Protein AF-0000000087151444 (afdb_homodimer)

Organism: NCBI:txid2511166

Structure (mmCIF, N/CA/C/O backbone):
data_AF-0000000087151444-model_v1
#
loop_
_entity.id
_entity.type
_entity.pdbx_description
1 polymer 'HTH arsR-type domain-containing protein'
#
loop_
_atom_site.group_PDB
_atom_site.id
_atom_site.type_symbol
_atom_site.label_atom_id
_atom_site.label_alt_id
_atom_site.label_comp_id
_atom_site.label_asym_id
_atom_site.label_entity_id
_atom_site.label_seq_id
_atom_site.pdbx_PDB_ins_code
_atom_site.Cartn_x
_atom_site.Cartn_y
_atom_site.Cartn_z
_atom_site.occupancy
_atom_site.B_iso_or_equiv
_atom_site.auth_seq_id
_atom_site.auth_comp_id
_atom_site.auth_asym_id
_atom_site.auth_atom_id
_atom_site.pdbx_PDB_model_num
ATOM 1 N N . MET A 1 1 ? -15.211 11.805 -9.344 1 41.03 1 MET A N 1
ATOM 2 C CA . MET A 1 1 ? -15.672 11.281 -8.062 1 41.03 1 MET A CA 1
ATOM 3 C C . MET A 1 1 ? -14.656 11.562 -6.965 1 41.03 1 MET A C 1
ATOM 5 O O . MET A 1 1 ? -13.453 11.555 -7.211 1 41.03 1 MET A O 1
ATOM 9 N N . SER A 1 2 ? -15.133 12.055 -5.84 1 59.19 2 SER A N 1
ATOM 10 C CA . SER A 1 2 ? -14.258 12.469 -4.75 1 59.19 2 SER A CA 1
ATOM 11 C C . SER A 1 2 ? -13.5 11.281 -4.168 1 59.19 2 SER A C 1
ATOM 13 O O . SER A 1 2 ? -13.914 10.133 -4.34 1 59.19 2 SER A O 1
ATOM 15 N N . SER A 1 3 ? -12.328 11.508 -3.623 1 72.75 3 SER A N 1
ATOM 16 C CA . SER A 1 3 ? -11.422 10.516 -3.057 1 72.75 3 SER A CA 1
ATOM 17 C C . SER A 1 3 ? -12.148 9.586 -2.09 1 72.75 3 SER A C 1
ATOM 19 O O . SER A 1 3 ? -12.047 8.359 -2.205 1 72.75 3 SER A O 1
ATOM 21 N N . PRO A 1 4 ? -13.227 10.125 -1.374 1 78.12 4 PRO A N 1
ATOM 22 C CA . PRO A 1 4 ? -13.891 9.211 -0.438 1 78.12 4 PRO A CA 1
ATOM 23 C C . PRO A 1 4 ? -14.867 8.266 -1.129 1 78.12 4 PRO A C 1
ATOM 25 O O . PRO A 1 4 ? -15.016 7.113 -0.711 1 78.12 4 PRO A O 1
ATOM 28 N N . ASN A 1 5 ? -15.531 8.766 -2.127 1 85.38 5 ASN A N 1
ATOM 29 C CA . ASN A 1 5 ? -16.469 7.914 -2.846 1 85.38 5 ASN A CA 1
ATOM 30 C C . ASN A 1 5 ? -15.766 6.73 -3.504 1 85.38 5 ASN A C 1
ATOM 32 O O . ASN A 1 5 ? -16.266 5.609 -3.469 1 85.38 5 ASN A O 1
ATOM 36 N N . LYS A 1 6 ? -14.742 7.02 -4.07 1 83.56 6 LYS A N 1
ATOM 37 C CA . LYS A 1 6 ? -13.992 5.953 -4.73 1 83.56 6 LYS A CA 1
ATOM 38 C C . LYS A 1 6 ? -13.43 4.965 -3.711 1 83.56 6 LYS A C 1
ATOM 40 O O . LYS A 1 6 ? -13.406 3.758 -3.957 1 83.56 6 LYS A O 1
ATOM 45 N N . LEU A 1 7 ? -12.961 5.504 -2.658 1 89.38 7 LEU A N 1
ATOM 46 C CA . LEU A 1 7 ? -12.5 4.641 -1.572 1 89.38 7 LEU A CA 1
ATOM 47 C C . LEU A 1 7 ? -13.617 3.715 -1.104 1 89.38 7 LEU A C 1
ATOM 49 O O . LEU A 1 7 ? -13.398 2.514 -0.931 1 89.38 7 LEU A O 1
ATOM 53 N N . ALA A 1 8 ? -14.836 4.305 -0.888 1 93.44 8 ALA A N 1
ATOM 54 C CA . ALA A 1 8 ? -15.984 3.525 -0.441 1 93.44 8 ALA A CA 1
ATOM 55 C C . ALA A 1 8 ? -16.359 2.461 -1.47 1 93.44 8 ALA A C 1
ATOM 57 O O . ALA A 1 8 ? -16.703 1.335 -1.108 1 93.44 8 ALA A O 1
ATOM 58 N N . GLU A 1 9 ? -16.312 2.84 -2.66 1 91.94 9 GLU A N 1
ATOM 59 C CA . GLU A 1 9 ? -16.656 1.916 -3.736 1 91.94 9 GLU A CA 1
ATOM 60 C C . GLU A 1 9 ? -15.719 0.714 -3.758 1 91.94 9 GLU A C 1
ATOM 62 O O . GLU A 1 9 ? -16.172 -0.432 -3.811 1 91.94 9 GLU A O 1
ATOM 67 N N . VAL A 1 10 ? -14.445 0.977 -3.748 1 92.06 10 VAL A N 1
ATOM 68 C CA . VAL A 1 10 ? -13.453 -0.096 -3.766 1 92.06 10 VAL A CA 1
ATOM 69 C C . VAL A 1 10 ? -13.586 -0.943 -2.502 1 92.06 10 VAL A C 1
ATOM 71 O O . VAL A 1 10 ? -13.523 -2.174 -2.562 1 92.06 10 VAL A O 1
ATOM 74 N N . GLY A 1 11 ? -13.75 -0.252 -1.361 1 94.19 11 GLY A N 1
ATOM 75 C CA . GLY A 1 11 ? -14 -0.971 -0.121 1 94.19 11 GLY A CA 1
ATOM 76 C C . GLY A 1 11 ? -15.195 -1.903 -0.198 1 94.19 11 GLY A C 1
ATOM 77 O O . GLY A 1 11 ? -15.125 -3.047 0.257 1 94.19 11 GLY A O 1
ATOM 78 N N . ASP A 1 12 ? -16.266 -1.418 -0.743 1 94.75 12 ASP A N 1
ATOM 79 C CA . ASP A 1 12 ? -17.484 -2.209 -0.891 1 94.75 12 ASP A CA 1
ATOM 80 C C . ASP A 1 12 ? -17.219 -3.451 -1.743 1 94.75 12 ASP A C 1
ATOM 82 O O . ASP A 1 12 ? -17.734 -4.531 -1.438 1 94.75 12 ASP A O 1
ATOM 86 N N . ILE A 1 13 ? -16.531 -3.293 -2.768 1 95.44 13 ILE A N 1
ATOM 87 C CA . ILE A 1 13 ? -16.219 -4.414 -3.646 1 95.44 13 ILE A CA 1
ATOM 88 C C . ILE A 1 13 ? -15.375 -5.441 -2.893 1 95.44 13 ILE A C 1
ATOM 90 O O . ILE A 1 13 ? -15.648 -6.645 -2.953 1 95.44 13 ILE A O 1
ATOM 94 N N . ILE A 1 14 ? -14.391 -4.98 -2.131 1 94.44 14 ILE A N 1
ATOM 95 C CA . ILE A 1 14 ? -13.461 -5.848 -1.414 1 94.44 14 ILE A CA 1
ATOM 96 C C . ILE A 1 14 ? -14.164 -6.496 -0.228 1 94.44 14 ILE A C 1
ATOM 98 O O . ILE A 1 14 ? -13.812 -7.602 0.187 1 94.44 14 ILE A O 1
ATOM 102 N N . GLY A 1 15 ? -15.266 -5.871 0.265 1 95.5 15 GLY A N 1
ATOM 103 C CA . GLY A 1 15 ? -15.898 -6.227 1.525 1 95.5 15 GLY A CA 1
ATOM 104 C C . GLY A 1 15 ? -16.75 -7.477 1.432 1 95.5 15 GLY A C 1
ATOM 105 O O . GLY A 1 15 ? -17.281 -7.945 2.439 1 95.5 15 GLY A O 1
ATOM 106 N N . ASP A 1 16 ? -16.891 -8.062 0.274 1 96.5 16 ASP A N 1
ATOM 107 C CA . ASP A 1 16 ? -17.625 -9.305 0.089 1 96.5 16 ASP A CA 1
ATOM 108 C C . ASP A 1 16 ? -16.703 -10.516 0.275 1 96.5 16 ASP A C 1
ATOM 110 O O . ASP A 1 16 ? -15.609 -10.562 -0.28 1 96.5 16 ASP A O 1
ATOM 114 N N . GLN A 1 17 ? -17.203 -11.516 1.04 1 95.88 17 GLN A N 1
ATOM 115 C CA . GLN A 1 17 ? -16.391 -12.672 1.398 1 95.88 17 GLN A CA 1
ATOM 116 C C . GLN A 1 17 ? -15.914 -13.422 0.154 1 95.88 17 GLN A C 1
ATOM 118 O O . GLN A 1 17 ? -14.742 -13.789 0.049 1 95.88 17 GLN A O 1
ATOM 123 N N . ALA A 1 18 ? -16.797 -13.68 -0.707 1 96.56 18 ALA A N 1
ATOM 124 C CA . ALA A 1 18 ? -16.438 -14.414 -1.917 1 96.56 18 ALA A CA 1
ATOM 125 C C . ALA A 1 18 ? -15.438 -13.633 -2.76 1 96.56 18 ALA A C 1
ATOM 127 O O . ALA A 1 18 ? -14.484 -14.203 -3.289 1 96.56 18 ALA A O 1
ATOM 128 N N . ARG A 1 19 ? -15.617 -12.32 -2.918 1 97.12 19 ARG A N 1
ATOM 129 C CA . ARG A 1 19 ? -14.703 -11.484 -3.689 1 97.12 19 ARG A CA 1
ATOM 130 C C . ARG A 1 19 ? -13.344 -11.391 -3.004 1 97.12 19 ARG A C 1
ATOM 132 O O . ARG A 1 19 ? -12.305 -11.352 -3.672 1 97.12 19 ARG A O 1
ATOM 139 N N . ALA A 1 20 ? -13.367 -11.352 -1.652 1 95.12 20 ALA A N 1
ATOM 140 C CA . ALA A 1 20 ? -12.109 -11.352 -0.915 1 95.12 20 ALA A CA 1
ATOM 141 C C . ALA A 1 20 ? -11.328 -12.641 -1.16 1 95.12 20 ALA A C 1
ATOM 143 O O . ALA A 1 20 ? -10.102 -12.609 -1.331 1 95.12 20 ALA A O 1
ATOM 144 N N . VAL A 1 21 ? -12.016 -13.758 -1.174 1 93.25 21 VAL A N 1
ATOM 145 C CA . VAL A 1 21 ? -11.375 -15.039 -1.439 1 93.25 21 VAL A CA 1
ATOM 146 C C . VAL A 1 21 ? -10.781 -15.039 -2.848 1 93.25 21 VAL A C 1
ATOM 148 O O . VAL A 1 21 ? -9.648 -15.477 -3.053 1 93.25 21 VAL A O 1
ATOM 151 N N . ILE A 1 22 ? -11.547 -14.539 -3.82 1 95.19 22 ILE A N 1
ATOM 152 C CA . ILE A 1 22 ? -11.094 -14.469 -5.207 1 95.19 22 ILE A CA 1
ATOM 153 C C . ILE A 1 22 ? -9.836 -13.609 -5.297 1 95.19 22 ILE A C 1
ATOM 155 O O . ILE A 1 22 ? -8.836 -14.016 -5.891 1 95.19 22 ILE A O 1
ATOM 159 N N . LEU A 1 23 ? -9.922 -12.422 -4.664 1 94.44 23 LEU A N 1
ATOM 160 C CA . LEU A 1 23 ? -8.805 -11.492 -4.707 1 94.44 23 LEU A CA 1
ATOM 161 C C . LEU A 1 23 ? -7.559 -12.102 -4.062 1 94.44 23 LEU A C 1
ATOM 163 O O . LEU A 1 23 ? -6.461 -12 -4.609 1 94.44 23 LEU A O 1
ATOM 167 N N . CYS A 1 24 ? -7.703 -12.75 -2.957 1 86.88 24 CYS A N 1
ATOM 168 C CA . CYS A 1 24 ? -6.578 -13.375 -2.271 1 86.88 24 CYS A CA 1
ATOM 169 C C . CYS A 1 24 ? -5.977 -14.492 -3.117 1 86.88 24 CYS A C 1
ATOM 171 O O . CYS A 1 24 ? -4.758 -14.688 -3.123 1 86.88 24 CYS A O 1
ATOM 173 N N . THR A 1 25 ? -6.863 -15.234 -3.795 1 85.5 25 THR A N 1
ATOM 174 C CA . THR A 1 25 ? -6.395 -16.297 -4.684 1 85.5 25 THR A CA 1
ATOM 175 C C . THR A 1 25 ? -5.527 -15.719 -5.801 1 85.5 25 THR A C 1
ATOM 177 O O . THR A 1 25 ? -4.484 -16.281 -6.141 1 85.5 25 THR A O 1
ATOM 180 N N . LEU A 1 26 ? -5.902 -14.602 -6.352 1 89.06 26 LEU A N 1
ATOM 181 C CA . LEU A 1 26 ? -5.242 -14 -7.504 1 89.06 26 LEU A CA 1
ATOM 182 C C . LEU A 1 26 ? -3.939 -13.32 -7.098 1 89.06 26 LEU A C 1
ATOM 184 O O . LEU A 1 26 ? -3.137 -12.945 -7.953 1 89.06 26 LEU A O 1
ATOM 188 N N . LEU A 1 27 ? -3.703 -13.188 -5.785 1 82.56 27 LEU A N 1
ATOM 189 C CA . LEU A 1 27 ? -2.459 -12.609 -5.293 1 82.56 27 LEU A CA 1
ATOM 190 C C . LEU A 1 27 ? -1.268 -13.484 -5.66 1 82.56 27 LEU A C 1
ATOM 192 O O . LEU A 1 27 ? -0.117 -13.055 -5.562 1 82.56 27 LEU A O 1
ATOM 196 N N . ASP A 1 28 ? -1.543 -14.688 -6.117 1 71.94 28 ASP A N 1
ATOM 197 C CA . ASP A 1 28 ? -0.455 -15.57 -6.535 1 71.94 28 ASP A CA 1
ATOM 198 C C . ASP A 1 28 ? 0.151 -15.094 -7.855 1 71.94 28 ASP A C 1
ATOM 200 O O . ASP A 1 28 ? 1.179 -15.617 -8.297 1 71.94 28 ASP A O 1
ATOM 204 N N . GLY A 1 29 ? -0.488 -14.07 -8.492 1 74 29 GLY A N 1
ATOM 205 C CA . GLY A 1 29 ? 0.055 -13.469 -9.703 1 74 29 GLY A CA 1
ATOM 206 C C . GLY A 1 29 ? -0.352 -14.203 -10.969 1 74 29 GLY A C 1
ATOM 207 O O . GLY A 1 29 ? -0.011 -13.781 -12.078 1 74 29 GLY A O 1
ATOM 208 N N . CYS A 1 30 ? -1.11 -15.266 -10.883 1 76.19 30 CYS A N 1
ATOM 209 C CA . CYS A 1 30 ? -1.506 -16.078 -12.023 1 76.19 30 CYS A CA 1
ATOM 210 C C . CYS A 1 30 ? -2.939 -15.781 -12.445 1 76.19 30 CYS A C 1
ATOM 212 O O . CYS A 1 30 ? -3.664 -15.086 -11.734 1 76.19 30 CYS A O 1
ATOM 214 N N . SER A 1 31 ? -3.26 -16.203 -13.625 1 86.75 31 SER A N 1
ATOM 215 C CA . SER A 1 31 ? -4.637 -16.141 -14.109 1 86.75 31 SER A CA 1
ATOM 216 C C . SER A 1 31 ? -5.406 -17.406 -13.758 1 86.75 31 SER A C 1
ATOM 218 O O . SER A 1 31 ? -4.863 -18.5 -13.828 1 86.75 31 SER A O 1
ATOM 220 N N . HIS A 1 32 ? -6.598 -17.266 -13.336 1 89.94 32 HIS A N 1
ATOM 221 C CA . HIS A 1 32 ? -7.473 -18.375 -13.008 1 89.94 32 HIS A CA 1
ATOM 222 C C . HIS A 1 32 ? -8.805 -18.266 -13.742 1 89.94 32 HIS A C 1
ATOM 224 O O . HIS A 1 32 ? -9.289 -17.172 -14 1 89.94 32 HIS A O 1
ATOM 230 N N . SER A 1 33 ? -9.32 -19.375 -14.07 1 92.94 33 SER A N 1
ATOM 231 C CA . SER A 1 33 ? -10.609 -19.391 -14.766 1 92.94 33 SER A CA 1
ATOM 232 C C . SER A 1 33 ? -11.75 -19.062 -13.812 1 92.94 33 SER A C 1
ATOM 234 O O . SER A 1 33 ? -11.609 -19.188 -12.594 1 92.94 33 SER A O 1
ATOM 236 N N . ALA A 1 34 ? -12.906 -18.656 -14.453 1 94.5 34 ALA A N 1
ATOM 237 C CA . ALA A 1 34 ? -14.102 -18.391 -13.664 1 94.5 34 ALA A CA 1
ATOM 238 C C . ALA A 1 34 ? -14.516 -19.625 -12.852 1 94.5 34 ALA A C 1
ATOM 240 O O . ALA A 1 34 ? -14.961 -19.5 -11.711 1 94.5 34 ALA A O 1
ATOM 241 N N . THR A 1 35 ? -14.344 -20.781 -13.461 1 93.56 35 THR A N 1
ATOM 242 C CA . THR A 1 35 ? -14.719 -22.031 -12.805 1 93.56 35 THR A CA 1
ATOM 243 C C . THR A 1 35 ? -13.844 -22.281 -11.586 1 93.56 35 THR A C 1
ATOM 245 O O . THR A 1 35 ? -14.344 -22.672 -10.523 1 93.56 35 THR A O 1
ATOM 248 N N . GLU A 1 36 ? -12.555 -22.156 -11.75 1 91.88 36 GLU A N 1
ATOM 249 C CA . GLU A 1 36 ? -11.617 -22.328 -10.641 1 91.88 36 GLU A CA 1
ATOM 250 C C . GLU A 1 36 ? -11.922 -21.344 -9.508 1 91.88 36 GLU A C 1
ATOM 252 O O . GLU A 1 36 ? -11.93 -21.734 -8.336 1 91.88 36 GLU A O 1
ATOM 257 N N . LEU A 1 37 ? -12.18 -20.078 -9.844 1 95.31 37 LEU A N 1
ATOM 258 C CA . LEU A 1 37 ? -12.422 -19.031 -8.859 1 95.31 37 LEU A CA 1
ATOM 259 C C . LEU A 1 37 ? -13.75 -19.266 -8.141 1 95.31 37 LEU A C 1
ATOM 261 O O . LEU A 1 37 ? -13.859 -19 -6.938 1 95.31 37 LEU A O 1
ATOM 265 N N . ALA A 1 38 ? -14.75 -19.75 -8.867 1 96.19 38 ALA A N 1
ATOM 266 C CA . ALA A 1 38 ? -16.016 -20.125 -8.234 1 96.19 38 ALA A CA 1
ATOM 267 C C . ALA A 1 38 ? -15.805 -21.219 -7.195 1 96.19 38 ALA A C 1
ATOM 269 O O . ALA A 1 38 ? -16.375 -21.172 -6.102 1 96.19 38 ALA A O 1
ATOM 270 N N . GLY A 1 39 ? -15.039 -22.234 -7.578 1 94.06 39 GLY A N 1
ATOM 271 C CA . GLY A 1 39 ? -14.742 -23.344 -6.684 1 94.06 39 GLY A CA 1
ATOM 272 C C . GLY A 1 39 ? -14.062 -22.906 -5.402 1 94.06 39 GLY A C 1
ATOM 273 O O . GLY A 1 39 ? -14.484 -23.281 -4.309 1 94.06 39 GLY A O 1
ATOM 274 N N . VAL A 1 40 ? -13.047 -22.047 -5.484 1 90.12 40 VAL A N 1
ATOM 275 C CA . VAL A 1 40 ? -12.281 -21.625 -4.32 1 90.12 40 VAL A CA 1
ATOM 276 C C . VAL A 1 40 ? -13.148 -20.719 -3.436 1 90.12 40 VAL A C 1
ATOM 278 O O . VAL A 1 40 ? -13.023 -20.75 -2.207 1 90.12 40 VAL A O 1
ATOM 281 N N . ALA A 1 41 ? -14 -19.906 -4.027 1 93.88 41 ALA A N 1
ATOM 282 C CA . ALA A 1 41 ? -14.852 -18.984 -3.287 1 93.88 41 ALA A CA 1
ATOM 283 C C . ALA A 1 41 ? -16.078 -19.703 -2.715 1 93.88 41 ALA A C 1
ATOM 285 O O . ALA A 1 41 ? -16.781 -19.141 -1.866 1 93.88 41 ALA A O 1
ATOM 286 N N . GLY A 1 42 ? -16.281 -20.906 -3.152 1 95.38 42 GLY A N 1
ATOM 287 C CA . GLY A 1 42 ? -17.391 -21.688 -2.656 1 95.38 42 GLY A CA 1
ATOM 288 C C . GLY A 1 42 ? -18.75 -21.156 -3.094 1 95.38 42 GLY A C 1
ATOM 289 O O . GLY A 1 42 ? -19.703 -21.125 -2.307 1 95.38 42 GLY A O 1
ATOM 290 N N . VAL A 1 43 ? -18.891 -20.656 -4.285 1 97.31 43 VAL A N 1
ATOM 291 C CA . VAL A 1 43 ? -20.141 -20.109 -4.805 1 97.31 43 VAL A CA 1
ATOM 292 C C . VAL A 1 43 ? -20.469 -20.75 -6.145 1 97.31 43 VAL A C 1
ATOM 294 O O . VAL A 1 43 ? -19.641 -21.453 -6.727 1 97.31 43 VAL A O 1
ATOM 297 N N . THR A 1 44 ? -21.641 -20.578 -6.645 1 97.12 44 THR A N 1
ATOM 298 C CA . THR A 1 44 ? -22.062 -21.094 -7.941 1 97.12 44 THR A CA 1
ATOM 299 C C . THR A 1 44 ? -21.391 -20.344 -9.078 1 97.12 44 THR A C 1
ATOM 301 O O . THR A 1 44 ? -20.953 -19.203 -8.898 1 97.12 44 THR A O 1
ATOM 304 N N . PRO A 1 45 ? -21.297 -20.938 -10.273 1 95.69 45 PRO A N 1
ATOM 305 C CA . PRO A 1 45 ? -20.734 -20.234 -11.43 1 95.69 45 PRO A CA 1
ATOM 306 C C . PRO A 1 45 ? -21.469 -18.922 -11.742 1 95.69 45 PRO A C 1
ATOM 308 O O . PRO A 1 45 ? -20.828 -17.953 -12.148 1 95.69 45 PRO A O 1
ATOM 311 N N . GLN A 1 46 ? -22.781 -18.922 -11.57 1 96.38 46 GLN A N 1
ATOM 312 C CA . GLN A 1 46 ? -23.547 -17.703 -11.828 1 96.38 46 GLN A CA 1
ATOM 313 C C . GLN A 1 46 ? -23.141 -16.578 -10.875 1 96.38 46 GLN A C 1
ATOM 315 O O . GLN A 1 46 ? -22.938 -15.438 -11.297 1 96.38 46 GLN A O 1
ATOM 320 N N . THR A 1 47 ? -23.062 -16.906 -9.555 1 96.81 47 THR A N 1
ATOM 321 C CA . THR A 1 47 ? -22.641 -15.945 -8.539 1 96.81 47 THR A CA 1
ATOM 322 C C . THR A 1 47 ? -21.219 -15.469 -8.797 1 96.81 47 THR A C 1
ATOM 324 O O . THR A 1 47 ? -20.906 -14.281 -8.648 1 96.81 47 THR A O 1
ATOM 327 N N . ALA A 1 48 ? -20.375 -16.406 -9.148 1 96.69 48 ALA A N 1
ATOM 328 C CA . ALA A 1 48 ? -19 -16.078 -9.461 1 96.69 48 ALA A CA 1
ATOM 329 C C . ALA A 1 48 ? -18.922 -15.078 -10.617 1 96.69 48 ALA A C 1
ATOM 331 O O . ALA A 1 48 ? -18.125 -14.141 -10.578 1 96.69 48 ALA A O 1
ATOM 332 N N . SER A 1 49 ? -19.719 -15.297 -11.664 1 96.31 49 SER A N 1
ATOM 333 C CA . SER A 1 49 ? -19.719 -14.398 -12.812 1 96.31 49 SER A CA 1
ATOM 334 C C . SER A 1 49 ? -20.109 -12.984 -12.406 1 96.31 49 SER A C 1
ATOM 336 O O . SER A 1 49 ? -19.531 -12.008 -12.906 1 96.31 49 SER A O 1
ATOM 338 N N . TRP A 1 50 ? -21.078 -12.914 -11.531 1 97.5 50 TRP A N 1
ATOM 339 C CA . TRP A 1 50 ? -21.5 -11.617 -11.016 1 97.5 50 TRP A CA 1
ATOM 340 C C . TRP A 1 50 ? -20.375 -10.953 -10.227 1 97.5 50 TRP A C 1
ATOM 342 O O . TRP A 1 50 ? -20.094 -9.766 -10.398 1 97.5 50 TRP A O 1
ATOM 352 N N . HIS A 1 51 ? -19.734 -11.68 -9.352 1 97.81 51 HIS A N 1
ATOM 353 C CA . HIS A 1 51 ? -18.625 -11.156 -8.57 1 97.81 51 HIS A CA 1
ATOM 354 C C . HIS A 1 51 ? -17.469 -10.734 -9.477 1 97.81 51 HIS A C 1
ATOM 356 O O . HIS A 1 51 ? -16.875 -9.68 -9.266 1 97.81 51 HIS A O 1
ATOM 362 N N . LEU A 1 52 ? -17.141 -11.555 -10.484 1 97.69 52 LEU A N 1
ATOM 363 C CA . LEU A 1 52 ? -16.047 -11.258 -11.398 1 97.69 52 LEU A CA 1
ATOM 364 C C . LEU A 1 52 ? -16.328 -9.992 -12.203 1 97.69 52 LEU A C 1
ATOM 366 O O . LEU A 1 52 ? -15.414 -9.219 -12.484 1 97.69 52 LEU A O 1
ATOM 370 N N . ALA A 1 53 ? -17.609 -9.781 -12.562 1 97.19 53 ALA A N 1
ATOM 371 C CA . ALA A 1 53 ? -18 -8.547 -13.25 1 97.19 53 ALA A CA 1
ATOM 372 C C . ALA A 1 53 ? -17.797 -7.332 -12.352 1 97.19 53 ALA A C 1
ATOM 374 O O . ALA A 1 53 ? -17.266 -6.305 -12.789 1 97.19 53 ALA A O 1
ATOM 375 N N . LYS A 1 54 ? -18.203 -7.414 -11.125 1 96.62 54 LYS A N 1
ATOM 376 C CA . LYS A 1 54 ? -18.062 -6.324 -10.164 1 96.62 54 LYS A CA 1
ATOM 377 C C . LYS A 1 54 ? -16.578 -6.004 -9.93 1 96.62 54 LYS A C 1
ATOM 379 O O . LYS A 1 54 ? -16.203 -4.832 -9.859 1 96.62 54 LYS A O 1
ATOM 384 N N . LEU A 1 55 ? -15.758 -7.059 -9.758 1 97.06 55 LEU A N 1
ATOM 385 C CA . LEU A 1 55 ? -14.32 -6.906 -9.547 1 97.06 55 LEU A CA 1
ATOM 386 C C . LEU A 1 55 ? -13.664 -6.246 -10.758 1 97.06 55 LEU A C 1
ATOM 388 O O . LEU A 1 55 ? -12.758 -5.426 -10.602 1 97.06 55 LEU A O 1
ATOM 392 N N . THR A 1 56 ? -14.141 -6.648 -11.945 1 95.19 56 THR A N 1
ATOM 393 C CA . THR A 1 56 ? -13.617 -6.078 -13.188 1 95.19 56 THR A CA 1
ATOM 394 C C . THR A 1 56 ? -14.023 -4.613 -13.32 1 95.19 56 THR A C 1
ATOM 396 O O . THR A 1 56 ? -13.188 -3.762 -13.641 1 95.19 56 THR A O 1
ATOM 399 N N . ASP A 1 57 ? -15.305 -4.309 -13.016 1 92.25 57 ASP A N 1
ATOM 400 C CA . ASP A 1 57 ? -15.805 -2.939 -13.078 1 92.25 57 ASP A CA 1
ATOM 401 C C . ASP A 1 57 ? -15.062 -2.033 -12.094 1 92.25 57 ASP A C 1
ATOM 403 O O . ASP A 1 57 ? -14.867 -0.848 -12.367 1 92.25 57 ASP A O 1
ATOM 407 N N . GLY A 1 58 ? -14.711 -2.645 -10.977 1 90.94 58 GLY A N 1
ATOM 408 C CA . GLY A 1 58 ? -13.969 -1.911 -9.961 1 90.94 58 GLY A CA 1
ATOM 409 C C . GLY A 1 58 ? -12.484 -1.819 -10.266 1 90.94 58 GLY A C 1
ATOM 410 O O . GLY A 1 58 ? -11.719 -1.246 -9.484 1 90.94 58 GLY A O 1
ATOM 411 N N . GLN A 1 59 ? -12.039 -2.48 -11.305 1 91.06 59 GLN A N 1
ATOM 412 C CA . GLN A 1 59 ? -10.664 -2.445 -11.797 1 91.06 59 GLN A CA 1
ATOM 413 C C . GLN A 1 59 ? -9.711 -3.141 -10.828 1 91.06 59 GLN A C 1
ATOM 415 O O . GLN A 1 59 ? -8.578 -2.697 -10.641 1 91.06 59 GLN A O 1
ATOM 420 N N . LEU A 1 60 ? -10.203 -4.078 -10.172 1 93.94 60 LEU A N 1
ATOM 421 C CA . LEU A 1 60 ? -9.383 -4.855 -9.25 1 93.94 60 LEU A CA 1
ATOM 422 C C . LEU A 1 60 ? -8.812 -6.086 -9.945 1 93.94 60 LEU A C 1
ATOM 424 O O . LEU A 1 60 ? -7.754 -6.594 -9.555 1 93.94 60 LEU A O 1
ATOM 428 N N . ILE A 1 61 ? -9.539 -6.566 -10.984 1 95.38 61 ILE A N 1
ATOM 429 C CA . ILE A 1 61 ? -9.062 -7.691 -11.781 1 95.38 61 ILE A CA 1
ATOM 430 C C . ILE A 1 61 ? -9.234 -7.383 -13.266 1 95.38 61 ILE A C 1
ATOM 432 O O . ILE A 1 61 ? -9.93 -6.438 -13.633 1 95.38 61 ILE A O 1
ATOM 436 N N . THR A 1 62 ? -8.57 -8.07 -14.07 1 93.88 62 THR A N 1
ATOM 437 C CA . THR A 1 62 ? -8.648 -7.922 -15.516 1 93.88 62 THR A CA 1
ATOM 438 C C . THR A 1 62 ? -8.883 -9.273 -16.188 1 93.88 62 THR A C 1
ATOM 440 O O . THR A 1 62 ? -8.172 -10.234 -15.914 1 93.88 62 THR A O 1
ATOM 443 N N . PRO A 1 63 ? -9.891 -9.344 -17.031 1 94.44 63 PRO A N 1
ATOM 444 C CA . PRO A 1 63 ? -10.109 -10.578 -17.797 1 94.44 63 PRO A CA 1
ATOM 445 C C . PRO A 1 63 ? -9.133 -10.742 -18.953 1 94.44 63 PRO A C 1
ATOM 447 O O . PRO A 1 63 ? -8.695 -9.75 -19.547 1 94.44 63 PRO A O 1
ATOM 450 N N . GLU A 1 64 ? -8.703 -11.914 -19.172 1 88.56 64 GLU A N 1
ATOM 451 C CA . GLU A 1 64 ? -7.898 -12.297 -20.328 1 88.56 64 GLU A CA 1
ATOM 452 C C . GLU A 1 64 ? -8.539 -13.469 -21.078 1 88.56 64 GLU A C 1
ATOM 454 O O . GLU A 1 64 ? -8.953 -14.453 -20.469 1 88.56 64 GLU A O 1
ATOM 459 N N . ARG A 1 65 ? -8.609 -13.312 -22.375 1 87.69 65 ARG A N 1
ATOM 460 C CA . ARG A 1 65 ? -9.18 -14.391 -23.172 1 87.69 65 ARG A CA 1
ATOM 461 C C . ARG A 1 65 ? -8.102 -15.367 -23.625 1 87.69 65 ARG A C 1
ATOM 463 O O . ARG A 1 65 ? -7.051 -14.953 -24.125 1 87.69 65 ARG A O 1
ATOM 470 N N . ARG A 1 66 ? -8.211 -16.547 -23.312 1 82.06 66 ARG A N 1
ATOM 471 C CA . ARG A 1 66 ? -7.395 -17.656 -23.812 1 82.06 66 ARG A CA 1
ATOM 472 C C . ARG A 1 66 ? -8.258 -18.703 -24.516 1 82.06 66 ARG A C 1
ATOM 474 O O . ARG A 1 66 ? -8.883 -19.531 -23.859 1 82.06 66 ARG A O 1
ATOM 481 N N . GLY A 1 67 ? -8.109 -18.766 -25.891 1 84.75 67 GLY A N 1
ATOM 482 C CA . GLY A 1 67 ? -9.031 -19.625 -26.609 1 84.75 67 GLY A CA 1
ATOM 483 C C . GLY A 1 67 ? -10.492 -19.266 -26.375 1 84.75 67 GLY A C 1
ATOM 484 O O . GLY A 1 67 ? -10.891 -18.109 -26.562 1 84.75 67 GLY A O 1
ATOM 485 N N . ARG A 1 68 ? -11.297 -20.266 -25.922 1 87.62 68 ARG A N 1
ATOM 486 C CA . ARG A 1 68 ? -12.734 -20.078 -25.719 1 87.62 68 ARG A CA 1
ATOM 487 C C . ARG A 1 68 ? -13.023 -19.734 -24.266 1 87.62 68 ARG A C 1
ATOM 489 O O . ARG A 1 68 ? -14.188 -19.531 -23.891 1 87.62 68 ARG A O 1
ATOM 496 N N . ASN A 1 69 ? -11.977 -19.719 -23.406 1 89.12 69 ASN A N 1
ATOM 497 C CA . ASN A 1 69 ? -12.18 -19.516 -21.984 1 89.12 69 ASN A CA 1
ATOM 498 C C . ASN A 1 69 ? -11.664 -18.141 -21.531 1 89.12 69 ASN A C 1
ATOM 500 O O . ASN A 1 69 ? -10.789 -17.562 -22.188 1 89.12 69 ASN A O 1
ATOM 504 N N . ARG A 1 70 ? -12.344 -17.641 -20.531 1 92.25 70 ARG A N 1
ATOM 505 C CA . ARG A 1 70 ? -11.922 -16.391 -19.906 1 92.25 70 ARG A CA 1
ATOM 506 C C . ARG A 1 70 ? -11.188 -16.656 -18.594 1 92.25 70 ARG A C 1
ATOM 508 O O . ARG A 1 70 ? -11.617 -17.469 -17.781 1 92.25 70 ARG A O 1
ATOM 515 N N . TYR A 1 71 ? -10.039 -16.062 -18.516 1 94.38 71 TYR A N 1
ATOM 516 C CA . TYR A 1 71 ? -9.242 -16.125 -17.297 1 94.38 71 TYR A CA 1
ATOM 517 C C . TYR A 1 71 ? -9.109 -14.75 -16.672 1 94.38 71 TYR A C 1
ATOM 519 O O . TYR A 1 71 ? -9.32 -13.734 -17.328 1 94.38 71 TYR A O 1
ATOM 527 N N . PHE A 1 72 ? -8.859 -14.734 -15.367 1 95.38 72 PHE A N 1
ATOM 528 C CA . PHE A 1 72 ? -8.789 -13.477 -14.633 1 95.38 72 PHE A CA 1
ATOM 529 C C . PHE A 1 72 ? -7.496 -13.383 -13.836 1 95.38 72 PHE A C 1
ATOM 531 O O . PHE A 1 72 ? -7.031 -14.375 -13.273 1 95.38 72 PHE A O 1
ATOM 538 N N . ARG A 1 73 ? -6.973 -12.273 -13.797 1 91.69 73 ARG A N 1
ATOM 539 C CA . ARG A 1 73 ? -5.824 -11.945 -12.961 1 91.69 73 ARG A CA 1
ATOM 540 C C . ARG A 1 73 ? -6.016 -10.602 -12.273 1 91.69 73 ARG A C 1
ATOM 542 O O . ARG A 1 73 ? -6.918 -9.836 -12.625 1 91.69 73 ARG A O 1
ATOM 549 N N . LEU A 1 74 ? -5.207 -10.336 -11.188 1 90 74 LEU A N 1
ATOM 550 C CA . LEU A 1 74 ? -5.266 -9 -10.609 1 90 74 LEU A CA 1
ATOM 551 C C . LEU A 1 74 ? -4.992 -7.938 -11.672 1 90 74 LEU A C 1
ATOM 553 O O . LEU A 1 74 ? -4.258 -8.188 -12.633 1 90 74 LEU A O 1
ATOM 557 N N . ALA A 1 75 ? -5.574 -6.758 -11.555 1 88.06 75 ALA A N 1
ATOM 558 C CA . ALA A 1 75 ? -5.488 -5.695 -12.555 1 88.06 75 ALA A CA 1
ATOM 559 C C . ALA A 1 75 ? -4.059 -5.168 -12.672 1 88.06 75 ALA A C 1
ATOM 561 O O . ALA A 1 75 ? -3.676 -4.625 -13.703 1 88.06 75 ALA A O 1
ATOM 562 N N . GLY A 1 76 ? -3.229 -5.332 -11.578 1 75.88 76 GLY A N 1
ATOM 563 C CA . GLY A 1 76 ? -1.849 -4.879 -11.625 1 75.88 76 GLY A CA 1
ATOM 564 C C . GLY A 1 76 ? -1.174 -4.879 -10.266 1 75.88 76 GLY A C 1
ATOM 565 O O . GLY A 1 76 ? -1.789 -5.246 -9.266 1 75.88 76 GLY A O 1
ATOM 566 N N . PRO A 1 77 ? 0.1 -4.543 -10.281 1 68.56 77 PRO A N 1
ATOM 567 C CA . PRO A 1 77 ? 0.868 -4.594 -9.039 1 68.56 77 PRO A CA 1
ATOM 568 C C . PRO A 1 77 ? 0.322 -3.646 -7.969 1 68.56 77 PRO A C 1
ATOM 570 O O . PRO A 1 77 ? 0.414 -3.939 -6.773 1 68.56 77 PRO A O 1
ATOM 573 N N . LEU A 1 78 ? -0.284 -2.514 -8.398 1 72.56 78 LEU A N 1
ATOM 574 C CA . LEU A 1 78 ? -0.841 -1.558 -7.445 1 72.56 78 LEU A CA 1
ATOM 575 C C . LEU A 1 78 ? -1.984 -2.182 -6.656 1 72.56 78 LEU A C 1
ATOM 577 O O . LEU A 1 78 ? -2.121 -1.938 -5.453 1 72.56 78 LEU A O 1
ATOM 581 N N . VAL A 1 79 ? -2.779 -2.998 -7.344 1 83.75 79 VAL A N 1
ATOM 582 C CA . VAL A 1 79 ? -3.871 -3.686 -6.664 1 83.75 79 VAL A CA 1
ATOM 583 C C . VAL A 1 79 ? -3.307 -4.688 -5.66 1 83.75 79 VAL A C 1
ATOM 585 O O . VAL A 1 79 ? -3.787 -4.777 -4.527 1 83.75 79 VAL A O 1
ATOM 588 N N . GLY A 1 80 ? -2.307 -5.457 -6.125 1 81.31 80 GLY A N 1
ATOM 589 C CA . GLY A 1 80 ? -1.656 -6.379 -5.207 1 81.31 80 GLY A CA 1
ATOM 590 C C . GLY A 1 80 ? -1.13 -5.699 -3.955 1 81.31 80 GLY A C 1
ATOM 591 O O . GLY A 1 80 ? -1.349 -6.184 -2.842 1 81.31 80 GLY A O 1
ATOM 592 N N . GLN A 1 81 ? -0.513 -4.57 -4.125 1 74.56 81 GLN A N 1
ATOM 593 C CA . GLN A 1 81 ? 0.04 -3.801 -3.014 1 74.56 81 GLN A CA 1
ATOM 594 C C . GLN A 1 81 ? -1.063 -3.318 -2.076 1 74.56 81 GLN A C 1
ATOM 596 O O . GLN A 1 81 ? -0.905 -3.35 -0.854 1 74.56 81 GLN A O 1
ATOM 601 N N . ALA A 1 82 ? -2.092 -2.793 -2.662 1 82.5 82 ALA A N 1
ATOM 602 C CA . ALA A 1 82 ? -3.215 -2.309 -1.864 1 82.5 82 ALA A CA 1
ATOM 603 C C . ALA A 1 82 ? -3.809 -3.43 -1.018 1 82.5 82 ALA A C 1
ATOM 605 O O . ALA A 1 82 ? -4.094 -3.238 0.168 1 82.5 82 ALA A O 1
ATOM 606 N N . LEU A 1 83 ? -4.008 -4.578 -1.635 1 86.12 83 LEU A N 1
ATOM 607 C CA . LEU A 1 83 ? -4.566 -5.719 -0.92 1 86.12 83 LEU A CA 1
ATOM 608 C C . LEU A 1 83 ? -3.645 -6.156 0.213 1 86.12 83 LEU A C 1
ATOM 610 O O . LEU A 1 83 ? -4.109 -6.461 1.314 1 86.12 83 LEU A O 1
ATOM 614 N N . GLU A 1 84 ? -2.375 -6.195 -0.07 1 76.69 84 GLU A N 1
ATOM 615 C CA . GLU A 1 84 ? -1.404 -6.566 0.956 1 76.69 84 GLU A CA 1
ATOM 616 C C . GLU A 1 84 ? -1.426 -5.578 2.119 1 76.69 84 GLU A C 1
ATOM 618 O O . GLU A 1 84 ? -1.307 -5.973 3.279 1 76.69 84 GLU A O 1
ATOM 623 N N . ALA A 1 85 ? -1.477 -4.301 1.762 1 76.62 85 ALA A N 1
ATOM 624 C CA . ALA A 1 85 ? -1.522 -3.271 2.797 1 76.62 85 ALA A CA 1
ATOM 625 C C . ALA A 1 85 ? -2.773 -3.418 3.658 1 76.62 85 ALA A C 1
ATOM 627 O O . ALA A 1 85 ? -2.715 -3.264 4.883 1 76.62 85 ALA A O 1
ATOM 628 N N . VAL A 1 86 ? -3.855 -3.689 3.055 1 83.06 86 VAL A N 1
ATOM 629 C CA . VAL A 1 86 ? -5.109 -3.867 3.779 1 83.06 86 VAL A CA 1
ATOM 630 C C . VAL A 1 86 ? -5.012 -5.098 4.684 1 83.06 86 VAL A C 1
ATOM 632 O O . VAL A 1 86 ? -5.473 -5.07 5.824 1 83.06 86 VAL A O 1
ATOM 635 N N . MET A 1 87 ? -4.434 -6.129 4.148 1 76.38 87 MET A N 1
ATOM 636 C CA . MET A 1 87 ? -4.285 -7.359 4.918 1 76.38 87 MET A CA 1
ATOM 637 C C . MET A 1 87 ? -3.338 -7.152 6.094 1 76.38 87 MET A C 1
ATOM 639 O O . MET A 1 87 ? -3.51 -7.766 7.148 1 76.38 87 MET A O 1
A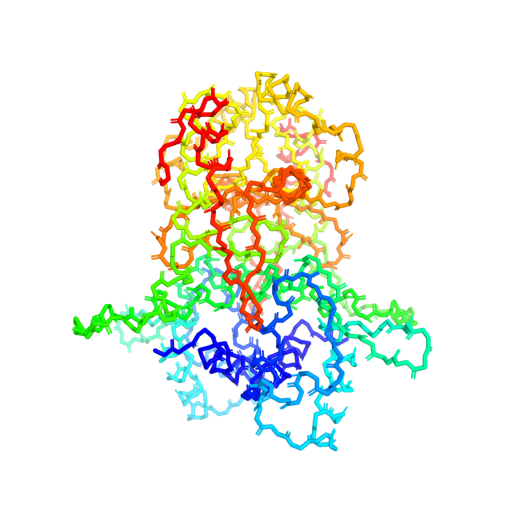TOM 643 N N . ALA A 1 88 ? -2.344 -6.309 5.871 1 71.31 88 ALA A N 1
ATOM 644 C CA . ALA A 1 88 ? -1.389 -6.023 6.938 1 71.31 88 ALA A CA 1
ATOM 645 C C . ALA A 1 88 ? -2.07 -5.332 8.117 1 71.31 88 ALA A C 1
ATOM 647 O O . ALA A 1 88 ? -1.68 -5.523 9.266 1 71.31 88 ALA A O 1
ATOM 648 N N . ILE A 1 89 ? -3.068 -4.449 7.828 1 72.25 89 ILE A N 1
ATOM 649 C CA . ILE A 1 89 ? -3.844 -3.793 8.875 1 72.25 89 ILE A CA 1
ATOM 650 C C . ILE A 1 89 ? -4.547 -4.844 9.727 1 72.25 89 ILE A C 1
ATOM 652 O O . ILE A 1 89 ? -4.598 -4.727 10.953 1 72.25 89 ILE A O 1
ATOM 656 N N . ALA A 1 90 ? -5.031 -5.836 9.117 1 62.75 90 ALA A N 1
ATOM 657 C CA . ALA A 1 90 ? -5.816 -6.887 9.758 1 62.75 90 ALA A CA 1
ATOM 658 C C . ALA A 1 90 ? -4.957 -7.699 10.727 1 62.75 90 ALA A C 1
ATOM 660 O O . ALA A 1 90 ? -5.441 -8.156 11.766 1 62.75 90 ALA A O 1
ATOM 661 N N . ILE A 1 91 ? -3.801 -7.91 10.391 1 55.28 91 ILE A N 1
ATOM 662 C CA . ILE A 1 91 ? -2.918 -8.766 11.18 1 55.28 91 ILE A CA 1
ATOM 663 C C . ILE A 1 91 ? -2.463 -8.031 12.438 1 55.28 91 ILE A C 1
ATOM 665 O O . ILE A 1 91 ? -2.318 -8.633 13.5 1 55.28 91 ILE A O 1
ATOM 669 N N . THR A 1 92 ? -2.053 -6.801 12.242 1 51.16 92 THR A N 1
ATOM 670 C CA . THR A 1 92 ? -1.595 -6.07 13.414 1 51.16 92 THR A CA 1
ATOM 671 C C . THR A 1 92 ? -2.686 -6.027 14.484 1 51.16 92 THR A C 1
ATOM 673 O O . THR A 1 92 ? -2.393 -5.863 15.672 1 51.16 92 THR A O 1
ATOM 676 N N . ALA A 1 93 ? -3.914 -6.074 14.039 1 49.88 93 ALA A N 1
ATOM 677 C CA . ALA A 1 93 ? -5.031 -6.074 14.977 1 49.88 93 ALA A CA 1
ATOM 678 C C . ALA A 1 93 ? -5.117 -7.398 15.734 1 49.88 93 ALA A C 1
ATOM 680 O O . ALA A 1 93 ? -5.781 -7.488 16.766 1 49.88 93 ALA A O 1
ATOM 681 N N . VAL A 1 94 ? -4.805 -8.461 15.023 1 41.47 94 VAL A N 1
ATOM 682 C CA . VAL A 1 94 ? -5.047 -9.75 15.656 1 41.47 94 VAL A CA 1
ATOM 683 C C . VAL A 1 94 ? -4.023 -9.984 16.766 1 41.47 94 VAL A C 1
ATOM 685 O O . VAL A 1 94 ? -2.816 -9.953 16.516 1 41.47 94 VAL A O 1
ATOM 688 N N . ARG A 1 95 ? -4.395 -9.539 18.016 1 41.84 95 ARG A N 1
ATOM 689 C CA . ARG A 1 95 ? -3.703 -10.094 19.172 1 41.84 95 ARG A CA 1
ATOM 690 C C . ARG A 1 95 ? -3.354 -11.562 18.938 1 41.84 95 ARG A C 1
ATOM 692 O O . ARG A 1 95 ? -4.125 -12.305 18.328 1 41.84 95 ARG A O 1
ATOM 699 N N . PRO A 1 96 ? -1.955 -11.805 19.047 1 35.47 96 PRO A N 1
ATOM 700 C CA . PRO A 1 96 ? -1.68 -13.242 19.031 1 35.47 96 PRO A CA 1
ATOM 701 C C . PRO A 1 96 ? -2.76 -14.07 19.719 1 35.47 96 PRO A C 1
ATOM 703 O O . PRO A 1 96 ? -3.072 -13.82 20.891 1 35.47 96 PRO A O 1
ATOM 706 N N . SER A 1 97 ? -3.904 -14.109 19.297 1 36.56 97 SER A N 1
ATOM 707 C CA . SER A 1 97 ? -4.715 -15.07 20.047 1 36.56 97 SER A CA 1
ATOM 708 C C . SER A 1 97 ? -3.871 -16.25 20.531 1 36.56 97 SER A C 1
ATOM 710 O O . SER A 1 97 ? -2.799 -16.516 19.984 1 36.56 97 SER A O 1
ATOM 712 N N . ARG A 1 98 ? -4.5 -17.078 21.578 1 33.88 98 ARG A N 1
ATOM 713 C CA . ARG A 1 98 ? -3.986 -18.344 22.125 1 33.88 98 ARG A CA 1
ATOM 714 C C . ARG A 1 98 ? -3.449 -19.234 21 1 33.88 98 ARG A C 1
ATOM 716 O O . ARG A 1 98 ? -3.881 -19.125 19.859 1 33.88 98 ARG A O 1
ATOM 723 N N . SER A 1 99 ? -2.311 -19.984 21.203 1 43.19 99 SER A N 1
ATOM 724 C CA . SER A 1 99 ? -1.486 -21.047 20.656 1 43.19 99 SER A CA 1
ATOM 725 C C . SER A 1 99 ? -2.318 -22 19.812 1 43.19 99 SER A C 1
ATOM 727 O O . SER A 1 99 ? -2.553 -23.156 20.203 1 43.19 99 SER A O 1
ATOM 729 N N . HIS A 1 100 ? -3.434 -21.734 19.406 1 46.78 100 HIS A N 1
ATOM 730 C CA . HIS A 1 100 ? -3.842 -22.922 18.641 1 46.78 100 HIS A CA 1
ATOM 731 C C . HIS A 1 100 ? -2.834 -23.25 17.547 1 46.78 100 HIS A C 1
ATOM 733 O O . HIS A 1 100 ? -2.164 -22.359 17.031 1 46.78 100 HIS A O 1
ATOM 739 N N . ALA A 1 101 ? -2.535 -24.469 17.484 1 52.44 101 ALA A N 1
ATOM 740 C CA . ALA A 1 101 ? -1.694 -25.078 16.453 1 52.44 101 ALA A CA 1
ATOM 741 C C . ALA A 1 101 ? -2.092 -24.594 15.062 1 52.44 101 ALA A C 1
ATOM 743 O O . ALA A 1 101 ? -3.252 -24.719 14.664 1 52.44 101 ALA A O 1
ATOM 744 N N . LEU A 1 102 ? -1.41 -23.609 14.523 1 63.81 102 LEU A N 1
ATOM 745 C CA . LEU A 1 102 ? -1.619 -23.219 13.133 1 63.81 102 LEU A CA 1
ATOM 746 C C . LEU A 1 102 ? -1.936 -24.438 12.273 1 63.81 102 LEU A C 1
ATOM 748 O O . LEU A 1 102 ? -1.368 -25.516 12.477 1 63.81 102 LEU A O 1
ATOM 752 N N . SER A 1 103 ? -2.949 -24.438 11.453 1 70.75 103 SER A N 1
ATOM 753 C CA . SER A 1 103 ? -3.197 -25.5 10.484 1 70.75 103 SER A CA 1
ATOM 754 C C . SER A 1 103 ? -1.991 -25.719 9.578 1 70.75 103 SER A C 1
ATOM 756 O O . SER A 1 103 ? -1.105 -24.875 9.5 1 70.75 103 SER A O 1
ATOM 758 N N . GLU A 1 104 ? -1.921 -26.906 9.008 1 75.44 104 GLU A N 1
ATOM 759 C CA . GLU A 1 104 ? -0.851 -27.219 8.062 1 75.44 104 GLU A CA 1
ATOM 760 C C . GLU A 1 104 ? -0.825 -26.219 6.91 1 75.44 104 GLU A C 1
ATOM 762 O O . GLU A 1 104 ? 0.247 -25.812 6.449 1 75.44 104 GLU A O 1
ATOM 767 N N . ARG A 1 105 ? -2.002 -25.938 6.488 1 69.44 105 ARG A N 1
ATOM 768 C CA . ARG A 1 105 ? -2.127 -24.984 5.383 1 69.44 105 ARG A CA 1
ATOM 769 C C . ARG A 1 105 ? -1.558 -23.625 5.762 1 69.44 105 ARG A C 1
ATOM 771 O O . ARG A 1 105 ? -0.824 -23.016 4.984 1 69.44 105 ARG A O 1
ATOM 778 N N . GLU A 1 106 ? -1.861 -23.172 6.906 1 72.94 106 GLU A N 1
ATOM 779 C CA . GLU A 1 106 ? -1.369 -21.891 7.395 1 72.94 106 GLU A CA 1
ATOM 780 C C . GLU A 1 106 ? 0.146 -21.906 7.57 1 72.94 106 GLU A C 1
ATOM 782 O O . GLU A 1 106 ? 0.824 -20.938 7.262 1 72.94 106 GLU A O 1
ATOM 787 N N . GLN A 1 107 ? 0.608 -22.984 8.062 1 82.19 107 GLN A N 1
ATOM 788 C CA . GLN A 1 107 ? 2.047 -23.109 8.266 1 82.19 107 GLN A CA 1
ATOM 789 C C . GLN A 1 107 ? 2.799 -23.062 6.941 1 82.19 107 GLN A C 1
ATOM 791 O O . GLN A 1 107 ? 3.848 -22.422 6.84 1 82.19 107 GLN A O 1
ATOM 796 N N . THR A 1 108 ? 2.221 -23.734 5.953 1 84.44 108 THR A N 1
ATOM 797 C CA . THR A 1 108 ? 2.84 -23.766 4.633 1 84.44 108 THR A CA 1
ATOM 798 C C . THR A 1 108 ? 2.912 -22.359 4.035 1 84.44 108 THR A C 1
ATOM 800 O O . THR A 1 108 ? 3.926 -21.984 3.447 1 84.44 108 THR A O 1
ATOM 803 N N . LEU A 1 109 ? 1.915 -21.594 4.242 1 81.06 109 LEU A N 1
ATOM 804 C CA . LEU A 1 109 ? 1.858 -20.219 3.744 1 81.06 109 LEU A CA 1
ATOM 805 C C . LEU A 1 109 ? 2.854 -19.328 4.484 1 81.06 109 LEU A C 1
ATOM 807 O O . LEU A 1 109 ? 3.426 -18.406 3.896 1 81.06 109 LEU A O 1
ATOM 811 N N . ARG A 1 110 ? 3.033 -19.625 5.734 1 83.19 110 ARG A N 1
ATOM 812 C CA . ARG A 1 110 ? 3.965 -18.844 6.535 1 83.19 110 ARG A CA 1
ATOM 813 C C . ARG A 1 110 ? 5.41 -19.156 6.16 1 83.19 110 ARG A C 1
ATOM 815 O O . ARG A 1 110 ? 6.277 -18.281 6.223 1 83.19 110 ARG A O 1
ATOM 822 N N . ASP A 1 111 ? 5.633 -20.391 5.734 1 90.38 111 ASP A N 1
ATOM 823 C CA . ASP A 1 111 ? 6.984 -20.812 5.391 1 90.38 111 ASP A CA 1
ATOM 824 C C . ASP A 1 111 ? 7.438 -20.188 4.074 1 90.38 111 ASP A C 1
ATOM 826 O O . ASP A 1 111 ? 8.508 -19.562 4.004 1 90.38 111 ASP A O 1
ATOM 830 N N . ALA A 1 112 ? 6.648 -20.422 3.066 1 93.19 112 ALA A N 1
ATOM 831 C CA . ALA A 1 112 ? 7.012 -19.906 1.75 1 93.19 112 ALA A CA 1
ATOM 832 C C . ALA A 1 112 ? 5.773 -19.672 0.889 1 93.19 112 ALA A C 1
ATOM 834 O O . ALA A 1 112 ? 4.973 -20.594 0.688 1 93.19 112 ALA A O 1
ATOM 835 N N . ARG A 1 113 ? 5.648 -18.469 0.333 1 87.38 113 ARG A N 1
ATOM 836 C CA . ARG A 1 113 ? 4.535 -18.109 -0.542 1 87.38 113 ARG A CA 1
ATOM 837 C C . ARG A 1 113 ? 4.914 -16.969 -1.479 1 87.38 113 ARG A C 1
ATOM 839 O O . ARG A 1 113 ? 5.953 -16.328 -1.299 1 87.38 113 ARG A O 1
ATOM 846 N N . THR A 1 114 ? 4.078 -16.797 -2.477 1 85.94 114 THR A N 1
ATOM 847 C CA . THR A 1 114 ? 4.227 -15.602 -3.289 1 85.94 114 THR A CA 1
ATOM 848 C C . THR A 1 114 ? 3.412 -14.445 -2.707 1 85.94 114 THR A C 1
ATOM 850 O O . THR A 1 114 ? 2.314 -14.656 -2.189 1 85.94 114 THR A O 1
ATOM 853 N N . CYS A 1 115 ? 3.938 -13.367 -2.6 1 81 115 CYS A N 1
ATOM 854 C CA . CYS A 1 115 ? 3.25 -12.094 -2.422 1 81 115 CYS A CA 1
ATOM 855 C C . CYS A 1 115 ? 3.092 -11.367 -3.754 1 81 115 CYS A C 1
ATOM 857 O O . CYS A 1 115 ? 3.893 -10.492 -4.09 1 81 115 CYS A O 1
ATOM 859 N N . TYR A 1 116 ? 2.092 -11.727 -4.418 1 78.75 116 TYR A N 1
ATOM 860 C CA . TYR A 1 116 ? 1.809 -11.344 -5.801 1 78.75 116 TYR A CA 1
ATOM 861 C C . TYR A 1 116 ? 2.84 -11.938 -6.75 1 78.75 116 TYR A C 1
ATOM 863 O O . TYR A 1 116 ? 2.713 -13.086 -7.18 1 78.75 116 TYR A O 1
ATOM 871 N N . ASP A 1 117 ? 3.996 -11.25 -7.004 1 80.75 117 ASP A N 1
ATOM 872 C CA . ASP A 1 117 ? 4.938 -11.781 -7.984 1 80.75 117 ASP A CA 1
ATOM 873 C C . ASP A 1 117 ? 6.34 -11.906 -7.383 1 80.75 117 ASP A C 1
ATOM 875 O O . ASP A 1 117 ? 7.332 -11.953 -8.117 1 80.75 117 ASP A O 1
ATOM 879 N N . HIS A 1 118 ? 6.387 -11.898 -6.043 1 89.12 118 HIS A N 1
ATOM 880 C CA . HIS A 1 118 ? 7.656 -12.078 -5.348 1 89.12 118 HIS A CA 1
ATOM 881 C C . HIS A 1 118 ? 7.488 -12.938 -4.102 1 89.12 118 HIS A C 1
ATOM 883 O O . HIS A 1 118 ? 6.367 -13.336 -3.76 1 89.12 118 HIS A O 1
ATOM 889 N N . PHE A 1 119 ? 8.617 -13.312 -3.486 1 92.12 119 PHE A N 1
ATOM 890 C CA . PHE A 1 119 ? 8.562 -14.289 -2.402 1 92.12 119 PHE A CA 1
ATOM 891 C C . PHE A 1 119 ? 8.234 -13.609 -1.079 1 92.12 119 PHE A C 1
ATOM 893 O O . PHE A 1 119 ? 8.695 -12.5 -0.812 1 92.12 119 PHE A O 1
ATOM 900 N N . ALA A 1 120 ? 7.516 -14.227 -0.27 1 88.31 120 ALA A N 1
ATOM 901 C CA . ALA A 1 120 ? 7.164 -13.812 1.086 1 88.31 120 ALA A CA 1
ATOM 902 C C . ALA A 1 120 ? 7.266 -14.984 2.061 1 88.31 120 ALA A C 1
ATOM 904 O O . ALA A 1 120 ? 7.777 -16.047 1.711 1 88.31 120 ALA A O 1
ATOM 905 N N . GLY A 1 121 ? 6.824 -14.781 3.299 1 86.62 121 GLY A N 1
ATOM 906 C CA . GLY A 1 121 ? 7.012 -15.797 4.32 1 86.62 121 GLY A CA 1
ATOM 907 C C . GLY A 1 121 ? 8.445 -15.883 4.824 1 86.62 121 GLY A C 1
ATOM 908 O O . GLY A 1 121 ? 9.234 -14.969 4.613 1 86.62 121 GLY A O 1
ATOM 909 N N . LYS A 1 122 ? 8.711 -16.969 5.473 1 91.88 122 LYS A N 1
ATOM 910 C CA . LYS A 1 122 ? 10.07 -17.203 5.957 1 91.88 122 LYS A CA 1
ATOM 911 C C . LYS A 1 122 ? 11.078 -17.172 4.809 1 91.88 122 LYS A C 1
ATOM 913 O O . LYS A 1 122 ? 12.211 -16.719 4.98 1 91.88 122 LYS A O 1
ATOM 918 N N . LEU A 1 123 ? 10.656 -17.688 3.686 1 93.69 123 LEU A N 1
ATOM 919 C CA . LEU A 1 123 ? 11.531 -17.688 2.52 1 93.69 123 LEU A CA 1
ATOM 920 C C . LEU A 1 123 ? 11.852 -16.266 2.084 1 93.69 123 LEU A C 1
ATOM 922 O O . LEU A 1 123 ? 13.023 -15.906 1.912 1 93.69 123 LEU A O 1
ATOM 926 N N . GLY A 1 124 ? 10.805 -15.461 1.85 1 93.88 124 GLY A N 1
ATOM 927 C CA . GLY A 1 124 ? 11 -14.094 1.403 1 93.88 124 GLY A CA 1
ATOM 928 C C . GLY A 1 124 ? 11.812 -13.258 2.373 1 93.88 124 GLY A C 1
ATOM 929 O O . GLY A 1 124 ? 12.742 -12.555 1.965 1 93.88 124 GLY A O 1
ATOM 930 N N . VAL A 1 125 ? 11.492 -13.383 3.656 1 91.81 125 VAL A N 1
ATOM 931 C CA . VAL A 1 125 ? 12.188 -12.633 4.691 1 91.81 125 VAL A CA 1
ATOM 932 C C . VAL A 1 125 ? 13.625 -13.133 4.816 1 91.81 125 VAL A C 1
ATOM 934 O 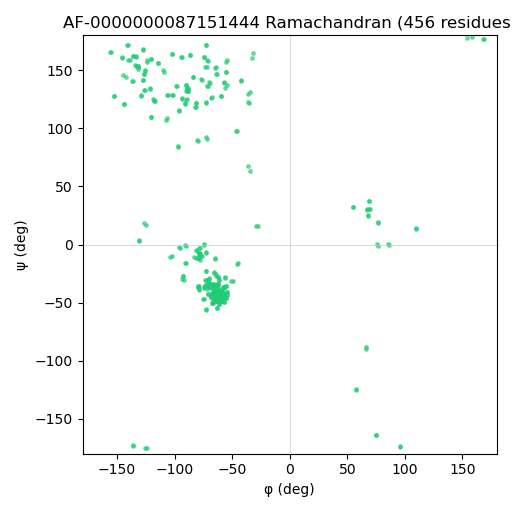O . VAL A 1 125 ? 14.562 -12.336 4.941 1 91.81 125 VAL A O 1
ATOM 937 N N . GLY A 1 126 ? 13.773 -14.391 4.824 1 94.19 126 GLY A N 1
ATOM 938 C CA . GLY A 1 126 ? 15.102 -14.969 4.895 1 94.19 126 GLY A CA 1
ATOM 939 C C . GLY A 1 126 ? 16 -14.547 3.748 1 94.19 126 GLY A C 1
ATOM 940 O O . GLY A 1 126 ? 17.172 -14.219 3.959 1 94.19 126 GLY A O 1
ATOM 941 N N . LEU A 1 127 ? 15.461 -14.602 2.539 1 94.5 127 LEU A N 1
ATOM 942 C CA . LEU A 1 127 ? 16.203 -14.164 1.365 1 94.5 127 LEU A CA 1
ATOM 943 C C . LEU A 1 127 ? 16.609 -12.703 1.494 1 94.5 127 LEU A C 1
ATOM 945 O O . LEU A 1 127 ? 17.734 -12.328 1.133 1 94.5 127 LEU A O 1
ATOM 949 N N . THR A 1 128 ? 15.68 -11.953 1.929 1 93.69 128 THR A N 1
ATOM 950 C CA . THR A 1 128 ? 15.945 -10.531 2.123 1 93.69 128 THR A CA 1
ATOM 951 C C . THR A 1 128 ? 17.109 -10.328 3.096 1 93.69 128 THR A C 1
ATOM 953 O O . THR A 1 128 ? 18.016 -9.539 2.83 1 93.69 128 THR A O 1
ATOM 956 N N . GLN A 1 129 ? 17.094 -11.055 4.18 1 93.38 129 GLN A N 1
ATOM 957 C CA . GLN A 1 129 ? 18.156 -10.953 5.172 1 93.38 129 GLN A CA 1
ATOM 958 C C . GLN A 1 129 ? 19.484 -11.398 4.59 1 93.38 129 GLN A C 1
ATOM 960 O O . GLN A 1 129 ? 20.531 -10.805 4.875 1 93.38 129 GLN A O 1
ATOM 965 N N . ALA A 1 130 ? 19.453 -12.438 3.832 1 94.88 130 ALA A N 1
ATOM 966 C CA . ALA A 1 130 ? 20.672 -12.906 3.184 1 94.88 130 ALA A CA 1
ATOM 967 C C . ALA A 1 130 ? 21.234 -11.859 2.229 1 94.88 130 ALA A C 1
ATOM 969 O O . ALA A 1 130 ? 22.453 -11.641 2.168 1 94.88 130 ALA A O 1
ATOM 970 N N . PHE A 1 131 ? 20.328 -11.234 1.415 1 95.12 131 PHE A N 1
ATOM 971 C CA . PHE A 1 131 ? 20.734 -10.195 0.473 1 95.12 131 PHE A CA 1
ATOM 972 C C . PHE A 1 131 ? 21.344 -9.016 1.204 1 95.12 131 PHE A C 1
ATOM 974 O O . PHE A 1 131 ? 22.344 -8.445 0.746 1 95.12 131 PHE A O 1
ATOM 981 N N . ILE A 1 132 ? 20.781 -8.672 2.303 1 92.88 132 ILE A N 1
ATOM 982 C CA . ILE A 1 132 ? 21.281 -7.562 3.102 1 92.88 132 ILE A CA 1
ATOM 983 C C . ILE A 1 132 ? 22.656 -7.922 3.678 1 92.88 132 ILE A C 1
ATOM 985 O O . ILE A 1 132 ? 23.594 -7.133 3.598 1 92.88 132 ILE A O 1
ATOM 989 N N . LYS A 1 133 ? 22.734 -9.039 4.27 1 93.31 133 LYS A N 1
ATOM 990 C CA . LYS A 1 133 ? 23.969 -9.516 4.875 1 93.31 133 LYS A CA 1
ATOM 991 C C . LYS A 1 133 ? 25.109 -9.523 3.855 1 93.31 133 LYS A C 1
ATOM 993 O O . LYS A 1 133 ? 26.25 -9.219 4.191 1 93.31 133 LYS A O 1
ATOM 998 N N . GLN A 1 134 ? 24.828 -9.82 2.684 1 94 134 GLN A N 1
ATOM 999 C CA . GLN A 1 134 ? 25.828 -9.906 1.621 1 94 134 GLN A CA 1
ATOM 1000 C C . GLN A 1 134 ? 25.984 -8.57 0.907 1 94 134 GLN A C 1
ATOM 1002 O O . GLN A 1 134 ? 26.703 -8.477 -0.091 1 94 134 GLN A O 1
ATOM 1007 N N . LYS A 1 135 ? 25.219 -7.57 1.327 1 93.19 135 LYS A N 1
ATOM 1008 C CA . LYS A 1 135 ? 25.297 -6.203 0.828 1 93.19 135 LYS A CA 1
ATOM 1009 C C . LYS A 1 135 ? 24.844 -6.121 -0.626 1 93.19 135 LYS A C 1
ATOM 1011 O O . LYS A 1 135 ? 25.406 -5.355 -1.414 1 93.19 135 LYS A O 1
ATOM 1016 N N . LEU A 1 136 ? 23.953 -7.012 -0.979 1 92.81 136 LEU A N 1
ATOM 1017 C CA . LEU A 1 136 ? 23.391 -6.98 -2.328 1 92.81 136 LEU A CA 1
ATOM 1018 C C . LEU A 1 136 ? 22.312 -5.902 -2.447 1 92.81 136 LEU A C 1
ATOM 1020 O O . LEU A 1 136 ? 22.109 -5.34 -3.525 1 92.81 136 LEU A O 1
ATOM 1024 N N . ILE A 1 137 ? 21.594 -5.773 -1.343 1 89.38 137 ILE A N 1
ATOM 1025 C CA . ILE A 1 137 ? 20.562 -4.75 -1.298 1 89.38 137 ILE A CA 1
ATOM 1026 C C . ILE A 1 137 ? 20.688 -3.947 -0.004 1 89.38 137 ILE A C 1
ATOM 1028 O O . ILE A 1 137 ? 21.328 -4.387 0.947 1 89.38 137 ILE A O 1
ATOM 1032 N N . VAL A 1 138 ? 20.266 -2.809 -0.109 1 82.69 138 VAL A N 1
ATOM 1033 C CA . VAL A 1 138 ? 19.938 -2.029 1.077 1 82.69 138 VAL A CA 1
ATOM 1034 C C . VAL A 1 138 ? 18.406 -1.898 1.192 1 82.69 138 VAL A C 1
ATOM 1036 O O . VAL A 1 138 ? 17.75 -1.458 0.251 1 82.69 138 VAL A O 1
ATOM 1039 N N . LEU A 1 139 ? 17.938 -2.666 2.195 1 78.44 139 LEU A N 1
ATOM 1040 C CA . LEU A 1 139 ? 16.484 -2.668 2.334 1 78.44 139 LEU A CA 1
ATOM 1041 C C . LEU A 1 139 ? 16.062 -2.096 3.684 1 78.44 139 LEU A C 1
ATOM 1043 O O . LEU A 1 139 ? 16.609 -2.471 4.719 1 78.44 139 LEU A O 1
ATOM 1047 N N . SER A 1 140 ? 15.367 -1.232 3.559 1 64 140 SER A N 1
ATOM 1048 C CA . SER A 1 140 ? 14.734 -0.674 4.746 1 64 140 SER A CA 1
ATOM 1049 C C . SER A 1 140 ? 13.211 -0.678 4.613 1 64 140 SER A C 1
ATOM 1051 O O . SER A 1 140 ? 12.672 -1.043 3.566 1 64 140 SER A O 1
ATOM 1053 N N . ARG A 1 141 ? 12.469 -0.646 5.66 1 55.31 141 ARG A N 1
ATOM 1054 C CA . ARG A 1 141 ? 11.016 -0.575 5.633 1 55.31 141 ARG A CA 1
ATOM 1055 C C . ARG A 1 141 ? 10.539 0.457 4.617 1 55.31 141 ARG A C 1
ATOM 1057 O O . ARG A 1 141 ? 9.43 0.343 4.082 1 55.31 141 ARG A O 1
ATOM 1064 N N . ASP A 1 142 ? 11.57 1.337 4.207 1 46.38 142 ASP A N 1
ATOM 1065 C CA . ASP A 1 142 ? 11.227 2.502 3.396 1 46.38 142 ASP A CA 1
ATOM 1066 C C . ASP A 1 142 ? 11.57 2.273 1.928 1 46.38 142 ASP A C 1
ATOM 1068 O O . ASP A 1 142 ? 11.305 3.129 1.081 1 46.38 142 ASP A O 1
ATOM 1072 N N . GLY A 1 143 ? 12.156 1.39 1.659 1 61.22 143 GLY A N 1
ATOM 1073 C CA . GLY A 1 143 ? 12.602 1.11 0.302 1 61.22 143 GLY A CA 1
ATOM 1074 C C . GLY A 1 143 ? 13.852 0.262 0.248 1 61.22 143 GLY A C 1
ATOM 1075 O O . GLY A 1 143 ? 14.266 -0.314 1.257 1 61.22 143 GLY A O 1
ATOM 1076 N N . GLY A 1 144 ? 14.102 0.051 -1.023 1 73.94 144 GLY A N 1
ATOM 1077 C CA . GLY A 1 144 ? 15.289 -0.768 -1.229 1 73.94 144 GLY A CA 1
ATOM 1078 C C . GLY A 1 144 ? 16.109 -0.341 -2.432 1 73.94 144 GLY A C 1
ATOM 1079 O O . GLY A 1 144 ? 15.625 0.403 -3.287 1 73.94 144 GLY A O 1
ATOM 1080 N N . LEU A 1 145 ? 17.297 -0.465 -2.279 1 77.69 145 LEU A N 1
ATOM 1081 C CA . LEU A 1 145 ? 18.234 -0.223 -3.367 1 77.69 145 LEU A CA 1
ATOM 1082 C C . LEU A 1 145 ? 19.078 -1.469 -3.654 1 77.69 145 LEU A C 1
ATOM 1084 O O . LEU A 1 145 ? 19.469 -2.178 -2.73 1 77.69 145 LEU A O 1
ATOM 1088 N N . LEU A 1 146 ? 19.125 -1.696 -4.938 1 85.25 146 LEU A N 1
ATOM 1089 C CA . LEU A 1 146 ? 20.078 -2.715 -5.363 1 85.25 146 LEU A CA 1
ATOM 1090 C C . LEU A 1 146 ? 21.484 -2.135 -5.465 1 85.25 146 LEU A C 1
ATOM 1092 O O . LEU A 1 146 ? 21.703 -1.162 -6.188 1 85.25 146 LEU A O 1
ATOM 1096 N N . THR A 1 147 ? 22.422 -2.623 -4.707 1 86.12 147 THR A N 1
ATOM 1097 C CA . THR A 1 147 ? 23.797 -2.131 -4.699 1 86.12 147 THR A CA 1
ATOM 1098 C C . THR A 1 147 ? 24.531 -2.557 -5.965 1 86.12 147 THR A C 1
ATOM 1100 O O . THR A 1 147 ? 24 -3.322 -6.773 1 86.12 147 THR A O 1
ATOM 1103 N N . ALA A 1 148 ? 25.766 -1.974 -6.113 1 86.94 148 ALA A N 1
ATOM 1104 C CA . ALA A 1 148 ? 26.609 -2.414 -7.219 1 86.94 148 ALA A CA 1
ATOM 1105 C C . ALA A 1 148 ? 26.906 -3.908 -7.125 1 86.94 148 ALA A C 1
ATOM 1107 O O . ALA A 1 148 ? 26.906 -4.613 -8.141 1 86.94 148 ALA A O 1
ATOM 1108 N N . ARG A 1 149 ? 27.156 -4.316 -5.949 1 91.12 149 ARG A N 1
ATOM 1109 C CA . ARG A 1 149 ? 27.391 -5.738 -5.723 1 91.12 149 ARG A CA 1
ATOM 1110 C C . ARG A 1 149 ? 26.141 -6.559 -6.035 1 91.12 149 ARG A C 1
ATOM 1112 O O . ARG A 1 149 ? 26.234 -7.645 -6.617 1 91.12 149 ARG A O 1
ATOM 1119 N N . GLY A 1 150 ? 25.016 -6.039 -5.598 1 92.81 150 GLY A N 1
ATOM 1120 C CA . GLY A 1 150 ? 23.75 -6.699 -5.902 1 92.81 150 GLY A CA 1
ATOM 1121 C C . GLY A 1 150 ? 23.469 -6.785 -7.391 1 92.81 150 GLY A C 1
ATOM 1122 O O . GLY A 1 150 ? 22.984 -7.809 -7.879 1 92.81 150 GLY A O 1
ATOM 1123 N N . THR A 1 151 ? 23.797 -5.703 -8.023 1 90.38 151 THR A N 1
ATOM 1124 C CA . THR A 1 151 ? 23.609 -5.66 -9.477 1 90.38 151 THR A CA 1
ATOM 1125 C C . THR A 1 151 ? 24.453 -6.738 -10.156 1 90.38 151 THR A C 1
ATOM 1127 O O . THR A 1 151 ? 23.953 -7.469 -11.016 1 90.38 151 THR A O 1
ATOM 1130 N N . LYS A 1 152 ? 25.625 -6.805 -9.789 1 91.94 152 LYS A N 1
ATOM 1131 C CA . LYS A 1 152 ? 26.516 -7.812 -10.359 1 91.94 152 LYS A CA 1
ATOM 1132 C C . LYS A 1 152 ? 26.047 -9.219 -10.016 1 91.94 152 LYS A C 1
ATOM 1134 O O . LYS A 1 152 ? 25.984 -10.086 -10.891 1 91.94 152 LYS A O 1
ATOM 1139 N N . SER A 1 153 ? 25.734 -9.445 -8.773 1 94.06 153 SER A N 1
ATOM 1140 C CA . SER A 1 153 ? 25.344 -10.766 -8.297 1 94.06 153 SER A CA 1
ATOM 1141 C C . SER A 1 153 ? 24.078 -11.258 -9 1 94.06 153 SER A C 1
ATOM 1143 O O . SER A 1 153 ? 24.016 -12.406 -9.438 1 94.06 153 SER A O 1
ATOM 1145 N N . LEU A 1 154 ? 23.109 -10.43 -9.125 1 93.94 154 LEU A N 1
ATOM 1146 C CA . LEU A 1 154 ? 21.828 -10.828 -9.719 1 93.94 154 LEU A CA 1
ATOM 1147 C C . LEU A 1 154 ? 21.969 -10.984 -11.234 1 93.94 154 LEU A C 1
ATOM 1149 O O . LEU A 1 154 ? 21.312 -11.844 -11.828 1 93.94 154 LEU A O 1
ATOM 1153 N N . SER A 1 155 ? 22.812 -10.117 -11.797 1 92.38 155 SER A N 1
ATOM 1154 C CA . SER A 1 155 ? 23.109 -10.312 -13.211 1 92.38 155 SER A CA 1
ATOM 1155 C C . SER A 1 155 ? 23.781 -11.656 -13.461 1 92.38 155 SER A C 1
ATOM 1157 O O . SER A 1 155 ? 23.422 -12.375 -14.398 1 92.38 155 SER A O 1
ATOM 1159 N N . ASP A 1 156 ? 24.719 -11.961 -12.633 1 93.56 156 ASP A N 1
ATOM 1160 C CA . ASP A 1 156 ? 25.422 -13.234 -12.742 1 93.56 156 ASP A CA 1
ATOM 1161 C C . ASP A 1 156 ? 24.453 -14.406 -12.531 1 93.56 156 ASP A C 1
ATOM 1163 O O . ASP A 1 156 ? 24.672 -15.5 -13.062 1 93.56 156 ASP A O 1
ATOM 1167 N N . PHE A 1 157 ? 23.406 -14.164 -11.773 1 94 157 PHE A N 1
ATOM 1168 C CA . PHE A 1 157 ? 22.406 -15.188 -11.469 1 94 157 PHE A CA 1
ATOM 1169 C C . PHE A 1 157 ? 21.469 -15.383 -12.648 1 94 157 PHE A C 1
ATOM 1171 O O . PHE A 1 157 ? 20.703 -16.344 -12.688 1 94 157 PHE A O 1
ATOM 1178 N N . GLY A 1 158 ? 21.562 -14.383 -13.609 1 92.31 158 GLY A N 1
ATOM 1179 C CA . GLY A 1 158 ? 20.797 -14.562 -14.828 1 92.31 158 GLY A CA 1
ATOM 1180 C C . GLY A 1 158 ? 19.625 -13.602 -14.945 1 92.31 158 GLY A C 1
ATOM 1181 O O . GLY A 1 158 ? 18.719 -13.82 -15.75 1 92.31 158 GLY A O 1
ATOM 1182 N N . ILE A 1 159 ? 19.609 -12.602 -14.148 1 91.94 159 ILE A N 1
ATOM 1183 C CA . ILE A 1 159 ? 18.531 -11.617 -14.211 1 91.94 159 ILE A CA 1
ATOM 1184 C C . ILE A 1 159 ? 18.953 -10.453 -15.109 1 91.94 159 ILE A C 1
ATOM 1186 O O . ILE A 1 159 ? 20.016 -9.867 -14.922 1 91.94 159 ILE A O 1
ATOM 1190 N N . ASP A 1 160 ? 18.125 -10.172 -16.078 1 88.25 160 ASP A N 1
ATOM 1191 C CA . ASP A 1 160 ? 18.359 -9.031 -16.953 1 88.25 160 ASP A CA 1
ATOM 1192 C C . ASP A 1 160 ? 17.906 -7.73 -16.297 1 88.25 160 ASP A C 1
ATOM 1194 O O . ASP A 1 160 ? 16.781 -7.266 -16.531 1 88.25 160 ASP A O 1
ATOM 1198 N N . LEU A 1 161 ? 18.781 -7.098 -15.578 1 85.75 161 LEU A N 1
ATOM 1199 C CA . LEU A 1 161 ? 18.422 -5.934 -14.766 1 85.75 161 LEU A CA 1
ATOM 1200 C C . LEU A 1 161 ? 18.094 -4.738 -15.641 1 85.75 161 LEU A C 1
ATOM 1202 O O . LEU A 1 161 ? 17.328 -3.857 -15.234 1 85.75 161 LEU A O 1
ATOM 1206 N N . ALA A 1 162 ? 18.703 -4.66 -16.812 1 77.12 162 ALA A N 1
ATOM 1207 C CA . ALA A 1 162 ? 18.359 -3.588 -17.75 1 77.12 162 ALA A CA 1
ATOM 1208 C C . ALA A 1 162 ? 16.875 -3.643 -18.109 1 77.12 162 ALA A C 1
ATOM 1210 O O . ALA A 1 162 ? 16.203 -2.609 -18.156 1 77.12 162 ALA A O 1
ATOM 1211 N N . ALA A 1 163 ? 16.359 -4.832 -18.359 1 75.25 163 ALA A N 1
ATOM 1212 C CA . ALA A 1 163 ? 14.953 -5.031 -18.672 1 75.25 163 ALA A CA 1
ATOM 1213 C C . ALA A 1 163 ? 14.07 -4.727 -17.469 1 75.25 163 ALA A C 1
ATOM 1215 O O . ALA A 1 163 ? 12.969 -4.188 -17.609 1 75.25 163 ALA A O 1
ATOM 1216 N N . VAL A 1 164 ? 14.586 -5.023 -16.297 1 78.81 164 VAL A N 1
ATOM 1217 C CA . VAL A 1 164 ? 13.852 -4.848 -15.055 1 78.81 164 VAL A CA 1
ATOM 1218 C C . VAL A 1 164 ? 13.711 -3.361 -14.742 1 78.81 164 VAL A C 1
ATOM 1220 O O . VAL A 1 164 ? 12.656 -2.916 -14.281 1 78.81 164 VAL A O 1
ATOM 1223 N N . GLN A 1 165 ? 14.766 -2.664 -14.938 1 70.38 165 GLN A N 1
ATOM 1224 C CA . GLN A 1 165 ? 14.781 -1.234 -14.641 1 70.38 165 GLN A CA 1
ATOM 1225 C C . GLN A 1 165 ? 13.797 -0.478 -15.531 1 70.38 165 GLN A C 1
ATOM 1227 O O . GLN A 1 165 ? 13.273 0.567 -15.141 1 70.38 165 GLN A O 1
ATOM 1232 N N . GLY A 1 166 ? 13.555 -1.005 -16.656 1 57.34 166 GLY A N 1
ATOM 1233 C CA . GLY A 1 166 ? 12.656 -0.364 -17.594 1 57.34 166 GLY A CA 1
ATOM 1234 C C . GLY A 1 166 ? 11.188 -0.556 -17.25 1 57.34 166 GLY A C 1
ATOM 1235 O O . GLY A 1 166 ? 10.312 0.082 -17.844 1 57.34 166 GLY A O 1
ATOM 1236 N N . SER A 1 167 ? 10.953 -1.311 -16.359 1 57.56 167 SER A N 1
ATOM 1237 C CA . SER A 1 167 ? 9.562 -1.585 -16 1 57.56 167 SER A CA 1
ATOM 1238 C C . SER A 1 167 ? 8.93 -0.392 -15.305 1 57.56 167 SER A C 1
ATOM 1240 O O . SER A 1 167 ? 9.633 0.478 -14.789 1 57.56 167 SER A O 1
ATOM 1242 N N . LYS A 1 168 ? 7.699 -0.279 -15.422 1 53.75 168 LYS A N 1
ATOM 1243 C CA . LYS A 1 168 ? 6.941 0.813 -14.82 1 53.75 168 LYS A CA 1
ATOM 1244 C C . LYS A 1 168 ? 6.793 0.612 -13.312 1 53.75 168 LYS A C 1
ATOM 1246 O O . LYS A 1 168 ? 6.262 1.477 -12.617 1 53.75 168 LYS A O 1
ATOM 1251 N N . ARG A 1 169 ? 7.434 -0.542 -13.008 1 60.66 169 ARG A N 1
ATOM 1252 C CA . ARG A 1 169 ? 7.289 -0.878 -11.594 1 60.66 169 ARG A CA 1
ATOM 1253 C C . ARG A 1 169 ? 8.477 -0.366 -10.781 1 60.66 169 ARG A C 1
ATOM 1255 O O . ARG A 1 169 ? 9.547 -0.105 -11.336 1 60.66 169 ARG A O 1
ATOM 1262 N N . GLN A 1 170 ? 8.172 -0.302 -9.414 1 65 170 GLN A N 1
ATOM 1263 C CA . GLN A 1 170 ? 9.289 -0.002 -8.523 1 65 170 GLN A CA 1
ATOM 1264 C C . GLN A 1 170 ? 10.391 -1.054 -8.648 1 65 170 GLN A C 1
ATOM 1266 O O . GLN A 1 170 ? 10.109 -2.254 -8.648 1 65 170 GLN A O 1
ATOM 1271 N N . PHE A 1 171 ? 11.586 -0.542 -8.875 1 67.38 171 PHE A N 1
ATOM 1272 C CA . PHE A 1 171 ? 12.711 -1.437 -9.133 1 67.38 171 PHE A CA 1
ATOM 1273 C C . PHE A 1 171 ? 13 -2.309 -7.922 1 67.38 171 PHE A C 1
ATOM 1275 O O . PHE A 1 171 ? 13.117 -3.529 -8.039 1 67.38 171 PHE A O 1
ATOM 1282 N N . CYS A 1 172 ? 13.094 -1.682 -6.664 1 76.81 172 CYS A N 1
ATOM 1283 C CA . CYS A 1 172 ? 13.414 -2.346 -5.406 1 76.81 172 CYS A CA 1
ATOM 1284 C C . CYS A 1 172 ? 12.641 -1.73 -4.25 1 76.81 172 CYS A C 1
ATOM 1286 O O . CYS A 1 172 ? 12.766 -0.535 -3.977 1 76.81 172 CYS A O 1
ATOM 1288 N N . ARG A 1 173 ? 11.844 -2.541 -3.58 1 75.56 173 ARG A N 1
ATOM 1289 C CA . ARG A 1 173 ? 11.023 -1.989 -2.508 1 75.56 173 ARG A CA 1
ATOM 1290 C C . ARG A 1 173 ? 10.852 -2.996 -1.376 1 75.56 173 ARG A C 1
ATOM 1292 O O . ARG A 1 173 ? 11.156 -4.18 -1.54 1 75.56 173 ARG A O 1
ATOM 1299 N N . SER A 1 174 ? 10.461 -2.387 -0.248 1 79.19 174 SER A N 1
ATOM 1300 C CA . SER A 1 174 ? 10.141 -3.225 0.903 1 79.19 174 SER A CA 1
ATOM 1301 C C . SER A 1 174 ? 8.664 -3.621 0.905 1 79.19 174 SER A C 1
ATOM 1303 O O . SER A 1 174 ? 7.797 -2.809 0.581 1 79.19 174 SER A O 1
ATOM 1305 N N . CYS A 1 175 ? 8.383 -4.758 1.091 1 77.31 175 CYS A N 1
ATOM 1306 C CA . CYS A 1 175 ? 7.035 -5.281 1.284 1 77.31 175 CYS A CA 1
ATOM 1307 C C . CYS A 1 175 ? 6.887 -5.914 2.662 1 77.31 175 CYS A C 1
ATOM 1309 O O . CYS A 1 175 ? 7.711 -6.742 3.061 1 77.31 175 CYS A O 1
ATOM 1311 N N . LEU A 1 176 ? 5.961 -5.484 3.412 1 71 176 LEU A N 1
ATOM 1312 C CA . LEU A 1 176 ? 5.781 -6.031 4.754 1 71 176 LEU A CA 1
ATOM 1313 C C . LEU A 1 176 ? 5.188 -7.438 4.691 1 71 176 LEU A C 1
ATOM 1315 O O . LEU A 1 176 ? 4.129 -7.641 4.098 1 71 176 LEU A O 1
ATOM 1319 N N . ASP A 1 177 ? 5.926 -8.336 5.266 1 78.12 177 ASP A N 1
ATOM 1320 C CA . ASP A 1 177 ? 5.398 -9.695 5.375 1 78.12 177 ASP A CA 1
ATOM 1321 C C . ASP A 1 177 ? 4.449 -9.82 6.562 1 78.12 177 ASP A C 1
ATOM 1323 O O . ASP A 1 177 ? 4.848 -9.609 7.711 1 78.12 177 ASP A O 1
ATOM 1327 N N . TRP A 1 178 ? 3.27 -10.195 6.395 1 65.06 178 TRP A N 1
ATOM 1328 C CA . TRP A 1 178 ? 2.266 -10.188 7.453 1 65.06 178 TRP A CA 1
ATOM 1329 C C . TRP A 1 178 ? 2.547 -11.281 8.477 1 65.06 178 TRP A C 1
ATOM 1331 O O . TRP A 1 178 ? 2.227 -11.133 9.656 1 65.06 178 TRP A O 1
ATOM 1341 N N . SER A 1 179 ? 3.086 -12.438 8.039 1 72.06 179 SER A N 1
ATOM 1342 C CA . SER A 1 179 ? 3.293 -13.547 8.961 1 72.06 179 SER A CA 1
ATOM 1343 C C . SER A 1 179 ? 4.547 -13.336 9.805 1 72.06 179 SER A C 1
ATOM 1345 O O . SER A 1 179 ? 4.566 -13.672 10.992 1 72.06 179 SER A O 1
ATOM 1347 N N . GLU A 1 180 ? 5.547 -12.805 9.172 1 77.5 180 GLU A N 1
ATOM 1348 C CA . GLU A 1 180 ? 6.828 -12.594 9.844 1 77.5 180 GLU A CA 1
ATOM 1349 C C . GLU A 1 180 ? 6.891 -11.219 10.492 1 77.5 180 GLU A C 1
ATOM 1351 O O . GLU A 1 180 ? 7.75 -10.969 11.344 1 77.5 180 GLU A O 1
ATOM 1356 N N . GLN A 1 181 ? 6.004 -10.391 10.086 1 72.06 181 GLN A N 1
ATOM 1357 C CA . GLN A 1 181 ? 5.949 -9.016 10.57 1 72.06 181 GLN A CA 1
ATOM 1358 C C . GLN A 1 181 ? 7.281 -8.305 10.359 1 72.06 181 GLN A C 1
ATOM 1360 O O . GLN A 1 181 ? 7.727 -7.543 11.219 1 72.06 181 GLN A O 1
ATOM 1365 N N . ARG A 1 182 ? 7.953 -8.68 9.305 1 77.81 182 ARG A N 1
ATOM 1366 C CA . ARG A 1 182 ? 9.211 -8.086 8.867 1 77.81 182 ARG A CA 1
ATOM 1367 C C . ARG A 1 182 ? 9.18 -7.77 7.379 1 77.81 182 ARG A C 1
ATOM 1369 O O . ARG A 1 182 ? 8.484 -8.438 6.613 1 77.81 182 ARG A O 1
ATOM 1376 N N . PRO A 1 183 ? 9.961 -6.801 6.934 1 81.69 183 PRO A N 1
ATOM 1377 C CA . PRO A 1 183 ? 9.984 -6.492 5.504 1 81.69 183 PRO A CA 1
ATOM 1378 C C . PRO A 1 183 ? 10.656 -7.586 4.676 1 81.69 183 PRO A C 1
ATOM 1380 O O . PRO 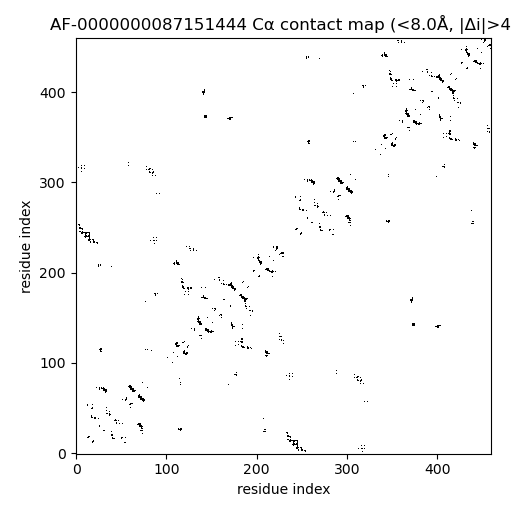A 1 183 ? 11.617 -8.211 5.137 1 81.69 183 PRO A O 1
ATOM 1383 N N . HIS A 1 184 ? 10.086 -7.871 3.529 1 87.25 184 HIS A N 1
ATOM 1384 C CA . HIS A 1 184 ? 10.75 -8.68 2.516 1 87.25 184 HIS A CA 1
ATOM 1385 C C . HIS A 1 184 ? 10.906 -7.918 1.207 1 87.25 184 HIS A C 1
ATOM 1387 O O . HIS A 1 184 ? 10.258 -6.887 1.008 1 87.25 184 HIS A O 1
ATOM 1393 N N . LEU A 1 185 ? 11.812 -8.391 0.451 1 87.19 185 LEU A N 1
ATOM 1394 C CA . LEU A 1 185 ? 12.156 -7.695 -0.784 1 87.19 185 LEU A CA 1
ATOM 1395 C C . LEU A 1 185 ? 11 -7.766 -1.781 1 87.19 185 LEU A C 1
ATOM 1397 O O . LEU A 1 185 ? 10.469 -8.844 -2.043 1 87.19 185 LEU A O 1
ATOM 1401 N N . GLY A 1 186 ? 10.594 -6.621 -2.266 1 84.38 186 GLY A N 1
ATOM 1402 C CA . GLY A 1 186 ? 9.602 -6.484 -3.322 1 84.38 186 GLY A CA 1
ATOM 1403 C C . GLY A 1 186 ? 10.094 -5.656 -4.496 1 84.38 186 GLY A C 1
ATOM 1404 O O . GLY A 1 186 ? 11.289 -5.379 -4.605 1 84.38 186 GLY A O 1
ATOM 1405 N N . GLY A 1 187 ? 9.156 -5.414 -5.469 1 80.06 187 GLY A N 1
ATOM 1406 C CA . GLY A 1 187 ? 9.531 -4.633 -6.633 1 80.06 187 GLY A CA 1
ATOM 1407 C C . GLY A 1 187 ? 9.938 -5.484 -7.82 1 80.06 187 GLY A C 1
ATOM 1408 O O . GLY A 1 187 ? 9.844 -6.715 -7.77 1 80.06 187 GLY A O 1
ATOM 1409 N N . ALA A 1 188 ? 10.406 -4.727 -8.852 1 81 188 ALA A N 1
ATOM 1410 C CA . ALA A 1 188 ? 10.734 -5.391 -10.109 1 81 188 ALA A CA 1
ATOM 1411 C C . ALA A 1 188 ? 11.898 -6.371 -9.93 1 81 188 ALA A C 1
ATOM 1413 O O . ALA A 1 188 ? 11.922 -7.426 -10.562 1 81 188 ALA A O 1
ATOM 1414 N N . VAL A 1 189 ? 12.82 -6.012 -9.062 1 88.12 189 VAL A N 1
ATOM 1415 C CA . VAL A 1 189 ? 13.984 -6.871 -8.844 1 88.12 189 VAL A CA 1
ATOM 1416 C C . VAL A 1 189 ? 13.547 -8.164 -8.164 1 88.12 189 VAL A C 1
ATOM 1418 O O . VAL A 1 189 ? 13.984 -9.25 -8.539 1 88.12 189 VAL A O 1
ATOM 1421 N N . ALA A 1 190 ? 12.672 -8.031 -7.199 1 90 190 ALA A N 1
ATOM 1422 C CA . ALA A 1 190 ? 12.172 -9.203 -6.484 1 90 190 ALA A CA 1
ATOM 1423 C C . ALA A 1 190 ? 11.352 -10.102 -7.406 1 90 190 ALA A C 1
ATOM 1425 O O . ALA A 1 190 ? 11.445 -11.336 -7.324 1 90 190 ALA A O 1
ATOM 1426 N N . ALA A 1 191 ? 10.562 -9.422 -8.227 1 87.06 191 ALA A N 1
ATOM 1427 C CA . ALA A 1 191 ? 9.758 -10.164 -9.195 1 87.06 191 ALA A CA 1
ATOM 1428 C C . ALA A 1 191 ? 10.648 -10.93 -10.172 1 87.06 191 ALA A C 1
ATOM 1430 O O . ALA A 1 191 ? 10.383 -12.094 -10.484 1 87.06 191 ALA A O 1
ATOM 1431 N N . ALA A 1 192 ? 11.641 -10.273 -10.695 1 90.69 192 ALA A N 1
ATOM 1432 C CA . ALA A 1 192 ? 12.578 -10.906 -11.625 1 90.69 192 ALA A CA 1
ATOM 1433 C C . ALA A 1 192 ? 13.32 -12.062 -10.953 1 90.69 192 ALA A C 1
ATOM 1435 O O . ALA A 1 192 ? 13.539 -13.102 -11.57 1 90.69 192 ALA A O 1
ATOM 1436 N N . PHE A 1 193 ? 13.719 -11.859 -9.719 1 94.69 193 PHE A N 1
ATOM 1437 C CA . PHE A 1 193 ? 14.398 -12.898 -8.953 1 94.69 193 PHE A CA 1
ATOM 1438 C C . PHE A 1 193 ? 13.5 -14.117 -8.797 1 94.69 193 PHE A C 1
ATOM 1440 O O . PHE A 1 193 ? 13.938 -15.25 -9.008 1 94.69 193 PHE A O 1
ATOM 1447 N N . ALA A 1 194 ? 12.227 -13.875 -8.367 1 93.44 194 ALA A N 1
ATOM 1448 C CA . ALA A 1 194 ? 11.266 -14.961 -8.188 1 93.44 194 ALA A CA 1
ATOM 1449 C C . ALA A 1 194 ? 11.055 -15.727 -9.492 1 93.44 194 ALA A C 1
ATOM 1451 O O . ALA A 1 194 ? 11.047 -16.953 -9.508 1 93.44 194 ALA A O 1
ATOM 1452 N N . THR A 1 195 ? 10.906 -14.977 -10.586 1 91.31 195 THR A N 1
ATOM 1453 C CA . THR A 1 195 ? 10.727 -15.594 -11.898 1 91.31 195 THR A CA 1
ATOM 1454 C C . THR A 1 195 ? 11.914 -16.484 -12.234 1 91.31 195 THR A C 1
ATOM 1456 O O . THR A 1 195 ? 11.734 -17.609 -12.727 1 91.31 195 THR A O 1
ATOM 1459 N N . ARG A 1 196 ? 13.086 -16.016 -11.953 1 94.88 196 ARG A N 1
ATOM 1460 C CA . ARG A 1 196 ? 14.297 -16.781 -12.219 1 94.88 196 ARG A CA 1
ATOM 1461 C C . ARG A 1 196 ? 14.32 -18.078 -11.398 1 94.88 196 ARG A C 1
ATOM 1463 O O . ARG A 1 196 ? 14.695 -19.125 -11.906 1 94.88 196 ARG A O 1
ATOM 1470 N N . CYS A 1 197 ? 13.945 -18 -10.164 1 96.06 197 CYS A N 1
ATOM 1471 C CA . CYS A 1 197 ? 13.922 -19.172 -9.297 1 96.06 197 CYS A CA 1
ATOM 1472 C C . CYS A 1 197 ? 12.914 -20.188 -9.789 1 96.06 197 CYS A C 1
ATOM 1474 O O . CYS A 1 197 ? 13.164 -21.391 -9.742 1 96.06 197 CYS A O 1
ATOM 1476 N N . PHE A 1 198 ? 11.727 -19.719 -10.188 1 92.75 198 PHE A N 1
ATOM 1477 C CA . PHE A 1 198 ? 10.742 -20.609 -10.773 1 92.75 198 PHE A CA 1
ATOM 1478 C C . PHE A 1 198 ? 11.289 -21.281 -12.031 1 92.75 198 PHE A C 1
ATOM 1480 O O . PHE A 1 198 ? 11.133 -22.484 -12.219 1 92.75 198 PHE A O 1
ATOM 1487 N N . ASP A 1 199 ? 11.984 -20.516 -12.922 1 92.94 199 ASP A N 1
ATOM 1488 C CA . ASP A 1 199 ? 12.539 -21 -14.18 1 92.94 199 ASP A CA 1
ATOM 1489 C C . ASP A 1 199 ? 13.602 -22.078 -13.93 1 92.94 199 ASP A C 1
ATOM 1491 O O . ASP A 1 199 ? 13.727 -23.031 -14.703 1 92.94 199 ASP A O 1
ATOM 1495 N N . LEU A 1 200 ? 14.336 -21.938 -12.875 1 95.38 200 LEU A N 1
ATOM 1496 C CA . LEU A 1 200 ? 15.414 -22.859 -12.531 1 95.38 200 LEU A CA 1
ATOM 1497 C C . LEU A 1 200 ? 14.859 -24.109 -11.836 1 95.38 200 LEU A C 1
ATOM 1499 O O . LEU A 1 200 ? 15.594 -25.078 -11.625 1 95.38 200 LEU A O 1
ATOM 1503 N N . GLY A 1 201 ? 13.602 -23.984 -11.484 1 95.94 201 GLY A N 1
ATOM 1504 C CA . GLY A 1 201 ? 13 -25.078 -10.75 1 95.94 201 GLY A CA 1
ATOM 1505 C C . GLY A 1 201 ? 13.406 -25.125 -9.289 1 95.94 201 GLY A C 1
ATOM 1506 O O . GLY A 1 201 ? 13.367 -26.172 -8.656 1 95.94 201 GLY A O 1
ATOM 1507 N N . TRP A 1 202 ? 13.898 -24.031 -8.742 1 96.62 202 TRP A N 1
ATOM 1508 C CA . TRP A 1 202 ? 14.281 -23.953 -7.336 1 96.62 202 TRP A CA 1
ATOM 1509 C C . TRP A 1 202 ? 13.047 -23.953 -6.438 1 96.62 202 TRP A C 1
ATOM 1511 O O . TRP A 1 202 ? 13.125 -24.328 -5.266 1 96.62 202 TRP A O 1
ATOM 1521 N N . VAL A 1 203 ? 11.883 -23.375 -6.984 1 95.81 203 VAL A N 1
ATOM 1522 C CA . VAL A 1 203 ? 10.602 -23.344 -6.289 1 95.81 203 VAL A CA 1
ATOM 1523 C C . VAL A 1 203 ? 9.484 -23.766 -7.242 1 95.81 203 VAL A C 1
ATOM 1525 O O . VAL A 1 203 ? 9.633 -23.672 -8.461 1 95.81 203 VAL A O 1
ATOM 1528 N N . ARG A 1 204 ? 8.484 -24.266 -6.672 1 93.56 204 ARG A N 1
ATOM 1529 C CA . ARG A 1 204 ? 7.312 -24.656 -7.441 1 93.56 204 ARG A CA 1
ATOM 1530 C C . ARG A 1 204 ? 6.027 -24.219 -6.75 1 93.56 204 ARG A C 1
ATOM 1532 O O . ARG A 1 204 ? 5.926 -24.266 -5.523 1 93.56 204 ARG A O 1
ATOM 1539 N N . ARG A 1 205 ? 5.09 -23.766 -7.574 1 86.81 205 ARG A N 1
ATOM 1540 C CA . ARG A 1 205 ? 3.797 -23.391 -7.02 1 86.81 205 ARG A CA 1
ATOM 1541 C C . ARG A 1 205 ? 3.006 -24.609 -6.574 1 86.81 205 ARG A C 1
ATOM 1543 O O . ARG A 1 205 ? 3.033 -25.656 -7.234 1 86.81 205 ARG A O 1
ATOM 1550 N N . LEU A 1 206 ? 2.408 -24.516 -5.422 1 82.38 206 LEU A N 1
ATOM 1551 C CA . LEU A 1 206 ? 1.457 -25.531 -4.977 1 82.38 206 LEU A CA 1
ATOM 1552 C C . LEU A 1 206 ? 0.049 -25.203 -5.465 1 82.38 206 LEU A C 1
ATOM 1554 O O . LEU A 1 206 ? -0.351 -24.031 -5.488 1 82.38 206 LEU A O 1
ATOM 1558 N N . PRO A 1 207 ? -0.551 -26.219 -5.996 1 73.12 207 PRO A N 1
ATOM 1559 C CA . PRO A 1 207 ? -1.864 -25.984 -6.602 1 73.12 207 PRO A CA 1
ATOM 1560 C C . PRO A 1 207 ? -2.863 -25.375 -5.621 1 73.12 207 PRO A C 1
ATOM 1562 O O . PRO A 1 207 ? -2.91 -25.766 -4.453 1 73.12 207 PRO A O 1
ATOM 1565 N N . GLY A 1 208 ? -3.682 -24.391 -6.059 1 62.53 208 GLY A N 1
ATOM 1566 C CA . GLY A 1 208 ? -4.809 -23.859 -5.312 1 62.53 208 GLY A CA 1
ATOM 1567 C C . GLY A 1 208 ? -4.395 -22.906 -4.199 1 62.53 208 GLY A C 1
ATOM 1568 O O . GLY A 1 208 ? -5.207 -22.562 -3.34 1 62.53 208 GLY A O 1
ATOM 1569 N N . THR A 1 209 ? -3.111 -22.688 -4.016 1 71.31 209 THR A N 1
ATOM 1570 C CA . THR A 1 209 ? -2.615 -21.844 -2.93 1 71.31 209 THR A CA 1
ATOM 1571 C C . THR A 1 209 ? -1.47 -20.953 -3.414 1 71.31 209 THR A C 1
ATOM 1573 O O . THR A 1 209 ? -0.87 -21.219 -4.457 1 71.31 209 THR A O 1
ATOM 1576 N N . ARG A 1 210 ? -1.278 -19.938 -2.707 1 79.12 210 ARG A N 1
ATOM 1577 C CA . ARG A 1 210 ? -0.133 -19.078 -2.992 1 79.12 210 ARG A CA 1
ATOM 1578 C C . ARG A 1 210 ? 1.153 -19.688 -2.438 1 79.12 210 ARG A C 1
ATOM 1580 O O . ARG A 1 210 ? 2.246 -19.188 -2.709 1 79.12 210 ARG A O 1
ATOM 1587 N N . ALA A 1 211 ? 1.013 -20.719 -1.696 1 83.19 211 ALA A N 1
ATOM 1588 C CA . ALA A 1 211 ? 2.186 -21.375 -1.123 1 83.19 211 ALA A CA 1
ATOM 1589 C C . ALA A 1 211 ? 3.088 -21.938 -2.217 1 83.19 211 ALA A C 1
ATOM 1591 O O . ALA A 1 211 ? 2.617 -22.281 -3.303 1 83.19 211 ALA A O 1
ATOM 1592 N N . ILE A 1 212 ? 4.332 -21.922 -1.962 1 91.44 212 ILE A N 1
ATOM 1593 C CA . ILE A 1 212 ? 5.285 -22.531 -2.893 1 91.44 212 ILE A CA 1
ATOM 1594 C C . ILE A 1 212 ? 6.156 -23.547 -2.16 1 91.44 212 ILE A C 1
ATOM 1596 O O . ILE A 1 212 ? 6.336 -23.453 -0.943 1 91.44 212 ILE A O 1
ATOM 1600 N N . ALA A 1 213 ? 6.598 -24.547 -2.816 1 94.19 213 ALA A N 1
ATOM 1601 C CA . ALA A 1 213 ? 7.535 -25.547 -2.311 1 94.19 213 ALA A CA 1
ATOM 1602 C C . ALA A 1 213 ? 8.961 -25.25 -2.779 1 94.19 213 ALA A C 1
ATOM 1604 O O . ALA A 1 213 ? 9.172 -24.875 -3.932 1 94.19 213 ALA A O 1
ATOM 1605 N N . ILE A 1 214 ? 9.875 -25.375 -1.861 1 95.62 214 ILE A N 1
ATOM 1606 C CA . ILE A 1 214 ? 11.289 -25.266 -2.217 1 95.62 214 ILE A CA 1
ATOM 1607 C C . ILE A 1 214 ? 11.828 -26.641 -2.592 1 95.62 214 ILE A C 1
ATOM 1609 O O . ILE A 1 214 ? 11.727 -27.594 -1.809 1 95.62 214 ILE A O 1
ATOM 1613 N N . THR A 1 215 ? 12.406 -26.766 -3.773 1 96.38 215 THR A N 1
ATOM 1614 C CA . THR A 1 215 ? 12.898 -28.047 -4.281 1 96.38 215 THR A CA 1
ATOM 1615 C C . THR A 1 215 ? 14.328 -28.297 -3.805 1 96.38 215 THR A C 1
ATOM 1617 O O . THR A 1 215 ? 15 -27.391 -3.33 1 96.38 215 THR A O 1
ATOM 1620 N N . PRO A 1 216 ? 14.75 -29.594 -3.9 1 95.38 216 PRO A N 1
ATOM 1621 C CA . PRO A 1 216 ? 16.125 -29.906 -3.518 1 95.38 216 PRO A CA 1
ATOM 1622 C C . PRO A 1 216 ? 17.156 -29.047 -4.262 1 95.38 216 PRO A C 1
ATOM 1624 O O . PRO A 1 216 ? 18.062 -28.484 -3.645 1 95.38 216 PRO A O 1
ATOM 1627 N N . PRO A 1 217 ? 16.984 -28.797 -5.559 1 95.38 217 PRO A N 1
ATOM 1628 C CA . PRO A 1 217 ? 17.906 -27.859 -6.227 1 95.38 217 PRO A CA 1
ATOM 1629 C C . PRO A 1 217 ? 17.844 -26.453 -5.645 1 95.38 217 PRO A C 1
ATOM 1631 O O . PRO A 1 217 ? 18.859 -25.766 -5.586 1 95.38 217 PRO A O 1
ATOM 1634 N N . GLY A 1 218 ? 16.641 -26.047 -5.285 1 96.31 218 GLY A N 1
ATOM 1635 C CA . GLY A 1 218 ? 16.484 -24.734 -4.668 1 96.31 218 GLY A CA 1
ATOM 1636 C C . GLY A 1 218 ? 17.219 -24.609 -3.348 1 96.31 218 GLY A C 1
ATOM 1637 O O . GLY A 1 218 ? 17.875 -23.594 -3.09 1 96.31 218 GLY A O 1
ATOM 1638 N N . ILE A 1 219 ? 17.062 -25.656 -2.551 1 95.31 219 ILE A N 1
ATOM 1639 C CA . ILE A 1 219 ? 17.75 -25.672 -1.265 1 95.31 219 ILE A CA 1
ATOM 1640 C C . ILE A 1 219 ? 19.266 -25.516 -1.48 1 95.31 219 ILE A C 1
ATOM 1642 O O . ILE A 1 219 ? 19.906 -24.688 -0.825 1 95.31 219 ILE A O 1
ATOM 1646 N N . LYS A 1 220 ? 19.781 -26.281 -2.338 1 95.81 220 LYS A N 1
ATOM 1647 C CA . LYS A 1 220 ? 21.203 -26.219 -2.666 1 95.81 220 LYS A CA 1
ATOM 1648 C C . LYS A 1 220 ? 21.562 -24.859 -3.264 1 95.81 220 LYS A C 1
ATOM 1650 O O . LYS A 1 220 ? 22.578 -24.266 -2.887 1 95.81 220 LYS A O 1
ATOM 1655 N N . GLY A 1 221 ? 20.766 -24.375 -4.184 1 95.38 221 GLY A N 1
ATOM 1656 C CA . GLY A 1 221 ? 21.031 -23.125 -4.871 1 95.38 221 GLY A CA 1
ATOM 1657 C C . GLY A 1 221 ? 21.031 -21.922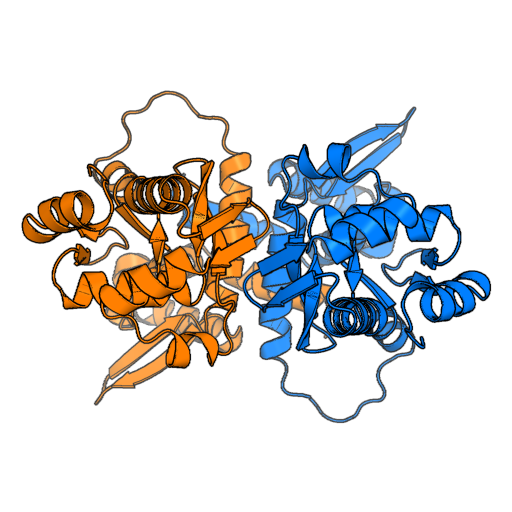 -3.947 1 95.38 221 GLY A C 1
ATOM 1658 O O . GLY A 1 221 ? 21.938 -21.078 -4.004 1 95.38 221 GLY A O 1
ATOM 1659 N N . PHE A 1 222 ? 20 -21.797 -3.098 1 95.88 222 PHE A N 1
ATOM 1660 C CA . PHE A 1 222 ? 19.906 -20.688 -2.164 1 95.88 222 PHE A CA 1
ATOM 1661 C C . PHE A 1 222 ? 21.109 -20.672 -1.224 1 95.88 222 PHE A C 1
ATOM 1663 O O . PHE A 1 222 ? 21.641 -19.609 -0.892 1 95.88 222 PHE A O 1
ATOM 1670 N N . ARG A 1 223 ? 21.516 -21.859 -0.801 1 94.5 223 ARG A N 1
ATOM 1671 C CA . ARG A 1 223 ? 22.672 -21.969 0.085 1 94.5 223 ARG A CA 1
ATOM 1672 C C . ARG A 1 223 ? 23.953 -21.578 -0.637 1 94.5 223 ARG A C 1
ATOM 1674 O O . ARG A 1 223 ? 24.719 -20.75 -0.143 1 94.5 223 ARG A O 1
ATOM 1681 N N . GLU A 1 224 ? 24.219 -22.094 -1.771 1 94.75 224 GLU A N 1
ATOM 1682 C CA . GLU A 1 224 ? 25.484 -21.922 -2.48 1 94.75 224 GLU A CA 1
ATOM 1683 C C . GLU A 1 224 ? 25.594 -20.531 -3.082 1 94.75 224 GLU A C 1
ATOM 1685 O O . GLU A 1 224 ? 26.672 -19.938 -3.086 1 94.75 224 GLU A O 1
ATOM 1690 N N . ARG A 1 225 ? 24.5 -19.984 -3.566 1 92.81 225 ARG A N 1
ATOM 1691 C CA . ARG A 1 225 ? 24.562 -18.734 -4.312 1 92.81 225 ARG A CA 1
ATOM 1692 C C . ARG A 1 225 ? 24.328 -17.531 -3.391 1 92.81 225 ARG A C 1
ATOM 1694 O O . ARG A 1 225 ? 24.891 -16.469 -3.605 1 92.81 225 ARG A O 1
ATOM 1701 N N . PHE A 1 226 ? 23.531 -17.797 -2.332 1 92.75 226 PHE A N 1
ATOM 1702 C CA . PHE A 1 226 ? 23.141 -16.625 -1.561 1 92.75 226 PHE A CA 1
ATOM 1703 C C . PHE A 1 226 ? 23.375 -16.844 -0.072 1 92.75 226 PHE A C 1
ATOM 1705 O O . PHE A 1 226 ? 23 -16.016 0.756 1 92.75 226 PHE A O 1
ATOM 1712 N N . GLY A 1 227 ? 23.922 -17.969 0.264 1 90.44 227 GLY A N 1
ATOM 1713 C CA . GLY A 1 227 ? 24.266 -18.234 1.65 1 90.44 227 GLY A CA 1
ATOM 1714 C C . GLY A 1 227 ? 23.047 -18.391 2.547 1 90.44 227 GLY A C 1
ATOM 1715 O O . GLY A 1 227 ? 23.109 -18.109 3.744 1 90.44 227 GLY A O 1
ATOM 1716 N N . MET A 1 228 ? 21.953 -18.75 1.996 1 90.69 228 MET A N 1
ATOM 1717 C CA . MET A 1 228 ? 20.719 -18.875 2.768 1 90.69 228 MET A CA 1
ATOM 1718 C C . MET A 1 228 ? 20.359 -20.328 3.008 1 90.69 228 MET A C 1
ATOM 1720 O O . MET A 1 228 ? 20.344 -21.141 2.072 1 90.69 228 MET A O 1
ATOM 1724 N N . THR A 1 229 ? 20.125 -20.609 4.266 1 88.31 229 THR A N 1
ATOM 1725 C CA . THR A 1 229 ? 19.641 -21.953 4.605 1 88.31 229 THR A CA 1
ATOM 1726 C C . THR A 1 229 ? 18.109 -21.953 4.73 1 88.31 229 THR A C 1
ATOM 1728 O O . THR A 1 229 ? 17.547 -21.188 5.516 1 88.31 229 THR A O 1
ATOM 1731 N N . VAL A 1 230 ? 17.469 -22.641 3.885 1 85.88 230 VAL A N 1
ATOM 1732 C CA . VAL A 1 230 ? 16.016 -22.703 3.902 1 85.88 230 VAL A CA 1
ATOM 1733 C C . VAL A 1 230 ? 15.547 -24.062 4.426 1 85.88 230 VAL A C 1
ATOM 1735 O O . VAL A 1 230 ? 16.25 -25.062 4.27 1 85.88 230 VAL A O 1
ATOM 1738 N N . MET B 1 1 ? -8.109 -15.859 11.953 1 42.22 1 MET B N 1
ATOM 1739 C CA . MET B 1 1 ? -8.953 -15.57 10.805 1 42.22 1 MET B CA 1
ATOM 1740 C C . MET B 1 1 ? -8.141 -15.562 9.516 1 42.22 1 MET B C 1
ATOM 1742 O O . MET B 1 1 ? -6.988 -15.117 9.5 1 42.22 1 MET B O 1
ATOM 1746 N N . SER B 1 2 ? -8.617 -16.25 8.484 1 59.69 2 SER B N 1
ATOM 1747 C CA . SER B 1 2 ? -7.898 -16.391 7.223 1 59.69 2 SER B CA 1
ATOM 1748 C C . SER B 1 2 ? -7.727 -15.055 6.523 1 59.69 2 SER B C 1
ATOM 1750 O O . SER B 1 2 ? -8.461 -14.102 6.797 1 59.69 2 SER B O 1
ATOM 1752 N N . SER B 1 3 ? -6.707 -14.906 5.727 1 73.94 3 SER B N 1
ATOM 1753 C CA . SER B 1 3 ? -6.316 -13.695 5.023 1 73.94 3 SER B CA 1
ATOM 1754 C C . SER B 1 3 ? -7.492 -13.102 4.254 1 73.94 3 SER B C 1
ATOM 1756 O O . SER B 1 3 ? -7.781 -11.906 4.379 1 73.94 3 SER B O 1
ATOM 1758 N N . PRO B 1 4 ? -8.453 -14.008 3.748 1 79.31 4 PRO B N 1
ATOM 1759 C CA . PRO B 1 4 ? -9.562 -13.406 3 1 79.31 4 PRO B CA 1
ATOM 1760 C C . PRO B 1 4 ? -10.641 -12.82 3.908 1 79.31 4 PRO B C 1
ATOM 1762 O O . PRO B 1 4 ? -11.25 -11.805 3.572 1 79.31 4 PRO B O 1
ATOM 1765 N N . ASN B 1 5 ? -10.867 -13.492 4.996 1 85.69 5 ASN B N 1
ATOM 1766 C CA . ASN B 1 5 ? -11.867 -12.984 5.93 1 85.69 5 ASN B CA 1
ATOM 1767 C C . ASN B 1 5 ? -11.484 -11.609 6.465 1 85.69 5 ASN B C 1
ATOM 1769 O O . ASN B 1 5 ? -12.336 -10.719 6.574 1 85.69 5 ASN B O 1
ATOM 1773 N N . LYS B 1 6 ? -10.328 -11.5 6.805 1 83.69 6 LYS B N 1
ATOM 1774 C CA . LYS B 1 6 ? -9.859 -10.227 7.332 1 83.69 6 LYS B CA 1
ATOM 1775 C C . LYS B 1 6 ? -9.883 -9.141 6.258 1 83.69 6 LYS B C 1
ATOM 1777 O O . LYS B 1 6 ? -10.219 -7.988 6.535 1 83.69 6 LYS B O 1
ATOM 1782 N N . LEU B 1 7 ? -9.492 -9.539 5.098 1 89.44 7 LEU B N 1
ATOM 1783 C CA . LEU B 1 7 ? -9.586 -8.617 3.971 1 89.44 7 LEU B CA 1
ATOM 1784 C C . LEU B 1 7 ? -11.016 -8.133 3.775 1 89.44 7 LEU B C 1
ATOM 1786 O O . LEU B 1 7 ? -11.258 -6.938 3.604 1 89.44 7 LEU B O 1
ATOM 1790 N N . ALA B 1 8 ? -11.984 -9.094 3.799 1 93.56 8 ALA B N 1
ATOM 1791 C CA . ALA B 1 8 ? -13.398 -8.758 3.629 1 93.56 8 ALA B CA 1
ATOM 1792 C C . ALA B 1 8 ? -13.883 -7.844 4.75 1 93.56 8 ALA B C 1
ATOM 1794 O O . ALA B 1 8 ? -14.656 -6.914 4.508 1 93.56 8 ALA B O 1
ATOM 1795 N N . GLU B 1 9 ? -13.477 -8.148 5.887 1 92 9 GLU B N 1
ATOM 1796 C CA . GLU B 1 9 ? -13.883 -7.355 7.043 1 92 9 GLU B CA 1
ATOM 1797 C C . GLU B 1 9 ? -13.414 -5.91 6.91 1 92 9 GLU B C 1
ATOM 1799 O O . GLU B 1 9 ? -14.203 -4.98 7.098 1 92 9 GLU B O 1
ATOM 1804 N N . VAL B 1 10 ? -12.141 -5.727 6.629 1 92.12 10 VAL B N 1
ATOM 1805 C CA . VAL B 1 10 ? -11.594 -4.383 6.477 1 92.12 10 VAL B CA 1
ATOM 1806 C C . VAL B 1 10 ? -12.258 -3.678 5.301 1 92.12 10 VAL B C 1
ATOM 1808 O O . VAL B 1 10 ? -12.602 -2.496 5.387 1 92.12 10 VAL B O 1
ATOM 1811 N N . GLY B 1 11 ? -12.422 -4.43 4.199 1 94.25 11 GLY B N 1
ATOM 1812 C CA . GLY B 1 11 ? -13.148 -3.881 3.064 1 94.25 11 GLY B CA 1
ATOM 1813 C C . GLY B 1 11 ? -14.539 -3.4 3.42 1 94.25 11 GLY B C 1
ATOM 1814 O O . GLY B 1 11 ? -14.961 -2.318 3 1 94.25 11 GLY B O 1
ATOM 1815 N N . ASP B 1 12 ? -15.258 -4.191 4.148 1 94.69 12 ASP B N 1
ATOM 1816 C CA . ASP B 1 12 ? -16.609 -3.848 4.574 1 94.69 12 ASP B CA 1
ATOM 1817 C C . ASP B 1 12 ? -16.609 -2.562 5.402 1 94.69 12 ASP B C 1
ATOM 1819 O O . ASP B 1 12 ? -17.5 -1.722 5.246 1 94.69 12 ASP B O 1
ATOM 1823 N N . ILE B 1 13 ? -15.703 -2.438 6.246 1 95.44 13 ILE B N 1
ATOM 1824 C CA . ILE B 1 13 ? -15.617 -1.245 7.082 1 95.44 13 ILE B CA 1
ATOM 1825 C C . ILE B 1 13 ? -15.336 -0.023 6.207 1 95.44 13 ILE B C 1
ATOM 1827 O O . ILE B 1 13 ? -15.984 1.017 6.363 1 95.44 13 ILE B O 1
ATOM 1831 N N . ILE B 1 14 ? -14.43 -0.164 5.254 1 94.38 14 ILE B N 1
ATOM 1832 C CA . ILE B 1 14 ? -14.008 0.937 4.391 1 94.38 14 ILE B CA 1
ATOM 1833 C C . ILE B 1 14 ? -15.125 1.267 3.398 1 94.38 14 ILE B C 1
ATOM 1835 O O . ILE B 1 14 ? -15.25 2.41 2.955 1 94.38 14 ILE B O 1
ATOM 1839 N N . GLY B 1 15 ? -16.031 0.297 3.135 1 95.44 15 GLY B N 1
ATOM 1840 C CA . GLY B 1 15 ? -16.984 0.381 2.047 1 95.44 15 GLY B CA 1
ATOM 1841 C C . GLY B 1 15 ? -18.172 1.272 2.363 1 95.44 15 GLY B C 1
ATOM 1842 O O . GLY B 1 15 ? -19.016 1.513 1.504 1 95.44 15 GLY B O 1
ATOM 1843 N N . ASP B 1 16 ? -18.25 1.807 3.541 1 96.5 16 ASP B N 1
ATOM 1844 C CA . ASP B 1 16 ? -19.312 2.738 3.922 1 96.5 16 ASP B CA 1
ATOM 1845 C C . ASP B 1 16 ? -18.922 4.18 3.594 1 96.5 16 ASP B C 1
ATOM 1847 O O . ASP B 1 16 ? -17.812 4.613 3.912 1 96.5 16 ASP B O 1
ATOM 1851 N N . GLN B 1 17 ? -19.875 4.922 2.994 1 95.81 17 GLN B N 1
ATOM 1852 C CA . GLN B 1 17 ? -19.578 6.27 2.514 1 95.81 17 GLN B CA 1
ATOM 1853 C C . GLN B 1 17 ? -19.141 7.176 3.658 1 95.81 17 GLN B C 1
ATOM 1855 O O . GLN B 1 17 ? -18.172 7.922 3.529 1 95.81 17 GLN B O 1
ATOM 1860 N N . ALA B 1 18 ? -19.859 7.168 4.688 1 96.5 18 ALA B N 1
ATOM 1861 C CA . ALA B 1 18 ? -19.531 8.031 5.824 1 96.5 18 ALA B CA 1
ATOM 1862 C C . ALA B 1 18 ? -18.172 7.66 6.41 1 96.5 18 ALA B C 1
ATOM 1864 O O . ALA B 1 18 ? -17.375 8.539 6.75 1 96.5 18 ALA B O 1
ATOM 1865 N N . ARG B 1 19 ? -17.859 6.363 6.551 1 97.12 19 ARG B N 1
ATOM 1866 C CA . ARG B 1 19 ? -16.578 5.914 7.082 1 97.12 19 ARG B CA 1
ATOM 1867 C C . ARG B 1 19 ? -15.445 6.254 6.129 1 97.12 19 ARG B C 1
ATOM 1869 O O . ARG B 1 19 ? -14.344 6.59 6.562 1 97.12 19 ARG B O 1
ATOM 1876 N N . ALA B 1 20 ? -15.734 6.16 4.812 1 95.06 20 ALA B N 1
ATOM 1877 C CA . ALA B 1 20 ? -14.727 6.555 3.83 1 95.06 20 ALA B CA 1
ATOM 1878 C C . ALA B 1 20 ? -14.391 8.039 3.955 1 95.06 20 ALA B C 1
ATOM 1880 O O . ALA B 1 20 ? -13.219 8.422 3.869 1 95.06 20 ALA B O 1
ATOM 1881 N N . VAL B 1 21 ? -15.398 8.859 4.156 1 93.12 21 VAL B N 1
ATOM 1882 C CA . VAL B 1 21 ? -15.18 10.289 4.328 1 93.12 21 VAL B CA 1
ATOM 1883 C C . VAL B 1 21 ? -14.344 10.539 5.582 1 93.12 21 VAL B C 1
ATOM 1885 O O . VAL B 1 21 ? -13.406 11.344 5.562 1 93.12 21 VAL B O 1
ATOM 1888 N N . ILE B 1 22 ? -14.672 9.859 6.676 1 95.12 22 ILE B N 1
ATOM 1889 C CA . ILE B 1 22 ? -13.945 9.992 7.934 1 95.12 22 ILE B CA 1
ATOM 1890 C C . ILE B 1 22 ? -12.484 9.602 7.73 1 95.12 22 ILE B C 1
ATOM 1892 O O . ILE B 1 22 ? -11.57 10.344 8.117 1 95.12 22 ILE B O 1
ATOM 1896 N N . LEU B 1 23 ? -12.297 8.438 7.082 1 94.38 23 LEU B N 1
ATOM 1897 C CA . LEU B 1 23 ? -10.945 7.934 6.859 1 94.38 23 LEU B CA 1
ATOM 1898 C C . LEU B 1 23 ? -10.141 8.898 5.992 1 94.38 23 LEU B C 1
ATOM 1900 O O . LEU B 1 23 ? -8.984 9.195 6.297 1 94.38 23 LEU B O 1
ATOM 1904 N N . CYS B 1 24 ? -10.727 9.422 4.961 1 86.62 24 CYS B N 1
ATOM 1905 C CA . CYS B 1 24 ? -10.047 10.359 4.082 1 86.62 24 CYS B CA 1
ATOM 1906 C C . CYS B 1 24 ? -9.695 11.648 4.824 1 86.62 24 CYS B C 1
ATOM 1908 O O . CYS B 1 24 ? -8.641 12.234 4.582 1 86.62 24 CYS B O 1
ATOM 1910 N N . THR B 1 25 ? -10.602 12.078 5.699 1 85.31 25 THR B N 1
ATOM 1911 C CA . THR B 1 25 ? -10.344 13.266 6.512 1 85.31 25 THR B CA 1
ATOM 1912 C C . THR B 1 25 ? -9.125 13.047 7.402 1 85.31 25 THR B C 1
ATOM 1914 O O . THR B 1 25 ? -8.289 13.945 7.539 1 85.31 25 THR B O 1
ATOM 1917 N N . LEU B 1 26 ? -8.984 11.891 7.98 1 89 26 LEU B N 1
ATOM 1918 C CA . LEU B 1 26 ? -7.938 11.586 8.953 1 89 26 LEU B CA 1
ATOM 1919 C C . LEU B 1 26 ? -6.598 11.375 8.258 1 89 26 LEU B C 1
ATOM 1921 O O . LEU B 1 26 ? -5.555 11.312 8.914 1 89 26 LEU B O 1
ATOM 1925 N N . LEU B 1 27 ? -6.609 11.289 6.918 1 82.25 27 LEU B N 1
ATOM 1926 C CA . LEU B 1 27 ? -5.375 11.141 6.16 1 82.25 27 LEU B CA 1
ATOM 1927 C C . LEU B 1 27 ? -4.492 12.375 6.305 1 82.25 27 LEU B C 1
ATOM 1929 O O . LEU B 1 27 ? -3.311 12.344 5.961 1 82.25 27 LEU B O 1
ATOM 1933 N N . ASP B 1 28 ? -5.051 13.438 6.848 1 71.94 28 ASP B N 1
ATOM 1934 C CA . ASP B 1 28 ? -4.25 14.633 7.066 1 71.94 28 ASP B CA 1
ATOM 1935 C C . ASP B 1 28 ? -3.264 14.438 8.219 1 71.94 28 ASP B C 1
ATOM 1937 O O . ASP B 1 28 ? -2.4 15.289 8.453 1 71.94 28 ASP B O 1
ATOM 1941 N N . GLY B 1 29 ? -3.367 13.266 8.938 1 74.12 29 GLY B N 1
ATOM 1942 C CA . GLY B 1 29 ? -2.418 12.922 9.984 1 74.12 29 GLY B CA 1
ATOM 1943 C C . GLY B 1 29 ? -2.77 13.531 11.336 1 74.12 29 GLY B C 1
ATOM 1944 O O . GLY B 1 29 ? -2.086 13.281 12.328 1 74.12 29 GLY B O 1
ATOM 1945 N N . CYS B 1 30 ? -3.848 14.273 11.453 1 76.31 30 CYS B N 1
ATOM 1946 C CA . CYS B 1 30 ? -4.246 14.953 12.68 1 76.31 30 CYS B CA 1
ATOM 1947 C C . CYS B 1 30 ? -5.375 14.195 13.383 1 76.31 30 CYS B C 1
ATOM 1949 O O . CYS B 1 30 ? -5.953 13.273 12.812 1 76.31 30 CYS B O 1
ATOM 1951 N N . SER B 1 31 ? -5.562 14.539 14.617 1 86.88 31 SER B N 1
ATOM 1952 C CA . SER B 1 31 ? -6.703 14.031 15.375 1 86.88 31 SER B CA 1
ATOM 1953 C C . SER B 1 31 ? -7.91 14.953 15.242 1 86.88 31 SER B C 1
ATOM 1955 O O . SER B 1 31 ? -7.766 16.172 15.234 1 86.88 31 SER B O 1
ATOM 1957 N N . HIS B 1 32 ? -9.047 14.391 15.062 1 89.94 32 HIS B N 1
ATOM 1958 C CA . HIS B 1 32 ? -10.289 15.141 14.969 1 89.94 32 HIS B CA 1
ATOM 1959 C C . HIS B 1 32 ? -11.328 14.617 15.961 1 89.94 32 HIS B C 1
ATOM 1961 O O . HIS B 1 32 ? -11.344 13.422 16.266 1 89.94 32 HIS B O 1
ATOM 1967 N N . SER B 1 33 ? -12.109 15.5 16.438 1 93.06 33 SER B N 1
ATOM 1968 C CA . SER B 1 33 ? -13.148 15.102 17.375 1 93.06 33 SER B CA 1
ATOM 1969 C C . SER B 1 33 ? -14.289 14.383 16.672 1 93.06 33 SER B C 1
ATOM 1971 O O . SER B 1 33 ? -14.453 14.508 15.453 1 93.06 33 SER B O 1
ATOM 1973 N N . ALA B 1 34 ? -15.078 13.641 17.516 1 94.56 34 ALA B N 1
ATOM 1974 C CA . ALA B 1 34 ? -16.266 12.961 16.984 1 94.56 34 ALA B CA 1
ATOM 1975 C C . ALA B 1 34 ? -17.219 13.961 16.328 1 94.56 34 ALA B C 1
ATOM 1977 O O . ALA B 1 34 ? -17.828 13.656 15.297 1 94.56 34 ALA B O 1
ATOM 1978 N N . THR B 1 35 ? -17.312 15.125 16.906 1 93.56 35 THR B N 1
ATOM 1979 C CA . THR B 1 35 ? -18.203 16.156 16.406 1 93.56 35 THR B CA 1
ATOM 1980 C C . THR B 1 35 ? -17.75 16.656 15.039 1 93.56 35 THR B C 1
ATOM 1982 O O . THR B 1 35 ? -18.547 16.812 14.117 1 93.56 35 THR B O 1
ATOM 1985 N N . GLU B 1 36 ? -16.484 16.953 14.922 1 92 36 GLU B N 1
ATOM 1986 C CA . GLU B 1 36 ? -15.914 17.391 13.656 1 92 36 GLU B CA 1
ATOM 1987 C C . GLU B 1 36 ? -16.109 16.328 12.57 1 92 36 GLU B C 1
ATOM 1989 O O . GLU B 1 36 ? -16.484 16.656 11.445 1 92 36 GLU B O 1
ATOM 1994 N N . LEU B 1 37 ? -15.859 15.07 12.914 1 95.31 37 LEU B N 1
ATOM 1995 C CA . LEU B 1 37 ? -15.938 13.969 11.953 1 95.31 37 LEU B CA 1
ATOM 1996 C C . LEU B 1 37 ? -17.375 13.711 11.539 1 95.31 37 LEU B C 1
ATOM 1998 O O . LEU B 1 37 ? -17.656 13.391 10.375 1 95.31 37 LEU B O 1
ATOM 2002 N N . ALA B 1 38 ? -18.312 13.875 12.477 1 96.19 38 ALA B N 1
ATOM 2003 C CA . ALA B 1 38 ? -19.734 13.781 12.141 1 96.19 38 ALA B CA 1
ATOM 2004 C C . ALA B 1 38 ? -20.125 14.844 11.117 1 96.19 38 ALA B C 1
ATOM 2006 O O . ALA B 1 38 ? -20.859 14.562 10.172 1 96.19 38 ALA B O 1
ATOM 2007 N N . GLY B 1 39 ? -19.672 16.062 11.359 1 94 39 GLY B N 1
ATOM 2008 C CA . GLY B 1 39 ? -19.953 17.172 10.469 1 94 39 GLY B CA 1
ATOM 2009 C C . GLY B 1 39 ? -19.438 16.938 9.055 1 94 39 GLY B C 1
ATOM 2010 O O . GLY B 1 39 ? -20.188 17.125 8.086 1 94 39 GLY B O 1
ATOM 2011 N N . VAL B 1 40 ? -18.219 16.484 8.898 1 90 40 VAL B N 1
ATOM 2012 C CA . VAL B 1 40 ? -17.609 16.297 7.582 1 90 40 VAL B CA 1
ATOM 2013 C C . VAL B 1 40 ? -18.281 15.133 6.863 1 90 40 VAL B C 1
ATOM 2015 O O . VAL B 1 40 ? -18.438 15.156 5.641 1 90 40 VAL B O 1
ATOM 2018 N N . ALA B 1 41 ? -18.672 14.094 7.602 1 93.81 41 ALA B N 1
ATOM 2019 C CA . ALA B 1 41 ? -19.312 12.914 7.02 1 93.81 41 ALA B CA 1
ATOM 2020 C C . ALA B 1 41 ? -20.781 13.156 6.738 1 93.81 41 ALA B C 1
ATOM 2022 O O . ALA B 1 41 ? -21.438 12.375 6.039 1 93.81 41 ALA B O 1
ATOM 2023 N N . GLY B 1 42 ? -21.297 14.242 7.25 1 95.38 42 GLY B N 1
ATOM 2024 C CA . GLY B 1 42 ? -22.688 14.594 7.027 1 95.38 42 GLY B CA 1
ATOM 2025 C C . GLY B 1 42 ? -23.656 13.656 7.715 1 95.38 42 GLY B C 1
ATOM 2026 O O . GLY B 1 42 ? -24.672 13.281 7.137 1 95.38 42 GLY B O 1
ATOM 2027 N N . VAL B 1 43 ? -23.375 13.172 8.898 1 97.25 43 VAL B N 1
ATOM 2028 C CA . VAL B 1 43 ? -24.219 12.258 9.641 1 97.25 43 VAL B CA 1
ATOM 2029 C C . VAL B 1 43 ? -24.469 12.805 11.047 1 97.25 43 VAL B C 1
ATOM 2031 O O . VAL B 1 43 ? -23.812 13.758 11.469 1 97.25 43 VAL B O 1
ATOM 2034 N N . THR B 1 44 ? -25.375 12.258 11.766 1 97.06 44 THR B N 1
ATOM 2035 C CA . THR B 1 44 ? -25.672 12.656 13.133 1 97.06 44 THR B CA 1
ATOM 2036 C C . THR B 1 44 ? -24.547 12.203 14.078 1 97.06 44 THR B C 1
ATOM 2038 O O . THR B 1 44 ? -23.812 11.273 13.766 1 97.06 44 THR B O 1
ATOM 2041 N N . PRO B 1 45 ? -24.422 12.828 15.25 1 95.69 45 PRO B N 1
ATOM 2042 C CA . PRO B 1 45 ? -23.438 12.398 16.234 1 95.69 45 PRO B CA 1
ATOM 2043 C C . PRO B 1 45 ? -23.594 10.938 16.641 1 95.69 45 PRO B C 1
ATOM 2045 O O . PRO B 1 45 ? -22.609 10.242 16.875 1 95.69 45 PRO B O 1
ATOM 2048 N N . GLN B 1 46 ? -24.844 10.484 16.734 1 96.31 46 GLN B N 1
ATOM 2049 C CA . GLN B 1 46 ? -25.094 9.102 17.094 1 96.31 46 GLN B CA 1
ATOM 2050 C C . GLN B 1 46 ? -24.547 8.141 16.047 1 96.31 46 GLN B C 1
ATOM 2052 O O . GLN B 1 46 ? -23.891 7.148 16.375 1 96.31 46 GLN B O 1
ATOM 2057 N N . THR B 1 47 ? -24.859 8.43 14.766 1 96.81 47 THR B N 1
ATOM 2058 C CA . THR B 1 47 ? -24.359 7.625 13.648 1 96.81 47 THR B CA 1
ATOM 2059 C C . THR B 1 47 ? -22.828 7.664 13.594 1 96.81 47 THR B C 1
ATOM 2061 O O . THR B 1 47 ? -22.188 6.645 13.344 1 96.81 47 THR B O 1
ATOM 2064 N N . ALA B 1 48 ? -22.312 8.844 13.789 1 96.75 48 ALA B N 1
ATOM 2065 C CA . ALA B 1 48 ? -20.859 9 13.789 1 96.75 48 ALA B CA 1
ATOM 2066 C C . ALA B 1 48 ? -20.203 8.125 14.867 1 96.75 48 ALA B C 1
ATOM 2068 O O . ALA B 1 48 ? -19.172 7.504 14.633 1 96.75 48 ALA B O 1
ATOM 2069 N N . SER B 1 49 ? -20.797 8.109 16.062 1 96.38 49 SER B N 1
ATOM 2070 C CA . SER B 1 49 ? -20.266 7.305 17.156 1 96.38 49 SER B CA 1
ATOM 2071 C C . SER B 1 49 ? -20.234 5.824 16.781 1 96.38 49 SER B C 1
ATOM 2073 O O . SER B 1 49 ? -19.281 5.117 17.125 1 96.38 49 SER B O 1
ATOM 2075 N N . TRP B 1 50 ? -21.297 5.398 16.141 1 97.5 50 TRP B N 1
ATOM 2076 C CA . TRP B 1 50 ? -21.344 4.02 15.672 1 97.5 50 TRP B CA 1
ATOM 2077 C C . TRP B 1 50 ? -20.25 3.75 14.641 1 97.5 50 TRP B C 1
ATOM 2079 O O . TRP B 1 50 ? -19.578 2.723 14.703 1 97.5 50 TRP B O 1
ATOM 2089 N N . HIS B 1 51 ? -20.094 4.609 13.68 1 97.81 51 HIS B N 1
ATOM 2090 C CA . HIS B 1 51 ? -19.062 4.469 12.664 1 97.81 51 HIS B CA 1
ATOM 2091 C C . HIS B 1 51 ? -17.672 4.48 13.297 1 97.81 51 HIS B C 1
ATOM 2093 O O . HIS B 1 51 ? -16.812 3.682 12.93 1 97.81 51 HIS B O 1
ATOM 2099 N N . LEU B 1 52 ? -17.438 5.402 14.25 1 97.62 52 LEU B N 1
ATOM 2100 C CA . LEU B 1 52 ? -16.141 5.527 14.906 1 97.62 52 LEU B CA 1
ATOM 2101 C C . LEU B 1 52 ? -15.805 4.27 15.695 1 97.62 52 LEU B C 1
ATOM 2103 O O . LEU B 1 52 ? -14.641 3.854 15.75 1 97.62 52 LEU B O 1
ATOM 2107 N N . ALA B 1 53 ? -16.828 3.646 16.312 1 97.19 53 ALA B N 1
ATOM 2108 C CA . ALA B 1 53 ? -16.625 2.381 17.016 1 97.19 53 ALA B CA 1
ATOM 2109 C C . ALA B 1 53 ? -16.219 1.273 16.047 1 97.19 53 ALA B C 1
ATOM 2111 O O . ALA B 1 53 ? -15.297 0.499 16.328 1 97.19 53 ALA B O 1
ATOM 2112 N N . LYS B 1 54 ? -16.891 1.166 14.938 1 96.56 54 LYS B N 1
ATOM 2113 C CA . LYS B 1 54 ? -16.578 0.154 13.938 1 96.56 54 LYS B CA 1
ATOM 2114 C C . LYS B 1 54 ? -15.164 0.337 13.383 1 96.56 54 LYS B C 1
ATOM 2116 O O . LYS B 1 54 ? -14.438 -0.638 13.195 1 96.56 54 LYS B O 1
ATOM 2121 N N . LEU B 1 55 ? -14.797 1.597 13.078 1 97 55 LEU B N 1
ATOM 2122 C CA . LEU B 1 55 ? -13.469 1.924 12.57 1 97 55 LEU B CA 1
ATOM 2123 C C . LEU B 1 55 ? -12.391 1.565 13.586 1 97 55 LEU B C 1
ATOM 2125 O O . LEU B 1 55 ? -11.312 1.092 13.219 1 97 55 LEU B O 1
ATOM 2129 N N . THR B 1 56 ? -12.719 1.838 14.867 1 95.25 56 THR B N 1
ATOM 2130 C CA . THR B 1 56 ? -11.797 1.521 15.953 1 95.25 56 THR B CA 1
ATOM 2131 C C . THR B 1 56 ? -11.641 0.01 16.109 1 95.25 56 THR B C 1
ATOM 2133 O O . THR B 1 56 ? -10.523 -0.5 16.219 1 95.25 56 THR B O 1
ATOM 2136 N N . ASP B 1 57 ? -12.781 -0.729 16.062 1 92.31 57 ASP B N 1
ATOM 2137 C CA . ASP B 1 57 ? -12.773 -2.184 16.188 1 92.31 57 ASP B CA 1
ATOM 2138 C C . ASP B 1 57 ? -12 -2.822 15.031 1 92.31 57 ASP B C 1
ATOM 2140 O O . ASP B 1 57 ? -11.359 -3.861 15.211 1 92.31 57 ASP B O 1
ATOM 2144 N N . GLY B 1 58 ? -12.109 -2.164 13.883 1 90.88 58 GLY B N 1
ATOM 2145 C CA . GLY B 1 58 ? -11.391 -2.641 12.711 1 90.88 58 GLY B CA 1
ATOM 2146 C C . GLY B 1 58 ? -9.938 -2.217 12.688 1 90.88 58 GLY B C 1
ATOM 2147 O O . GLY B 1 58 ? -9.203 -2.529 11.75 1 90.88 58 GLY B O 1
ATOM 2148 N N . GLN B 1 59 ? -9.516 -1.41 13.641 1 91.12 59 GLN B N 1
ATOM 2149 C CA . GLN B 1 59 ? -8.141 -0.969 13.836 1 91.12 59 GLN B CA 1
ATOM 2150 C C . GLN B 1 59 ? -7.703 -0.027 12.719 1 91.12 59 GLN B C 1
ATOM 2152 O O . GLN B 1 59 ? -6.551 -0.065 12.289 1 91.12 59 GLN B O 1
ATOM 2157 N N . LEU B 1 60 ? -8.602 0.67 12.219 1 94 60 LEU B N 1
ATOM 2158 C CA . LEU B 1 60 ? -8.297 1.646 11.18 1 94 60 LEU B CA 1
ATOM 2159 C C . LEU B 1 60 ? -8.039 3.023 11.781 1 94 60 LEU B C 1
ATOM 2161 O O . LEU B 1 60 ? -7.324 3.838 11.203 1 94 60 LEU B O 1
ATOM 2165 N N . ILE B 1 61 ? -8.664 3.264 12.969 1 95.38 61 ILE B N 1
ATOM 2166 C CA . ILE B 1 61 ? -8.43 4.512 13.688 1 95.38 61 ILE B CA 1
ATOM 2167 C C . ILE B 1 61 ? -8.18 4.215 15.164 1 95.38 61 ILE B C 1
ATOM 2169 O O . ILE B 1 61 ? -8.422 3.102 15.633 1 95.38 61 ILE B O 1
ATOM 2173 N N . THR B 1 62 ? -7.629 5.105 15.852 1 94 62 THR B N 1
ATOM 2174 C CA . THR B 1 62 ? -7.355 4.992 17.281 1 94 62 THR B CA 1
ATOM 2175 C C . THR B 1 62 ? -7.879 6.211 18.031 1 94 62 THR B C 1
ATOM 2177 O O . THR B 1 62 ? -7.605 7.348 17.641 1 94 62 THR B O 1
ATOM 2180 N N . PRO B 1 63 ? -8.648 5.969 19.078 1 94.56 63 PRO B N 1
ATOM 2181 C CA . PRO B 1 63 ? -9.102 7.09 19.891 1 94.56 63 PRO B CA 1
ATOM 2182 C C . PRO B 1 63 ? -8.008 7.613 20.828 1 94.56 63 PRO B C 1
ATOM 2184 O O . PRO B 1 63 ? -7.16 6.844 21.281 1 94.56 63 PRO B O 1
ATOM 2187 N N . GLU B 1 64 ? -7.969 8.859 21 1 88.88 64 GLU B N 1
ATOM 2188 C CA . GLU B 1 64 ? -7.113 9.531 21.984 1 88.88 64 GLU B CA 1
ATOM 2189 C C . GLU B 1 64 ? -7.93 10.445 22.891 1 88.88 64 GLU B C 1
ATOM 2191 O O . GLU B 1 64 ? -8.773 11.211 22.406 1 88.88 64 GLU B O 1
ATOM 2196 N N . ARG B 1 65 ? -7.664 10.328 24.156 1 88 65 ARG B N 1
ATOM 2197 C CA . ARG B 1 65 ? -8.383 11.18 25.109 1 88 65 ARG B CA 1
ATOM 2198 C C . ARG B 1 65 ? -7.621 12.477 25.359 1 88 65 ARG B C 1
ATOM 2200 O O . ARG B 1 65 ? -6.414 12.453 25.609 1 88 65 ARG B O 1
ATOM 2207 N N . ARG B 1 66 ? -8.188 13.547 25.109 1 82.69 66 ARG B N 1
ATOM 2208 C CA . ARG B 1 66 ? -7.699 14.875 25.469 1 82.69 66 ARG B CA 1
ATOM 2209 C C . ARG B 1 66 ? -8.695 15.602 26.359 1 82.69 66 ARG B C 1
ATOM 2211 O O . ARG B 1 66 ? -9.688 16.141 25.891 1 82.69 66 ARG B O 1
ATOM 2218 N N . GLY B 1 67 ? -8.289 15.758 27.688 1 85.19 67 GLY B N 1
ATOM 2219 C CA . GLY B 1 67 ? -9.273 16.281 28.609 1 85.19 67 GLY B CA 1
ATOM 2220 C C . GLY B 1 67 ? -10.539 15.461 28.688 1 85.19 67 GLY B C 1
ATOM 2221 O O . GLY B 1 67 ? -10.492 14.25 28.906 1 85.19 67 GLY B O 1
ATOM 2222 N N . ARG B 1 68 ? -11.719 16.125 28.438 1 87.56 68 ARG B N 1
ATOM 2223 C CA . ARG B 1 68 ? -13.008 15.453 28.531 1 87.56 68 ARG B CA 1
ATOM 2224 C C . ARG B 1 68 ? -13.477 14.977 27.156 1 87.56 68 ARG B C 1
ATOM 2226 O O . ARG B 1 68 ? -14.555 14.383 27.031 1 87.56 68 ARG B O 1
ATOM 2233 N N . ASN B 1 69 ? -12.68 15.281 26.125 1 89.31 69 ASN B N 1
ATOM 2234 C CA . ASN B 1 69 ? -13.102 14.953 24.766 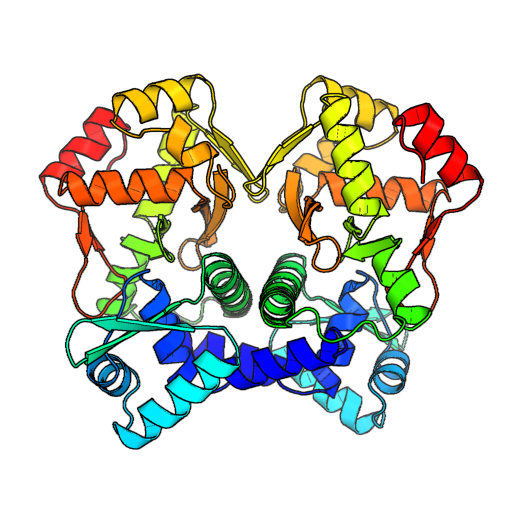1 89.31 69 ASN B CA 1
ATOM 2235 C C . ASN B 1 69 ? -12.266 13.828 24.172 1 89.31 69 ASN B C 1
ATOM 2237 O O . ASN B 1 69 ? -11.125 13.602 24.594 1 89.31 69 ASN B O 1
ATOM 2241 N N . ARG B 1 70 ? -12.938 13.086 23.297 1 92.38 70 ARG B N 1
ATOM 2242 C CA . ARG B 1 70 ? -12.25 12.031 22.562 1 92.38 70 ARG B CA 1
ATOM 2243 C C . ARG B 1 70 ? -11.938 12.477 21.141 1 92.38 70 ARG B C 1
ATOM 2245 O O . ARG B 1 70 ? -12.781 13.086 20.469 1 92.38 70 ARG B O 1
ATOM 2252 N N . TYR B 1 71 ? -10.711 12.305 20.812 1 94.5 71 TYR B N 1
ATOM 2253 C CA . TYR B 1 71 ? -10.258 12.586 19.453 1 94.5 71 TYR B CA 1
ATOM 2254 C C . TYR B 1 71 ? -9.812 11.312 18.75 1 94.5 71 TYR B C 1
ATOM 2256 O O . TYR B 1 71 ? -9.523 10.305 19.391 1 94.5 71 TYR B O 1
ATOM 2264 N N . PHE B 1 72 ? -9.852 11.336 17.422 1 95.44 72 PHE B N 1
ATOM 2265 C CA . PHE B 1 72 ? -9.523 10.148 16.641 1 95.44 72 PHE B CA 1
ATOM 2266 C C . PHE B 1 72 ? -8.469 10.461 15.594 1 95.44 72 PHE B C 1
ATOM 2268 O O . PHE B 1 72 ? -8.492 11.531 14.984 1 95.44 72 PHE B O 1
ATOM 2275 N N . ARG B 1 73 ? -7.629 9.594 15.406 1 91.81 73 ARG B N 1
ATOM 2276 C CA . ARG B 1 73 ? -6.637 9.641 14.344 1 91.81 73 ARG B CA 1
ATOM 2277 C C . ARG B 1 73 ? -6.504 8.289 13.656 1 91.81 73 ARG B C 1
ATOM 2279 O O . ARG B 1 73 ? -7.004 7.277 14.156 1 91.81 73 ARG B O 1
ATOM 2286 N N . LEU B 1 74 ? -5.895 8.273 12.414 1 90.19 74 LEU B N 1
ATOM 2287 C CA . LEU B 1 74 ? -5.617 6.977 11.812 1 90.19 74 LEU B CA 1
ATOM 2288 C C . LEU B 1 74 ? -4.785 6.105 12.75 1 90.19 74 LEU B C 1
ATOM 2290 O O . LEU B 1 74 ? -3.994 6.621 13.539 1 90.19 74 LEU B O 1
ATOM 2294 N N . ALA B 1 75 ? -4.953 4.797 12.711 1 88.25 75 ALA B N 1
ATOM 2295 C CA . ALA B 1 75 ? -4.312 3.861 13.625 1 88.25 75 ALA B CA 1
ATOM 2296 C C . ALA B 1 75 ? -2.799 3.844 13.422 1 88.25 75 ALA B C 1
ATOM 2298 O O . ALA B 1 75 ? -2.047 3.488 14.336 1 88.25 75 ALA B O 1
ATOM 2299 N N . GLY B 1 76 ? -2.32 4.242 12.195 1 76.12 76 GLY B N 1
ATOM 2300 C CA . GLY B 1 76 ? -0.891 4.273 11.93 1 76.12 76 GLY B CA 1
ATOM 2301 C C . GLY B 1 76 ? -0.558 4.449 10.461 1 76.12 76 GLY B C 1
ATOM 2302 O O . GLY B 1 76 ? -1.456 4.547 9.625 1 76.12 76 GLY B O 1
ATOM 2303 N N . PRO B 1 77 ? 0.728 4.555 10.195 1 68.75 77 PRO B N 1
ATOM 2304 C CA . PRO B 1 77 ? 1.156 4.812 8.82 1 68.75 77 PRO B CA 1
ATOM 2305 C C . PRO B 1 77 ? 0.745 3.701 7.859 1 68.75 77 PRO B C 1
ATOM 2307 O O . PRO B 1 77 ? 0.481 3.963 6.684 1 68.75 77 PRO B O 1
ATOM 2310 N N . LEU B 1 78 ? 0.659 2.449 8.359 1 72.75 78 LEU B N 1
ATOM 2311 C CA . LEU B 1 78 ? 0.266 1.328 7.512 1 72.75 78 LEU B CA 1
ATOM 2312 C C . LEU B 1 78 ? -1.159 1.507 7 1 72.75 78 LEU B C 1
ATOM 2314 O O . LEU B 1 78 ? -1.454 1.183 5.848 1 72.75 78 LEU B O 1
ATOM 2318 N N . VAL B 1 79 ? -2.018 2.039 7.875 1 83.88 79 VAL B N 1
ATOM 2319 C CA . VAL B 1 79 ? -3.393 2.299 7.465 1 83.88 79 VAL B CA 1
ATOM 2320 C C . VAL B 1 79 ? -3.416 3.395 6.398 1 83.88 79 VAL B C 1
ATOM 2322 O O . VAL B 1 79 ? -4.129 3.279 5.398 1 83.88 79 VAL B O 1
ATOM 2325 N N . GLY B 1 80 ? -2.654 4.465 6.668 1 81.12 80 GLY B N 1
ATOM 2326 C CA . GLY B 1 80 ? -2.553 5.516 5.668 1 81.12 80 GLY B CA 1
ATOM 2327 C C . GLY B 1 80 ? -2.104 5.008 4.309 1 81.12 80 GLY B C 1
ATOM 2328 O O . GLY B 1 80 ? -2.695 5.352 3.285 1 81.12 80 GLY B O 1
ATOM 2329 N N . GLN B 1 81 ? -1.129 4.156 4.312 1 74.44 81 GLN B N 1
ATOM 2330 C CA . GLN B 1 81 ? -0.596 3.576 3.084 1 74.44 81 GLN B CA 1
ATOM 2331 C C . GLN B 1 81 ? -1.646 2.719 2.381 1 74.44 81 GLN B C 1
ATOM 2333 O O . GLN B 1 81 ? -1.766 2.76 1.154 1 74.44 81 GLN B O 1
ATOM 2338 N N . ALA B 1 82 ? -2.289 1.9 3.148 1 82.5 82 ALA B N 1
ATOM 2339 C CA . ALA B 1 82 ? -3.326 1.04 2.584 1 82.5 82 ALA B CA 1
ATOM 2340 C C . ALA B 1 82 ? -4.426 1.867 1.923 1 82.5 82 ALA B C 1
ATOM 2342 O O . ALA B 1 82 ? -4.871 1.55 0.818 1 82.5 82 ALA B O 1
ATOM 2343 N N . LEU B 1 83 ? -4.871 2.91 2.609 1 86.06 83 LEU B N 1
ATOM 2344 C CA . LEU B 1 83 ? -5.914 3.775 2.07 1 86.06 83 LEU B CA 1
ATOM 2345 C C . LEU B 1 83 ? -5.449 4.449 0.784 1 86.06 83 LEU B C 1
ATOM 2347 O O . LEU B 1 83 ? -6.211 4.539 -0.184 1 86.06 83 LEU B O 1
ATOM 2351 N N . GLU B 1 84 ? -4.23 4.914 0.797 1 76.62 84 GLU B N 1
ATOM 2352 C CA . GLU B 1 84 ? -3.68 5.551 -0.396 1 76.62 84 GLU B CA 1
ATOM 2353 C C . GLU B 1 84 ? -3.611 4.57 -1.563 1 76.62 84 GLU B C 1
ATOM 2355 O O . GLU B 1 84 ? -3.875 4.941 -2.709 1 76.62 84 GLU B O 1
ATOM 2360 N N . ALA B 1 85 ? -3.166 3.367 -1.247 1 76.56 85 ALA B N 1
ATOM 2361 C CA . ALA B 1 85 ? -3.08 2.344 -2.287 1 76.56 85 ALA B CA 1
ATOM 2362 C C . ALA B 1 85 ? -4.457 2.031 -2.863 1 76.56 85 ALA B C 1
ATOM 2364 O O . ALA B 1 85 ? -4.605 1.86 -4.074 1 76.56 85 ALA B O 1
ATOM 2365 N N . VAL B 1 86 ? -5.414 1.946 -2.037 1 82.94 86 VAL B N 1
ATOM 2366 C CA . VAL B 1 86 ? -6.777 1.671 -2.482 1 82.94 86 VAL B CA 1
ATOM 2367 C C . VAL B 1 86 ? -7.285 2.828 -3.338 1 82.94 86 VAL B C 1
ATOM 2369 O O . VAL B 1 86 ? -7.945 2.611 -4.359 1 82.94 86 VAL B O 1
ATOM 2372 N N . MET B 1 87 ? -6.984 4.008 -2.893 1 76.25 87 MET B N 1
ATOM 2373 C CA . MET B 1 87 ? -7.418 5.191 -3.635 1 76.25 87 MET B CA 1
ATOM 2374 C C . MET B 1 87 ? -6.73 5.266 -4.992 1 76.25 87 MET B C 1
ATOM 2376 O O . MET B 1 87 ? -7.312 5.742 -5.965 1 76.25 87 MET B O 1
ATOM 2380 N N . ALA B 1 88 ? -5.488 4.816 -5.008 1 71.12 88 ALA B N 1
ATOM 2381 C CA . ALA B 1 88 ? -4.738 4.828 -6.262 1 71.12 88 ALA B CA 1
ATOM 2382 C C . ALA B 1 88 ? -5.379 3.902 -7.293 1 71.12 88 ALA B C 1
ATOM 2384 O O . ALA B 1 88 ? -5.324 4.168 -8.492 1 71.12 88 ALA B O 1
ATOM 2385 N N . ILE B 1 89 ? -5.941 2.756 -6.832 1 72.19 89 ILE B N 1
ATOM 2386 C CA . ILE B 1 89 ? -6.656 1.843 -7.719 1 72.19 89 ILE B CA 1
ATOM 2387 C C . ILE B 1 89 ? -7.832 2.568 -8.367 1 72.19 89 ILE B C 1
ATOM 2389 O O . ILE B 1 89 ? -8.094 2.391 -9.562 1 72.19 89 ILE B O 1
ATOM 2393 N N . ALA B 1 90 ? -8.484 3.363 -7.633 1 62.94 90 ALA B N 1
ATOM 2394 C CA . ALA B 1 90 ? -9.68 4.074 -8.062 1 62.94 90 ALA B CA 1
ATOM 2395 C C . ALA B 1 90 ? -9.352 5.09 -9.156 1 62.94 90 ALA B C 1
ATOM 2397 O O . ALA B 1 90 ? -10.164 5.332 -10.055 1 62.94 90 ALA B O 1
ATOM 2398 N N . ILE B 1 91 ? -8.297 5.672 -9.062 1 55.28 91 ILE B N 1
ATOM 2399 C CA . ILE B 1 91 ? -7.922 6.742 -9.977 1 55.28 91 ILE B CA 1
ATOM 2400 C C . ILE B 1 91 ? -7.531 6.152 -11.328 1 55.28 91 ILE B C 1
ATOM 2402 O O . ILE B 1 91 ? -7.824 6.734 -12.375 1 55.28 91 ILE B O 1
ATOM 2406 N N . THR B 1 92 ? -6.715 5.141 -11.273 1 51.28 92 THR B N 1
ATOM 2407 C CA . THR B 1 92 ? -6.305 4.559 -12.547 1 51.28 92 THR B CA 1
ATOM 2408 C C . THR B 1 92 ? -7.523 4.129 -13.359 1 51.28 92 THR B C 1
ATOM 2410 O O . THR B 1 92 ? -7.457 4.035 -14.586 1 51.28 92 THR B O 1
ATOM 2413 N N . ALA B 1 93 ? -8.57 3.811 -12.664 1 50.31 93 ALA B N 1
ATOM 2414 C CA . ALA B 1 93 ? -9.805 3.416 -13.336 1 50.31 93 ALA B CA 1
ATOM 2415 C C . ALA B 1 93 ? -10.477 4.617 -14 1 50.31 93 ALA B C 1
ATOM 2417 O O . ALA B 1 93 ? -11.328 4.453 -14.875 1 50.31 93 ALA B O 1
ATOM 2418 N N . VAL B 1 94 ? -10.406 5.727 -13.32 1 41.66 94 VAL B N 1
ATOM 2419 C CA . VAL B 1 94 ? -11.195 6.848 -13.812 1 41.66 94 VAL B CA 1
ATOM 2420 C C . VAL B 1 94 ? -10.562 7.402 -15.086 1 41.66 94 VAL B C 1
ATOM 2422 O O . VAL B 1 94 ? -9.391 7.781 -15.094 1 41.66 94 VAL B O 1
ATOM 2425 N N . ARG B 1 95 ? -11.039 6.871 -16.25 1 42.12 95 ARG B N 1
ATOM 2426 C CA . ARG B 1 95 ? -10.836 7.629 -17.484 1 42.12 95 ARG B CA 1
ATOM 2427 C C . ARG B 1 95 ? -10.961 9.125 -17.219 1 42.12 95 ARG B C 1
ATOM 2429 O O . ARG B 1 95 ? -11.781 9.562 -16.406 1 42.12 95 ARG B O 1
ATOM 2436 N N . PRO B 1 96 ? -9.797 9.844 -17.594 1 35.84 96 PRO B N 1
ATOM 2437 C CA . PRO B 1 96 ? -10 11.297 -17.5 1 35.84 96 PRO B CA 1
ATOM 2438 C C . PRO B 1 96 ? -11.414 11.711 -17.906 1 35.84 96 PRO B C 1
ATOM 2440 O O . PRO B 1 96 ? -11.883 11.375 -18.984 1 35.84 96 PRO B O 1
ATOM 2443 N N . SER B 1 97 ? -12.375 11.391 -17.219 1 36.94 97 SER B N 1
ATOM 2444 C CA . SER B 1 97 ? -13.617 12.008 -17.688 1 36.94 97 SER B CA 1
ATOM 2445 C C . SER B 1 97 ? -13.352 13.391 -18.281 1 36.94 97 SER B C 1
ATOM 2447 O O . SER B 1 97 ? -12.344 14.023 -17.953 1 36.94 97 SER B O 1
ATOM 2449 N N . ARG B 1 98 ? -14.398 13.914 -19.156 1 34.09 98 ARG B N 1
ATOM 2450 C CA . ARG B 1 98 ? -14.492 15.25 -19.719 1 34.09 98 ARG B CA 1
ATOM 2451 C C . ARG B 1 98 ? -14.125 16.312 -18.703 1 34.09 98 ARG B C 1
ATOM 2453 O O . ARG B 1 98 ? -14.281 16.109 -17.5 1 34.09 98 ARG B O 1
ATOM 2460 N N . SER B 1 99 ? -13.383 17.422 -19.078 1 43.31 99 SER B N 1
ATOM 2461 C CA . SER B 1 99 ? -12.883 18.734 -18.656 1 43.31 99 SER B CA 1
ATOM 2462 C C . SER B 1 99 ? -13.836 19.375 -17.656 1 43.31 99 SER B C 1
ATOM 2464 O O . SER B 1 99 ? -14.547 20.328 -18.016 1 43.31 99 SER B O 1
ATOM 2466 N N . HIS B 1 100 ? -14.695 18.781 -17.062 1 46.88 100 HIS B N 1
ATOM 2467 C CA . HIS B 1 100 ? -15.32 19.797 -16.219 1 46.88 100 HIS B CA 1
ATOM 2468 C C . HIS B 1 100 ? -14.289 20.516 -15.352 1 46.88 100 HIS B C 1
ATOM 2470 O O . HIS B 1 100 ? -13.25 19.938 -15.008 1 46.88 100 HIS B O 1
ATOM 2476 N N . ALA B 1 101 ? -14.445 21.766 -15.289 1 52.34 101 ALA B N 1
ATOM 2477 C CA . ALA B 1 101 ? -13.664 22.672 -14.445 1 52.34 101 ALA B CA 1
ATOM 2478 C C . ALA B 1 101 ? -13.547 22.125 -13.023 1 52.34 101 ALA B C 1
ATOM 2480 O O . ALA B 1 101 ? -14.562 21.859 -12.375 1 52.34 101 ALA B O 1
ATOM 2481 N N . LEU B 1 102 ? -12.469 21.469 -12.68 1 63.56 102 LEU B N 1
ATOM 2482 C CA . LEU B 1 102 ? -12.211 21.078 -11.305 1 63.56 102 LEU B CA 1
ATOM 2483 C C . LEU B 1 102 ? -12.703 22.141 -10.328 1 63.56 102 LEU B C 1
ATOM 2485 O O . LEU B 1 102 ? -12.578 23.344 -10.602 1 63.56 102 LEU B O 1
ATOM 2489 N N . SER B 1 103 ? -13.461 21.859 -9.312 1 70.75 103 SER B N 1
ATOM 2490 C CA . SER B 1 103 ? -13.82 22.812 -8.258 1 70.75 103 SER B CA 1
ATOM 2491 C C . SER B 1 103 ? -12.578 23.438 -7.633 1 70.75 103 SER B C 1
ATOM 2493 O O . SER B 1 103 ? -11.469 22.922 -7.789 1 70.75 103 SER B O 1
ATOM 2495 N N . GLU B 1 104 ? -12.758 24.562 -7.031 1 75.12 104 GLU B N 1
ATOM 2496 C CA . GLU B 1 104 ? -11.664 25.234 -6.332 1 75.12 104 GLU B CA 1
ATOM 2497 C C . GLU B 1 104 ? -11.055 24.328 -5.266 1 75.12 104 GLU B C 1
ATOM 2499 O O . GLU B 1 104 ? -9.836 24.312 -5.074 1 75.12 104 GLU B O 1
ATOM 2504 N N . ARG B 1 105 ? -11.953 23.688 -4.609 1 68.69 105 ARG B N 1
ATOM 2505 C CA . ARG B 1 105 ? -11.516 22.781 -3.557 1 68.69 105 ARG B CA 1
ATOM 2506 C C . ARG B 1 105 ? -10.633 21.672 -4.125 1 68.69 105 ARG B C 1
ATOM 2508 O O . ARG B 1 105 ? -9.586 21.344 -3.561 1 68.69 105 ARG B O 1
ATOM 2515 N N . GLU B 1 106 ? -11.023 21.141 -5.199 1 72.88 106 GLU B N 1
ATOM 2516 C CA . GLU B 1 106 ? -10.266 20.078 -5.855 1 72.88 106 GLU B CA 1
ATOM 2517 C C . GLU B 1 106 ? -8.922 20.578 -6.352 1 72.88 106 GLU B C 1
ATOM 2519 O O . GLU B 1 106 ? -7.91 19.891 -6.258 1 72.88 106 GLU B O 1
ATOM 2524 N N . GLN B 1 107 ? -8.945 21.734 -6.879 1 82.31 107 GLN B N 1
ATOM 2525 C CA . GLN B 1 107 ? -7.707 22.328 -7.383 1 82.31 107 GLN B CA 1
ATOM 2526 C C . GLN B 1 107 ? -6.703 22.547 -6.258 1 82.31 107 GLN B C 1
ATOM 2528 O O . GLN B 1 107 ? -5.508 22.281 -6.422 1 82.31 107 GLN B O 1
ATOM 2533 N N . THR B 1 108 ? -7.242 23.016 -5.129 1 84.38 108 THR B N 1
ATOM 2534 C CA . THR B 1 108 ? -6.387 23.281 -3.977 1 84.38 108 THR B CA 1
ATOM 2535 C C . THR B 1 108 ? -5.734 21.984 -3.49 1 84.38 108 THR B C 1
ATOM 2537 O O . THR B 1 108 ? -4.547 21.969 -3.156 1 84.38 108 THR B O 1
ATOM 2540 N N . LEU B 1 109 ? -6.445 20.938 -3.514 1 80.88 109 LEU B N 1
ATOM 2541 C CA . LEU B 1 109 ? -5.941 19.625 -3.092 1 80.88 109 LEU B CA 1
ATOM 2542 C C . LEU B 1 109 ? -4.906 19.094 -4.078 1 80.88 109 LEU B C 1
ATOM 2544 O O . LEU B 1 109 ? -3.955 18.422 -3.682 1 80.88 109 LEU B O 1
ATOM 2548 N N . ARG B 1 110 ? -5.109 19.422 -5.32 1 83.25 110 ARG B N 1
ATOM 2549 C CA . ARG B 1 110 ? -4.176 18.969 -6.348 1 83.25 110 ARG B CA 1
ATOM 2550 C C . ARG B 1 110 ? -2.867 19.75 -6.277 1 83.25 110 ARG B C 1
ATOM 2552 O O . ARG B 1 110 ? -1.801 19.219 -6.574 1 83.25 110 ARG B O 1
ATOM 2559 N N . ASP B 1 111 ? -2.959 20.984 -5.844 1 90.38 111 ASP B N 1
ATOM 2560 C CA . ASP B 1 111 ? -1.775 21.844 -5.777 1 90.38 111 ASP B CA 1
ATOM 2561 C C . ASP B 1 111 ? -0.865 21.422 -4.625 1 90.38 111 ASP B C 1
ATOM 2563 O O . ASP B 1 111 ? 0.331 21.188 -4.82 1 90.38 111 ASP B O 1
ATOM 2567 N N . ALA B 1 112 ? -1.454 21.406 -3.457 1 93.12 112 ALA B N 1
ATOM 2568 C CA . ALA B 1 112 ? -0.659 21.062 -2.279 1 93.12 112 ALA B CA 1
ATOM 2569 C C . ALA B 1 112 ? -1.533 20.453 -1.185 1 93.12 112 ALA B C 1
ATOM 2571 O O . ALA B 1 112 ? -2.525 21.062 -0.769 1 93.12 112 ALA B O 1
ATOM 2572 N N . ARG B 1 113 ? -1.13 19.297 -0.688 1 87.31 113 ARG B N 1
ATOM 2573 C CA . ARG B 1 113 ? -1.846 18.609 0.386 1 87.31 113 ARG B CA 1
ATOM 2574 C C . ARG B 1 113 ? -0.919 17.672 1.155 1 87.31 113 ARG B C 1
ATOM 2576 O O . ARG B 1 113 ? 0.203 17.406 0.72 1 87.31 113 ARG B O 1
ATOM 2583 N N . THR B 1 114 ? -1.42 17.25 2.303 1 85.75 114 THR B N 1
ATOM 2584 C CA . THR B 1 114 ? -0.711 16.172 2.996 1 85.75 114 THR B CA 1
ATOM 2585 C C . THR B 1 114 ? -1.216 14.812 2.541 1 85.75 114 THR B C 1
ATOM 2587 O O . THR B 1 114 ? -2.408 14.641 2.281 1 85.75 114 THR B O 1
ATOM 2590 N N . CYS B 1 115 ? -0.409 13.969 2.271 1 80.94 115 CYS B N 1
ATOM 2591 C CA . CYS B 1 115 ? -0.665 12.531 2.18 1 80.94 115 CYS B CA 1
ATOM 2592 C C . CYS B 1 115 ? -0.275 11.828 3.471 1 80.94 115 CYS B C 1
ATOM 2594 O O . CYS B 1 115 ? 0.818 11.266 3.57 1 80.94 115 CYS B O 1
ATOM 2596 N N . TYR B 1 116 ? -1.171 11.852 4.348 1 78.38 116 TYR B N 1
ATOM 2597 C CA . TYR B 1 116 ? -0.99 11.43 5.734 1 78.38 116 TYR B CA 1
ATOM 2598 C C . TYR B 1 116 ? -0.019 12.352 6.461 1 78.38 116 TYR B C 1
ATOM 2600 O O . TYR B 1 116 ? -0.408 13.414 6.945 1 78.38 116 TYR B O 1
ATOM 2608 N N . ASP B 1 117 ? 1.318 12.07 6.445 1 80.56 117 ASP B N 1
ATOM 2609 C CA . ASP B 1 117 ? 2.23 12.898 7.223 1 80.56 117 ASP B CA 1
ATOM 2610 C C . ASP B 1 117 ? 3.338 13.477 6.336 1 80.56 117 ASP B C 1
ATOM 2612 O O . ASP B 1 117 ? 4.395 13.867 6.836 1 80.56 117 ASP B O 1
ATOM 2616 N N . HIS B 1 118 ? 3.084 13.438 5.012 1 89 118 HIS B N 1
ATOM 2617 C CA . HIS B 1 118 ? 4.039 14.008 4.07 1 89 118 HIS B CA 1
ATOM 2618 C C . HIS B 1 118 ? 3.326 14.742 2.941 1 89 118 HIS B C 1
ATOM 2620 O O . HIS B 1 118 ? 2.096 14.75 2.877 1 89 118 HIS B O 1
ATOM 2626 N N . PHE B 1 119 ? 4.113 15.453 2.113 1 91.94 119 PHE B N 1
ATOM 2627 C CA . PHE B 1 119 ? 3.51 16.344 1.124 1 91.94 119 PHE B CA 1
ATOM 2628 C C . PHE B 1 119 ? 3.131 15.562 -0.133 1 91.94 119 PHE B C 1
ATOM 2630 O O . PHE B 1 119 ? 3.855 14.656 -0.555 1 91.94 119 PHE B O 1
ATOM 2637 N N . ALA B 1 120 ? 2.086 15.898 -0.731 1 88.25 120 ALA B N 1
ATOM 2638 C CA . ALA B 1 120 ? 1.593 15.359 -1.999 1 88.25 120 ALA B CA 1
ATOM 2639 C C . ALA B 1 120 ? 1.091 16.484 -2.906 1 88.25 120 ALA B C 1
ATOM 2641 O O . ALA B 1 120 ? 1.294 17.656 -2.617 1 88.25 120 ALA B O 1
ATOM 2642 N N . GLY B 1 121 ? 0.493 16.125 -4.039 1 86.5 121 GLY B N 1
ATOM 2643 C CA . GLY B 1 121 ? 0.109 17.125 -5.02 1 86.5 121 GLY B CA 1
ATOM 2644 C C . GLY B 1 121 ? 1.284 17.672 -5.812 1 86.5 121 GLY B C 1
ATOM 2645 O O . GLY B 1 121 ? 2.357 17.062 -5.832 1 86.5 121 GLY B O 1
ATOM 2646 N N . LYS B 1 122 ? 1.029 18.766 -6.449 1 91.88 122 LYS B N 1
ATOM 2647 C CA . LYS B 1 122 ? 2.098 19.422 -7.203 1 91.88 122 LYS B CA 1
ATOM 2648 C C . LYS B 1 122 ? 3.287 19.75 -6.305 1 91.88 122 LYS B C 1
ATOM 2650 O O . LYS B 1 122 ? 4.438 19.688 -6.742 1 91.88 122 LYS B O 1
ATOM 2655 N N . LEU B 1 123 ? 2.973 20.125 -5.09 1 93.62 123 LEU B N 1
ATOM 2656 C CA . LEU B 1 123 ? 4.039 20.438 -4.141 1 93.62 123 LEU B CA 1
ATOM 2657 C C . LEU B 1 123 ? 4.887 19.203 -3.865 1 93.62 123 LEU B C 1
ATOM 2659 O O . LEU B 1 123 ? 6.117 19.25 -3.967 1 93.62 123 LEU B O 1
ATOM 2663 N N . GLY B 1 124 ? 4.238 18.109 -3.447 1 93.88 124 GLY B N 1
ATOM 2664 C CA . GLY B 1 124 ? 4.957 16.891 -3.131 1 93.88 124 GLY B CA 1
ATOM 2665 C C . GLY B 1 124 ? 5.766 16.344 -4.297 1 93.88 124 GLY B C 1
ATOM 2666 O O . GLY B 1 124 ? 6.934 15.984 -4.133 1 93.88 124 GLY B O 1
ATOM 2667 N N . VAL B 1 125 ? 5.148 16.328 -5.477 1 91.81 125 VAL B N 1
ATOM 2668 C CA . VAL B 1 125 ? 5.809 15.828 -6.676 1 91.81 125 VAL B CA 1
ATOM 2669 C C . VAL B 1 125 ? 6.941 16.766 -7.078 1 91.81 125 VAL B C 1
ATOM 2671 O O . VAL B 1 125 ? 8.031 16.312 -7.445 1 91.81 125 VAL B O 1
ATOM 2674 N N . GLY B 1 126 ? 6.66 18 -7.051 1 94.12 126 GLY B N 1
ATOM 2675 C CA . GLY B 1 126 ? 7.684 18.984 -7.375 1 94.12 126 GLY B CA 1
ATOM 2676 C C . GLY B 1 126 ? 8.898 18.891 -6.477 1 94.12 126 GLY B C 1
ATOM 2677 O O . GLY B 1 126 ? 10.039 18.969 -6.953 1 94.12 126 GLY B O 1
ATOM 2678 N N . LEU B 1 127 ? 8.641 18.797 -5.172 1 94.38 127 LEU B N 1
ATOM 2679 C CA . LEU B 1 127 ? 9.734 18.656 -4.211 1 94.38 127 LEU B CA 1
ATOM 2680 C C . LEU B 1 127 ? 10.555 17.391 -4.508 1 94.38 127 LEU B C 1
ATOM 2682 O O . LEU B 1 127 ? 11.781 17.422 -4.418 1 94.38 127 LEU B O 1
ATOM 2686 N N . THR B 1 128 ? 9.836 16.375 -4.773 1 93.56 128 THR B N 1
ATOM 2687 C CA . THR B 1 128 ? 10.5 15.117 -5.102 1 93.56 128 THR B CA 1
ATOM 2688 C C . THR B 1 128 ? 11.414 15.289 -6.312 1 93.56 128 THR B C 1
ATOM 2690 O O . THR B 1 128 ? 12.57 14.844 -6.293 1 93.56 128 THR B O 1
ATOM 2693 N N . GLN B 1 129 ? 10.922 15.953 -7.328 1 93.31 129 GLN B N 1
ATOM 2694 C CA . GLN B 1 129 ? 11.719 16.188 -8.531 1 93.31 129 GLN B CA 1
ATOM 2695 C C . GLN B 1 129 ? 12.938 17.047 -8.227 1 93.31 129 GLN B C 1
ATOM 2697 O O . GLN B 1 129 ? 14.016 16.812 -8.766 1 93.31 129 GLN B O 1
ATOM 2702 N N . ALA B 1 130 ? 12.734 18.031 -7.426 1 94.81 130 ALA B N 1
ATOM 2703 C CA . ALA B 1 130 ? 13.852 18.891 -7.035 1 94.81 130 ALA B CA 1
ATOM 2704 C C . ALA B 1 130 ? 14.914 18.094 -6.281 1 94.81 130 ALA B C 1
ATOM 2706 O O . ALA B 1 130 ? 16.109 18.297 -6.492 1 94.81 130 ALA B O 1
ATOM 2707 N N . PHE B 1 131 ? 14.461 17.234 -5.324 1 95 131 PHE B N 1
ATOM 2708 C CA . PHE B 1 131 ? 15.367 16.406 -4.547 1 95 131 PHE B CA 1
ATOM 2709 C C . PHE B 1 131 ? 16.156 15.469 -5.457 1 95 131 PHE B C 1
ATOM 2711 O O . PHE B 1 131 ? 17.359 15.266 -5.258 1 95 131 PHE B O 1
ATOM 2718 N N . ILE B 1 132 ? 15.5 14.93 -6.422 1 92.69 132 ILE B N 1
ATOM 2719 C CA . ILE B 1 132 ? 16.141 14.031 -7.371 1 92.69 132 ILE B CA 1
ATOM 2720 C C . ILE B 1 132 ? 17.156 14.805 -8.211 1 92.69 132 ILE B C 1
ATOM 2722 O O . ILE B 1 132 ? 18.297 14.367 -8.383 1 92.69 132 ILE B O 1
ATOM 2726 N N . LYS B 1 133 ? 16.734 15.875 -8.742 1 93.25 133 LYS B N 1
ATOM 2727 C CA . LYS B 1 133 ? 17.594 16.719 -9.57 1 93.25 133 LYS B CA 1
ATOM 2728 C C . LYS B 1 133 ? 18.859 17.125 -8.828 1 93.25 133 LYS B C 1
ATOM 2730 O O . LYS B 1 133 ? 19.938 17.203 -9.422 1 93.25 133 LYS B O 1
ATOM 2735 N N . GLN B 1 134 ? 18.766 17.344 -7.609 1 93.94 134 GLN B N 1
ATOM 2736 C CA . GLN B 1 134 ? 19.891 17.781 -6.785 1 93.94 134 GLN B CA 1
ATOM 2737 C C . GLN B 1 134 ? 20.641 16.578 -6.195 1 93.94 134 GLN B C 1
ATOM 2739 O O . GLN B 1 134 ? 21.547 16.75 -5.383 1 93.94 134 GLN B O 1
ATOM 2744 N N . LYS B 1 135 ? 20.156 15.375 -6.5 1 93.06 135 LYS B N 1
ATOM 2745 C CA . LYS B 1 135 ? 20.781 14.117 -6.102 1 93.06 135 LYS B CA 1
ATOM 2746 C C . LYS B 1 135 ? 20.719 13.922 -4.59 1 93.06 135 LYS B C 1
ATOM 2748 O O . LYS B 1 135 ? 21.656 13.398 -3.984 1 93.06 135 LYS B O 1
ATOM 2753 N N . LEU B 1 136 ? 19.672 14.469 -4.008 1 92.62 136 LEU B N 1
ATOM 2754 C CA . LEU B 1 136 ? 19.469 14.281 -2.574 1 92.62 136 LEU B CA 1
ATOM 2755 C C . LEU B 1 136 ? 18.859 12.914 -2.287 1 92.62 136 LEU B C 1
ATOM 2757 O O . LEU B 1 136 ? 19.094 12.336 -1.225 1 92.62 136 LEU B O 1
ATOM 2761 N N . ILE B 1 137 ? 17.984 12.539 -3.225 1 89.06 137 ILE B N 1
ATOM 2762 C CA . ILE B 1 137 ? 17.344 11.234 -3.1 1 89.06 137 ILE B CA 1
ATOM 2763 C C . ILE B 1 137 ? 17.422 10.492 -4.434 1 89.06 137 ILE B C 1
ATOM 2765 O O . ILE B 1 137 ? 17.672 11.102 -5.477 1 89.06 137 ILE B O 1
ATOM 2769 N N . VAL B 1 138 ? 17.438 9.273 -4.312 1 82.5 138 VAL B N 1
ATOM 2770 C CA . VAL B 1 138 ? 17.109 8.406 -5.438 1 82.5 138 VAL B CA 1
ATOM 2771 C C . VAL B 1 138 ? 15.734 7.785 -5.223 1 82.5 138 VAL B C 1
ATOM 2773 O O . VAL B 1 138 ? 15.477 7.176 -4.18 1 82.5 138 VAL B O 1
ATOM 2776 N N . LEU B 1 139 ? 14.805 8.312 -6.074 1 78.19 139 LEU B N 1
ATOM 2777 C CA . LEU B 1 139 ? 13.438 7.836 -5.891 1 78.19 139 LEU B CA 1
ATOM 2778 C C . LEU B 1 139 ? 12.93 7.129 -7.141 1 78.19 139 LEU B C 1
ATOM 2780 O O . LEU B 1 139 ? 13.086 7.637 -8.25 1 78.19 139 LEU B O 1
ATOM 2784 N N . SER B 1 140 ? 12.57 6.09 -6.91 1 63.78 140 SER B N 1
ATOM 2785 C CA . SER B 1 140 ? 11.883 5.332 -7.953 1 63.78 140 SER B CA 1
ATOM 2786 C C . SER B 1 140 ? 10.516 4.863 -7.488 1 63.78 140 SER B C 1
ATOM 2788 O O . SER B 1 140 ? 10.133 5.074 -6.336 1 63.78 140 SER B O 1
ATOM 2790 N N . ARG B 1 141 ? 9.578 4.535 -8.336 1 55.38 141 ARG B N 1
ATOM 2791 C CA . ARG B 1 141 ? 8.258 4.023 -7.996 1 55.38 141 ARG B CA 1
ATOM 2792 C C . ARG B 1 141 ? 8.352 2.928 -6.941 1 55.38 141 ARG B C 1
ATOM 2794 O O . ARG B 1 141 ? 7.418 2.719 -6.168 1 55.38 141 ARG B O 1
ATOM 2801 N N . ASP B 1 142 ? 9.617 2.412 -6.805 1 47 142 ASP B N 1
ATOM 2802 C CA . ASP B 1 142 ? 9.805 1.22 -5.98 1 47 142 ASP B CA 1
ATOM 2803 C C . ASP B 1 142 ? 10.422 1.572 -4.633 1 47 142 ASP B C 1
ATOM 2805 O O . ASP B 1 142 ? 10.609 0.7 -3.781 1 47 142 ASP B O 1
ATOM 2809 N N . GLY B 1 143 ? 10.844 2.633 -4.477 1 61 143 GLY B N 1
ATOM 2810 C CA . GLY B 1 143 ? 11.484 3.059 -3.244 1 61 143 GLY B CA 1
ATOM 2811 C C . GLY B 1 143 ? 12.398 4.258 -3.43 1 61 143 GLY B C 1
ATOM 2812 O O . GLY B 1 143 ? 12.352 4.922 -4.469 1 61 143 GLY B O 1
ATOM 2813 N N . GLY B 1 144 ? 12.891 4.574 -2.225 1 73.62 144 GLY B N 1
ATOM 2814 C CA . GLY B 1 144 ? 13.773 5.727 -2.256 1 73.62 144 GLY B CA 1
ATOM 2815 C C . GLY B 1 144 ? 14.93 5.621 -1.279 1 73.62 144 GLY B C 1
ATOM 2816 O O . GLY B 1 144 ? 14.914 4.773 -0.383 1 73.62 144 GLY B O 1
ATOM 2817 N N . LEU B 1 145 ? 15.961 6.133 -1.665 1 77.56 145 LEU B N 1
ATOM 2818 C CA . LEU B 1 145 ? 17.141 6.238 -0.813 1 77.56 145 LEU B CA 1
ATOM 2819 C C . LEU B 1 145 ? 17.562 7.691 -0.648 1 77.56 145 LEU B C 1
ATOM 2821 O O . LEU B 1 145 ? 17.5 8.477 -1.601 1 77.56 145 LEU B O 1
ATOM 2825 N N . LEU B 1 146 ? 17.828 7.953 0.607 1 84.88 146 LEU B N 1
ATOM 2826 C CA . LEU B 1 146 ? 18.469 9.234 0.87 1 84.88 146 LEU B CA 1
ATOM 2827 C C . LEU B 1 146 ? 19.969 9.141 0.631 1 84.88 146 LEU B C 1
ATOM 2829 O O . LEU B 1 146 ? 20.656 8.312 1.236 1 84.88 146 LEU B O 1
ATOM 2833 N N . THR B 1 147 ? 20.516 9.891 -0.283 1 85.5 147 THR B N 1
ATOM 2834 C CA . THR B 1 147 ? 21.938 9.875 -0.615 1 85.5 147 THR B CA 1
ATOM 28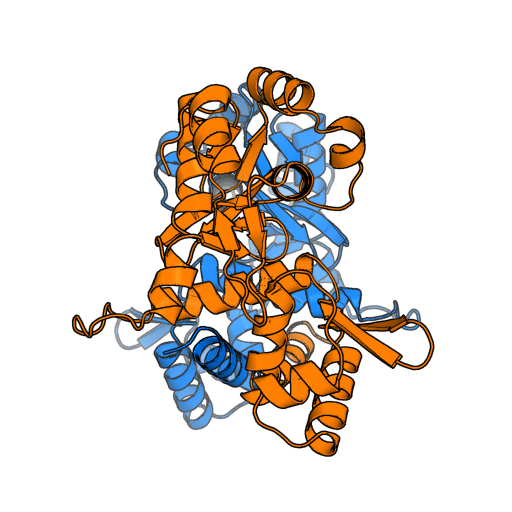35 C C . THR B 1 147 ? 22.766 10.539 0.484 1 85.5 147 THR B C 1
ATOM 2837 O O . THR B 1 147 ? 22.203 11.102 1.429 1 85.5 147 THR B O 1
ATOM 2840 N N . ALA B 1 148 ? 24.109 10.406 0.331 1 86.38 148 ALA B N 1
ATOM 2841 C CA . ALA B 1 148 ? 24.984 11.117 1.251 1 86.38 148 ALA B CA 1
ATOM 2842 C C . ALA B 1 148 ? 24.75 12.625 1.176 1 86.38 148 ALA B C 1
ATOM 2844 O O . ALA B 1 148 ? 24.75 13.312 2.201 1 86.38 148 ALA B O 1
ATOM 2845 N N . ARG B 1 149 ? 24.609 13.07 -0.005 1 90.88 149 ARG B N 1
ATOM 2846 C CA . ARG B 1 149 ? 24.312 14.484 -0.2 1 90.88 149 ARG B CA 1
ATOM 2847 C C . ARG B 1 149 ? 22.969 14.859 0.422 1 90.88 149 ARG B C 1
ATOM 2849 O O . ARG B 1 149 ? 22.828 15.922 1.028 1 90.88 149 ARG B O 1
ATOM 2856 N N . GLY B 1 150 ? 21.984 13.984 0.216 1 92.62 150 GLY B N 1
ATOM 2857 C CA . GLY B 1 150 ? 20.688 14.203 0.826 1 92.62 150 GLY B CA 1
ATOM 2858 C C . GLY B 1 150 ? 20.734 14.219 2.342 1 92.62 150 GLY B C 1
ATOM 2859 O O . GLY B 1 150 ? 20.078 15.039 2.98 1 92.62 150 GLY B O 1
ATOM 2860 N N . THR B 1 151 ? 21.531 13.32 2.836 1 90.06 151 THR B N 1
ATOM 2861 C CA . THR B 1 151 ? 21.703 13.25 4.281 1 90.06 151 THR B CA 1
ATOM 2862 C C . THR B 1 151 ? 22.281 14.555 4.824 1 90.06 151 THR B C 1
ATOM 2864 O O . THR B 1 151 ? 21.781 15.094 5.812 1 90.06 151 THR B O 1
ATOM 2867 N N . LYS B 1 152 ? 23.25 14.992 4.215 1 91.62 152 LYS B N 1
ATOM 2868 C CA . LYS B 1 152 ? 23.875 16.25 4.629 1 91.62 152 LYS B CA 1
ATOM 2869 C C . LYS B 1 152 ? 22.906 17.422 4.477 1 91.62 152 LYS B C 1
ATOM 2871 O O . LYS B 1 152 ? 22.766 18.234 5.387 1 91.62 152 LYS B O 1
ATOM 2876 N N . SER B 1 153 ? 22.281 17.5 3.35 1 93.94 153 SER B N 1
ATOM 2877 C CA . SER B 1 153 ? 21.375 18.609 3.039 1 93.94 153 SER B CA 1
ATOM 2878 C C . SER B 1 153 ? 20.219 18.672 4.023 1 93.94 153 SER B C 1
ATOM 2880 O O . SER B 1 153 ? 19.875 19.75 4.527 1 93.94 153 SER B O 1
ATOM 2882 N N . LEU B 1 154 ? 19.609 17.578 4.316 1 93.69 154 LEU B N 1
ATOM 2883 C CA . LEU B 1 154 ? 18.438 17.547 5.191 1 93.69 154 LEU B CA 1
ATOM 2884 C C . LEU B 1 154 ? 18.844 17.781 6.645 1 93.69 154 LEU B C 1
ATOM 2886 O O . LEU B 1 154 ? 18.109 18.375 7.418 1 93.69 154 LEU B O 1
ATOM 2890 N N . SER B 1 155 ? 20.031 17.25 6.98 1 92.12 155 SER B N 1
ATOM 2891 C CA . SER B 1 155 ? 20.562 17.547 8.305 1 92.12 155 SER B CA 1
ATOM 2892 C C . SER B 1 155 ? 20.797 19.047 8.477 1 92.12 155 SER B C 1
ATOM 2894 O O . SER B 1 155 ? 20.453 19.625 9.508 1 92.12 155 SER B O 1
ATOM 2896 N N . ASP B 1 156 ? 21.391 19.625 7.48 1 93.44 156 ASP B N 1
ATOM 2897 C CA . ASP B 1 156 ? 21.641 21.062 7.504 1 93.44 156 ASP B CA 1
ATOM 2898 C C . ASP B 1 156 ? 20.328 21.844 7.57 1 93.44 156 ASP B C 1
ATOM 2900 O O . ASP B 1 156 ? 20.297 22.953 8.102 1 93.44 156 ASP B O 1
ATOM 2904 N N . PHE B 1 157 ? 19.281 21.25 7.043 1 93.88 157 PHE B N 1
ATOM 2905 C CA . PHE B 1 157 ? 17.969 21.891 7.023 1 93.88 157 PHE B CA 1
ATOM 2906 C C . PHE B 1 157 ? 17.297 21.781 8.391 1 93.88 157 PHE B C 1
ATOM 2908 O O . PHE B 1 157 ? 16.281 22.453 8.641 1 93.88 157 PHE B O 1
ATOM 2915 N N . GLY B 1 158 ? 17.922 20.906 9.258 1 92.12 158 GLY B N 1
ATOM 2916 C CA . GLY B 1 158 ? 17.422 20.859 10.625 1 92.12 158 GLY B CA 1
ATOM 2917 C C . GLY B 1 158 ? 16.688 19.562 10.938 1 92.12 158 GLY B C 1
ATOM 2918 O O . GLY B 1 158 ? 15.953 19.5 11.93 1 92.12 158 GLY B O 1
ATOM 2919 N N . ILE B 1 159 ? 16.812 18.594 10.117 1 91.62 159 ILE B N 1
ATOM 2920 C CA . ILE B 1 159 ? 16.156 17.312 10.352 1 91.62 159 ILE B CA 1
ATOM 2921 C C . ILE B 1 159 ? 17.125 16.359 11.07 1 91.62 159 ILE B C 1
ATOM 2923 O O . ILE B 1 159 ? 18.25 16.156 10.625 1 91.62 159 ILE B O 1
ATOM 2927 N N . ASP B 1 160 ? 16.688 15.852 12.164 1 87.88 160 ASP B N 1
ATOM 2928 C CA . ASP B 1 160 ? 17.453 14.859 12.914 1 87.88 160 ASP B CA 1
ATOM 2929 C C . ASP B 1 160 ? 17.297 13.469 12.297 1 87.88 160 ASP B C 1
ATOM 2931 O O . ASP B 1 160 ? 16.469 12.68 12.742 1 87.88 160 ASP B O 1
ATOM 2935 N N . LEU B 1 161 ? 18.156 13.141 11.367 1 85.31 161 LEU B N 1
ATOM 2936 C CA . LEU B 1 161 ? 18.016 11.922 10.586 1 85.31 161 LEU B CA 1
ATOM 2937 C C . LEU B 1 161 ? 18.297 10.695 11.445 1 85.31 161 LEU B C 1
ATOM 2939 O O . LEU B 1 161 ? 17.781 9.602 11.164 1 85.31 161 LEU B O 1
ATOM 2943 N N . ALA B 1 162 ? 19.141 10.844 12.453 1 76.69 162 ALA B N 1
ATOM 2944 C CA . ALA B 1 162 ? 19.359 9.734 13.375 1 76.69 162 ALA B CA 1
ATOM 2945 C C . ALA B 1 162 ? 18.062 9.305 14.055 1 76.69 162 ALA B C 1
ATOM 2947 O O . ALA B 1 162 ? 17.781 8.109 14.188 1 76.69 162 ALA B O 1
ATOM 2948 N N . ALA B 1 163 ? 17.266 10.258 14.477 1 74.5 163 ALA B N 1
ATOM 2949 C CA . ALA B 1 163 ? 15.969 10 15.094 1 74.5 163 ALA B CA 1
ATOM 2950 C C . ALA B 1 163 ? 14.992 9.398 14.086 1 74.5 163 ALA B C 1
ATOM 2952 O O . ALA B 1 163 ? 14.172 8.547 14.43 1 74.5 163 ALA B O 1
ATOM 2953 N N . VAL B 1 164 ? 15.109 9.82 12.867 1 78.06 164 VAL B N 1
ATOM 2954 C CA . VAL B 1 164 ? 14.211 9.391 11.805 1 78.06 164 VAL B CA 1
ATOM 2955 C C . VAL B 1 164 ? 14.484 7.934 11.445 1 78.06 164 VAL B C 1
ATOM 2957 O O . VAL B 1 164 ? 13.555 7.164 11.195 1 78.06 164 VAL B O 1
ATOM 2960 N N . GLN B 1 165 ? 15.719 7.613 11.367 1 69.62 165 GLN B N 1
ATOM 2961 C CA . GLN B 1 165 ? 16.125 6.262 11 1 69.62 165 GLN B CA 1
ATOM 2962 C C . GLN B 1 165 ? 15.672 5.246 12.039 1 69.62 165 GLN B C 1
ATOM 2964 O O . GLN B 1 165 ? 15.43 4.078 11.719 1 69.62 165 GLN B O 1
ATOM 2969 N N . GLY B 1 166 ? 15.508 5.695 13.203 1 56.5 166 GLY B N 1
ATOM 2970 C CA . GLY B 1 166 ? 15.094 4.82 14.289 1 56.5 166 GLY B CA 1
ATOM 2971 C C . GLY B 1 166 ? 13.609 4.516 14.281 1 56.5 166 GLY B C 1
ATOM 2972 O O . GLY B 1 166 ? 13.141 3.643 15.008 1 56.5 166 GLY B O 1
ATOM 2973 N N . SER B 1 167 ? 12.953 5.121 13.508 1 57.19 167 SER B N 1
ATOM 2974 C CA . SER B 1 167 ? 11.508 4.926 13.477 1 57.19 167 SER B CA 1
ATOM 2975 C C . SER B 1 167 ? 11.148 3.58 12.852 1 57.19 167 SER B C 1
ATOM 2977 O O . SER B 1 167 ? 11.961 2.982 12.141 1 57.19 167 SER B O 1
ATOM 2979 N N . LYS B 1 168 ? 10.078 3.076 13.234 1 53.19 168 LYS B N 1
ATOM 2980 C CA . LYS B 1 168 ? 9.602 1.786 12.75 1 53.19 168 LYS B CA 1
ATOM 2981 C C . LYS B 1 168 ? 9.07 1.898 11.32 1 53.19 168 LYS B C 1
ATOM 2983 O O . LYS B 1 168 ? 8.711 0.892 10.703 1 53.19 168 LYS B O 1
ATOM 2988 N N . ARG B 1 169 ? 9.195 3.172 10.938 1 60.25 169 ARG B N 1
ATOM 2989 C CA . ARG B 1 169 ? 8.648 3.412 9.602 1 60.25 169 ARG B CA 1
ATOM 2990 C C . ARG B 1 169 ? 9.727 3.301 8.539 1 60.25 169 ARG B C 1
ATOM 2992 O O . ARG B 1 169 ? 10.922 3.424 8.836 1 60.25 169 ARG B O 1
ATOM 2999 N N . GLN B 1 170 ? 9.18 3.105 7.262 1 64.94 170 GLN B N 1
ATOM 3000 C CA . GLN B 1 170 ? 10.109 3.164 6.141 1 64.94 170 GLN B CA 1
ATOM 3001 C C . GLN B 1 170 ? 10.805 4.52 6.074 1 64.94 170 GLN B C 1
ATOM 3003 O O . GLN B 1 170 ? 10.156 5.562 6.191 1 64.94 170 GLN B O 1
ATOM 3008 N N . PHE B 1 171 ? 12.117 4.465 6.008 1 67.38 171 PHE B N 1
ATOM 3009 C CA . PHE B 1 171 ? 12.914 5.68 6.07 1 67.38 171 PHE B CA 1
ATOM 3010 C C . PHE B 1 171 ? 12.633 6.578 4.867 1 67.38 171 PHE B C 1
ATOM 3012 O O . PHE B 1 171 ? 12.375 7.773 5.027 1 67.38 171 PHE B O 1
ATOM 3019 N N . CYS B 1 172 ? 12.656 5.969 3.59 1 76.69 172 CYS B N 1
ATOM 3020 C CA . CYS B 1 172 ? 12.461 6.68 2.332 1 76.69 172 CYS B CA 1
ATOM 3021 C C . CYS B 1 172 ? 11.688 5.824 1.336 1 76.69 172 CYS B C 1
ATOM 3023 O O . CYS B 1 172 ? 12.125 4.73 0.978 1 76.69 172 CYS B O 1
ATOM 3025 N N . ARG B 1 173 ? 10.555 6.316 0.904 1 75.5 173 ARG B N 1
ATOM 3026 C CA . ARG B 1 173 ? 9.734 5.504 0.008 1 75.5 173 ARG B CA 1
ATOM 3027 C C . ARG B 1 173 ? 9 6.379 -1.006 1 75.5 173 ARG B C 1
ATOM 3029 O O . ARG B 1 173 ? 8.93 7.598 -0.844 1 75.5 173 ARG B O 1
ATOM 3036 N N . SER B 1 174 ? 8.602 5.664 -2.066 1 78.62 174 SER B N 1
ATOM 3037 C CA . SER B 1 174 ? 7.777 6.328 -3.074 1 78.62 174 SER B CA 1
ATOM 3038 C C . SER B 1 174 ? 6.297 6.223 -2.736 1 78.62 174 SER B C 1
ATOM 3040 O O . SER B 1 174 ? 5.828 5.18 -2.279 1 78.62 174 SER B O 1
ATOM 3042 N N . CYS B 1 175 ? 5.641 7.207 -2.789 1 77.12 175 CYS B N 1
ATOM 3043 C CA . CYS B 1 175 ? 4.188 7.258 -2.654 1 77.12 175 CYS B CA 1
ATOM 3044 C C . CYS B 1 175 ? 3.541 7.789 -3.93 1 77.12 175 CYS B C 1
ATOM 3046 O O . CYS B 1 175 ? 3.936 8.836 -4.441 1 77.12 175 CYS B O 1
ATOM 3048 N N . LEU B 1 176 ? 2.67 7.066 -4.488 1 70.88 176 LEU B N 1
ATOM 3049 C CA . LEU B 1 176 ? 2.031 7.504 -5.723 1 70.88 176 LEU B CA 1
ATOM 3050 C C . LEU B 1 176 ? 1.044 8.633 -5.457 1 70.88 176 LEU B C 1
ATOM 3052 O O . LEU B 1 176 ? 0.139 8.492 -4.629 1 70.88 176 LEU B O 1
ATOM 3056 N N . ASP B 1 177 ? 1.305 9.719 -6.129 1 77.94 177 ASP B N 1
ATOM 3057 C CA . ASP B 1 177 ? 0.358 10.82 -6.043 1 77.94 177 ASP B CA 1
ATOM 3058 C C . ASP B 1 177 ? -0.825 10.609 -6.984 1 77.94 177 ASP B C 1
ATOM 3060 O O . ASP B 1 177 ? -0.647 10.516 -8.203 1 77.94 177 ASP B O 1
ATOM 3064 N N . TRP B 1 178 ? -1.99 10.578 -6.539 1 64.69 178 TRP B N 1
ATOM 3065 C CA . TRP B 1 178 ? -3.148 10.227 -7.352 1 64.69 178 TRP B CA 1
ATOM 3066 C C . TRP B 1 178 ? -3.467 11.336 -8.352 1 64.69 178 TRP B C 1
ATOM 3068 O O . TRP B 1 178 ? -3.977 11.07 -9.445 1 64.69 178 TRP B O 1
ATOM 3078 N N . SER B 1 179 ? -3.244 12.609 -7.977 1 71.44 179 SER B N 1
ATOM 3079 C CA . SER B 1 179 ? -3.615 13.711 -8.859 1 71.44 179 SER B CA 1
ATOM 3080 C C . SER B 1 179 ? -2.582 13.906 -9.969 1 71.44 179 SER B C 1
ATOM 3082 O O . SER B 1 179 ? -2.934 14.211 -11.109 1 71.44 179 SER B O 1
ATOM 3084 N N . GLU B 1 180 ? -1.356 13.75 -9.594 1 77.25 180 GLU B N 1
ATOM 3085 C CA . GLU B 1 180 ? -0.262 13.953 -10.539 1 77.25 180 GLU B CA 1
ATOM 3086 C C . GLU B 1 180 ? 0.097 12.656 -11.266 1 77.25 180 GLU B C 1
ATOM 3088 O O . GLU B 1 180 ? 0.781 12.68 -12.289 1 77.25 180 GLU B O 1
ATOM 3093 N N . GLN B 1 181 ? -0.365 11.602 -10.727 1 71.69 181 GLN B N 1
ATOM 3094 C CA . GLN B 1 181 ? -0.08 10.273 -11.258 1 71.69 181 GLN B CA 1
ATOM 3095 C C . GLN B 1 181 ? 1.423 10.039 -11.383 1 71.69 181 GLN B C 1
ATOM 3097 O O . GLN B 1 181 ? 1.889 9.453 -12.359 1 71.69 181 GLN B O 1
ATOM 3102 N N . ARG B 1 182 ? 2.156 10.633 -10.484 1 77.75 182 ARG B N 1
ATOM 3103 C CA . ARG B 1 182 ? 3.604 10.492 -10.367 1 77.75 182 ARG B CA 1
ATOM 3104 C C . ARG B 1 182 ? 4.008 10.211 -8.922 1 77.75 182 ARG B C 1
ATOM 3106 O O . ARG B 1 182 ? 3.32 10.625 -7.988 1 77.75 182 ARG B O 1
ATOM 3113 N N . PRO B 1 183 ? 5.121 9.555 -8.703 1 81.5 183 PRO B N 1
ATOM 3114 C CA . PRO B 1 183 ? 5.562 9.297 -7.328 1 81.5 183 PRO B CA 1
ATOM 3115 C C . PRO B 1 183 ? 6.012 10.562 -6.605 1 81.5 183 PRO B C 1
ATOM 3117 O O . PRO B 1 183 ? 6.594 11.461 -7.223 1 81.5 183 PRO B O 1
ATOM 3120 N N . HIS B 1 184 ? 5.648 10.68 -5.348 1 87.31 184 HIS B N 1
ATOM 3121 C CA . HIS B 1 184 ? 6.227 11.68 -4.461 1 87.31 184 HIS B CA 1
ATOM 3122 C C . HIS B 1 184 ? 6.906 11.031 -3.26 1 87.31 184 HIS B C 1
ATOM 3124 O O . HIS B 1 184 ? 6.684 9.852 -2.982 1 87.31 184 HIS B O 1
ATOM 3130 N N . LEU B 1 185 ? 7.758 11.781 -2.689 1 86.94 185 LEU B N 1
ATOM 3131 C CA . LEU B 1 185 ? 8.57 11.25 -1.6 1 86.94 185 LEU B CA 1
ATOM 3132 C C . LEU B 1 185 ? 7.711 10.961 -0.374 1 86.94 185 LEU B C 1
ATOM 3134 O O . LEU B 1 185 ? 6.922 11.805 0.055 1 86.94 185 LEU B O 1
ATOM 3138 N N . GLY B 1 186 ? 7.801 9.75 0.114 1 83.94 186 GLY B N 1
ATOM 3139 C CA . GLY B 1 186 ? 7.172 9.312 1.351 1 83.94 186 GLY B CA 1
ATOM 3140 C C . GLY B 1 186 ? 8.156 8.719 2.342 1 83.94 186 GLY B C 1
ATOM 3141 O O . GLY B 1 186 ? 9.367 8.844 2.176 1 83.94 186 GLY B O 1
ATOM 3142 N N . GLY B 1 187 ? 7.578 8.195 3.49 1 79.62 187 GLY B N 1
ATOM 3143 C CA . GLY B 1 187 ? 8.43 7.602 4.504 1 79.62 187 GLY B CA 1
ATOM 3144 C C . GLY B 1 187 ? 8.797 8.562 5.621 1 79.62 187 GLY B C 1
ATOM 3145 O O . GLY B 1 187 ? 8.305 9.695 5.66 1 79.62 187 GLY B O 1
ATOM 3146 N N . ALA B 1 188 ? 9.703 8.031 6.477 1 80.69 188 ALA B N 1
ATOM 3147 C CA . ALA B 1 188 ? 10.07 8.789 7.672 1 80.69 188 ALA B CA 1
ATOM 3148 C C . ALA B 1 188 ? 10.781 10.086 7.301 1 80.69 188 ALA B C 1
ATOM 3150 O O . ALA B 1 188 ? 10.609 11.109 7.973 1 80.69 188 ALA B O 1
ATOM 3151 N N . VAL B 1 189 ? 11.562 10.047 6.238 1 87.69 189 VAL B N 1
ATOM 3152 C CA . VAL B 1 189 ? 12.305 11.227 5.82 1 87.69 189 VAL B CA 1
ATOM 3153 C C . VAL B 1 189 ? 11.336 12.297 5.324 1 87.69 189 VAL B C 1
ATOM 3155 O O . VAL B 1 189 ? 11.477 13.477 5.66 1 87.69 189 VAL B O 1
ATOM 3158 N N . ALA B 1 190 ? 10.359 11.867 4.562 1 89.62 190 ALA B N 1
ATOM 3159 C CA . ALA B 1 190 ? 9.359 12.797 4.039 1 89.62 190 ALA B CA 1
ATOM 3160 C C . ALA B 1 190 ? 8.523 13.398 5.164 1 89.62 190 ALA B C 1
ATOM 3162 O O . ALA B 1 190 ? 8.188 14.578 5.137 1 89.62 190 ALA B O 1
ATOM 3163 N N . ALA B 1 191 ? 8.203 12.508 6.102 1 86.81 191 ALA B N 1
ATOM 3164 C CA . ALA B 1 191 ? 7.434 12.969 7.258 1 86.81 191 ALA B CA 1
ATOM 3165 C C . ALA B 1 191 ? 8.219 14 8.062 1 86.81 191 ALA B C 1
ATOM 3167 O O . ALA B 1 191 ? 7.672 15.023 8.484 1 86.81 191 ALA B O 1
ATOM 3168 N N . ALA B 1 192 ? 9.461 13.719 8.328 1 90.5 192 ALA B N 1
ATOM 3169 C CA . ALA B 1 192 ? 10.32 14.641 9.062 1 90.5 192 ALA B CA 1
ATOM 3170 C C . ALA B 1 192 ? 10.484 15.961 8.32 1 90.5 192 ALA B C 1
ATOM 3172 O O . ALA B 1 192 ? 10.492 17.031 8.93 1 90.5 192 ALA B O 1
ATOM 3173 N N . PHE B 1 193 ? 10.648 15.867 7.012 1 94.5 193 PHE B N 1
ATOM 3174 C CA . PHE B 1 193 ? 10.766 17.062 6.176 1 94.5 193 PHE B CA 1
ATOM 3175 C C . PHE B 1 193 ? 9.508 17.922 6.281 1 94.5 193 PHE B C 1
ATOM 3177 O O . PHE B 1 193 ? 9.5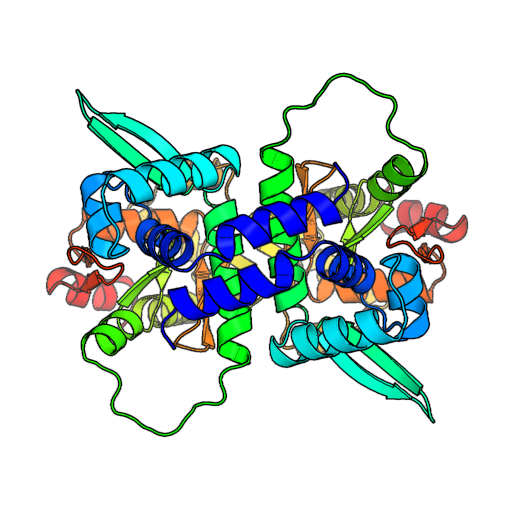94 19.141 6.457 1 94.5 193 PHE B O 1
ATOM 3184 N N . ALA B 1 194 ? 8.328 17.266 6.125 1 93.38 194 ALA B N 1
ATOM 3185 C CA . ALA B 1 194 ? 7.055 17.984 6.219 1 93.38 194 ALA B CA 1
ATOM 3186 C C . ALA B 1 194 ? 6.906 18.656 7.582 1 93.38 194 ALA B C 1
ATOM 3188 O O . ALA B 1 194 ? 6.5 19.812 7.664 1 93.38 194 ALA B O 1
ATOM 3189 N N . THR B 1 195 ? 7.25 17.922 8.641 1 91.31 195 THR B N 1
ATOM 3190 C CA . THR B 1 195 ? 7.188 18.469 9.992 1 91.31 195 THR B CA 1
ATOM 3191 C C . THR B 1 195 ? 8.062 19.703 10.109 1 91.31 195 THR B C 1
ATOM 3193 O O . THR B 1 195 ? 7.648 20.719 10.695 1 91.31 195 THR B O 1
ATOM 3196 N N . ARG B 1 196 ? 9.219 19.641 9.562 1 94.75 196 ARG B N 1
ATOM 3197 C CA . ARG B 1 196 ? 10.148 20.781 9.594 1 94.75 196 ARG B CA 1
ATOM 3198 C C . ARG B 1 196 ? 9.57 21.984 8.867 1 94.75 196 ARG B C 1
ATOM 3200 O O . ARG B 1 196 ? 9.688 23.109 9.336 1 94.75 196 ARG B O 1
ATOM 3207 N N . CYS B 1 197 ? 8.977 21.75 7.734 1 96.06 197 CYS B N 1
ATOM 3208 C CA . CYS B 1 197 ? 8.383 22.844 6.961 1 96.06 197 CYS B CA 1
ATOM 3209 C C . CYS B 1 197 ? 7.23 23.484 7.719 1 96.06 197 CYS B C 1
ATOM 3211 O O . CYS B 1 197 ? 7.066 24.703 7.684 1 96.06 197 CYS B O 1
ATOM 3213 N N . PHE B 1 198 ? 6.398 22.656 8.336 1 92.69 198 PHE B N 1
ATOM 3214 C CA . PHE B 1 198 ? 5.328 23.188 9.172 1 92.69 198 PHE B CA 1
ATOM 3215 C C . PHE B 1 198 ? 5.898 24.016 10.312 1 92.69 198 PHE B C 1
ATOM 3217 O O . PHE B 1 198 ? 5.41 25.109 10.602 1 92.69 198 PHE B O 1
ATOM 3224 N N . ASP B 1 199 ? 6.984 23.531 10.992 1 93.06 199 ASP B N 1
ATOM 3225 C CA . ASP B 1 199 ? 7.613 24.203 12.125 1 93.06 199 ASP B CA 1
ATOM 3226 C C . ASP B 1 199 ? 8.188 25.562 11.711 1 93.06 199 ASP B C 1
ATOM 3228 O O . ASP B 1 199 ? 8.172 26.516 12.492 1 93.06 199 ASP B O 1
ATOM 3232 N N . LEU B 1 200 ? 8.664 25.656 10.508 1 95.38 200 LEU B N 1
ATOM 3233 C CA . LEU B 1 200 ? 9.281 26.875 10 1 95.38 200 LEU B CA 1
ATOM 3234 C C . LEU B 1 200 ? 8.219 27.844 9.508 1 95.38 200 LEU B C 1
ATOM 3236 O O . LEU B 1 200 ? 8.531 29 9.203 1 95.38 200 LEU B O 1
ATOM 3240 N N . GLY B 1 201 ? 7.027 27.312 9.438 1 95.94 201 GLY B N 1
ATOM 3241 C CA . GLY B 1 201 ? 5.957 28.141 8.922 1 95.94 201 GLY B CA 1
ATOM 3242 C C . GLY B 1 201 ? 5.996 28.281 7.41 1 95.94 201 GLY B C 1
ATOM 3243 O O . GLY B 1 201 ? 5.469 29.25 6.859 1 95.94 201 GLY B O 1
ATOM 3244 N N . TRP B 1 202 ? 6.676 27.422 6.699 1 96.56 202 TRP B N 1
ATOM 3245 C CA . TRP B 1 202 ? 6.738 27.438 5.242 1 96.56 202 TRP B CA 1
ATOM 3246 C C . TRP B 1 202 ? 5.406 27.016 4.633 1 96.56 202 TRP B C 1
ATOM 3248 O O . TRP B 1 202 ? 5.09 27.391 3.5 1 96.56 202 TRP B O 1
ATOM 3258 N N . VAL B 1 203 ? 4.645 26.109 5.391 1 95.81 203 VAL B N 1
ATOM 3259 C CA . VAL B 1 203 ? 3.322 25.641 4.984 1 95.81 203 VAL B CA 1
ATOM 3260 C C . VAL B 1 203 ? 2.371 25.688 6.176 1 95.81 203 VAL B C 1
ATOM 3262 O O . VAL B 1 203 ? 2.809 25.672 7.328 1 95.81 203 VAL B O 1
ATOM 3265 N N . ARG B 1 204 ? 1.152 25.797 5.859 1 93.62 204 ARG B N 1
ATOM 3266 C CA . ARG B 1 204 ? 0.11 25.812 6.879 1 93.62 204 ARG B CA 1
ATOM 3267 C C . ARG B 1 204 ? -1.079 24.953 6.457 1 93.62 204 ARG B C 1
ATOM 3269 O O . ARG B 1 204 ? -1.462 24.953 5.285 1 93.62 204 ARG B O 1
ATOM 3276 N N . ARG B 1 205 ? -1.616 24.25 7.434 1 86.81 205 ARG B N 1
ATOM 3277 C CA . ARG B 1 205 ? -2.803 23.453 7.152 1 86.81 205 ARG B CA 1
ATOM 3278 C C . ARG B 1 205 ? -4.027 24.328 6.957 1 86.81 205 ARG B C 1
ATOM 3280 O O . ARG B 1 205 ? -4.195 25.328 7.656 1 86.81 205 ARG B O 1
ATOM 3287 N N . LEU B 1 206 ? -4.797 24.016 5.965 1 82.69 206 LEU B N 1
ATOM 3288 C CA . LEU B 1 206 ? -6.098 24.656 5.793 1 82.69 206 LEU B CA 1
ATOM 3289 C C . LEU B 1 206 ? -7.18 23.891 6.547 1 82.69 206 LEU B C 1
ATOM 3291 O O . LEU B 1 206 ? -7.168 22.656 6.574 1 82.69 206 LEU B O 1
ATOM 3295 N N . PRO B 1 207 ? -7.949 24.656 7.27 1 72.81 207 PRO B N 1
ATOM 3296 C CA . PRO B 1 207 ? -8.938 24 8.125 1 72.81 207 PRO B CA 1
ATOM 3297 C C . PRO B 1 207 ? -9.883 23.094 7.348 1 72.81 207 PRO B C 1
ATOM 3299 O O . PRO B 1 207 ? -10.312 23.438 6.242 1 72.81 207 PRO B O 1
ATOM 3302 N N . GLY B 1 208 ? -10.227 21.922 7.902 1 62.25 208 GLY B N 1
ATOM 3303 C CA . GLY B 1 208 ? -11.258 21.047 7.383 1 62.25 208 GLY B CA 1
ATOM 3304 C C . GLY B 1 208 ? -10.82 20.266 6.152 1 62.25 208 GLY B C 1
ATOM 3305 O O . GLY B 1 208 ? -11.648 19.672 5.461 1 62.25 208 GLY B O 1
ATOM 3306 N N . THR B 1 209 ? -9.578 20.453 5.691 1 70.5 209 THR B N 1
ATOM 3307 C CA . THR B 1 209 ? -9.094 19.812 4.48 1 70.5 209 THR B CA 1
ATOM 3308 C C . THR B 1 209 ? -7.645 19.359 4.656 1 70.5 209 THR B C 1
ATOM 3310 O O . THR B 1 209 ? -6.953 19.812 5.566 1 70.5 209 THR B O 1
ATOM 3313 N N . ARG B 1 210 ? -7.301 18.453 3.859 1 78.75 210 ARG B N 1
ATOM 3314 C CA . ARG B 1 210 ? -5.906 18.031 3.838 1 78.75 210 ARG B CA 1
ATOM 3315 C C . ARG B 1 210 ? -5.043 19.016 3.057 1 78.75 210 ARG B C 1
ATOM 3317 O O . ARG B 1 210 ? -3.814 18.906 3.055 1 78.75 210 ARG B O 1
ATOM 3324 N N . ALA B 1 211 ? -5.676 19.938 2.443 1 82.94 211 ALA B N 1
ATOM 3325 C CA . ALA B 1 211 ? -4.938 20.938 1.667 1 82.94 211 ALA B CA 1
ATOM 3326 C C . ALA B 1 211 ? -4.043 21.781 2.568 1 82.94 211 ALA B C 1
ATOM 3328 O O . ALA B 1 211 ? -4.344 21.969 3.748 1 82.94 211 ALA B O 1
ATOM 3329 N N . ILE B 1 212 ? -2.947 22.172 2.039 1 91.44 212 ILE B N 1
ATOM 3330 C CA . ILE B 1 212 ? -2.055 23.062 2.771 1 91.44 212 ILE B CA 1
ATOM 3331 C C . ILE B 1 212 ? -1.754 24.297 1.926 1 91.44 212 ILE B C 1
ATOM 3333 O O . ILE B 1 212 ? -1.827 24.25 0.696 1 91.44 212 ILE B O 1
ATOM 3337 N N . ALA B 1 213 ? -1.535 25.406 2.531 1 94.19 213 ALA B N 1
ATOM 3338 C CA . ALA B 1 213 ? -1.106 26.641 1.891 1 94.19 213 ALA B CA 1
ATOM 3339 C C . ALA B 1 213 ? 0.403 26.828 2.018 1 94.19 213 ALA B C 1
ATOM 3341 O O . ALA B 1 213 ? 0.982 26.562 3.07 1 94.19 213 ALA B O 1
ATOM 3342 N N . ILE B 1 214 ? 1.007 27.234 0.935 1 95.62 214 ILE B N 1
ATOM 3343 C CA . ILE B 1 214 ? 2.418 27.594 0.97 1 95.62 214 ILE B CA 1
ATOM 3344 C C . ILE B 1 214 ? 2.559 29.078 1.293 1 95.62 214 ILE B C 1
ATOM 3346 O O . ILE B 1 214 ? 1.988 29.922 0.603 1 95.62 214 ILE B O 1
ATOM 3350 N N . THR B 1 215 ? 3.303 29.406 2.322 1 96.38 215 THR B N 1
ATOM 3351 C CA . THR B 1 215 ? 3.455 30.781 2.781 1 96.38 215 THR B CA 1
ATOM 3352 C C . THR B 1 215 ? 4.574 31.484 2.021 1 96.38 215 THR B C 1
ATOM 3354 O O . THR B 1 215 ? 5.387 30.828 1.36 1 96.38 215 THR B O 1
ATOM 3357 N N . PRO B 1 216 ? 4.578 32.844 2.102 1 95.38 216 PRO B N 1
ATOM 3358 C CA . PRO B 1 216 ? 5.664 33.594 1.444 1 95.38 216 PRO B CA 1
ATOM 3359 C C . PRO B 1 216 ? 7.047 33.125 1.901 1 95.38 216 PRO B C 1
ATOM 3361 O O . PRO B 1 216 ? 7.93 32.906 1.071 1 95.38 216 PRO B O 1
ATOM 3364 N N . PRO B 1 217 ? 7.258 32.844 3.184 1 95.38 217 PRO B N 1
ATOM 3365 C CA . PRO B 1 217 ? 8.547 32.281 3.584 1 95.38 217 PRO B CA 1
ATOM 3366 C C . PRO B 1 217 ? 8.812 30.922 2.951 1 95.38 217 PRO B C 1
ATOM 3368 O O . PRO B 1 217 ? 9.961 30.609 2.635 1 95.38 217 PRO B O 1
ATOM 3371 N N . GLY B 1 218 ? 7.777 30.141 2.846 1 96.25 218 GLY B N 1
ATOM 3372 C CA . GLY B 1 218 ? 7.918 28.844 2.205 1 96.25 218 GLY B CA 1
ATOM 3373 C C . GLY B 1 218 ? 8.336 28.938 0.75 1 96.25 218 GLY B C 1
ATOM 3374 O O . GLY B 1 218 ? 9.203 28.172 0.3 1 96.25 218 GLY B O 1
ATOM 3375 N N . ILE B 1 219 ? 7.684 29.859 0.059 1 95.38 219 ILE B N 1
ATOM 3376 C CA . ILE B 1 219 ? 8.023 30.078 -1.343 1 95.38 219 ILE B CA 1
ATOM 3377 C C . ILE B 1 219 ? 9.508 30.422 -1.467 1 95.38 219 ILE B C 1
ATOM 3379 O O . ILE B 1 219 ? 10.219 29.844 -2.295 1 95.38 219 ILE B O 1
ATOM 3383 N N . LYS B 1 220 ? 9.922 31.328 -0.699 1 95.88 220 LYS B N 1
ATOM 3384 C CA . LYS B 1 220 ? 11.32 31.75 -0.693 1 95.88 220 LYS B CA 1
ATOM 3385 C C . LYS B 1 220 ? 12.234 30.609 -0.266 1 95.88 220 LYS B C 1
ATOM 3387 O O . LYS B 1 220 ? 13.273 30.359 -0.885 1 95.88 220 LYS B O 1
ATOM 3392 N N . GLY B 1 221 ? 11.875 29.891 0.78 1 95.25 221 GLY B N 1
ATOM 3393 C CA . GLY B 1 221 ? 12.68 28.812 1.322 1 95.25 221 GLY B CA 1
ATOM 3394 C C . GLY B 1 221 ? 12.852 27.656 0.355 1 95.25 221 GLY B C 1
ATOM 3395 O O . GLY B 1 221 ? 13.969 27.156 0.17 1 95.25 221 GLY B O 1
ATOM 3396 N N . PHE B 1 222 ? 11.742 27.188 -0.253 1 95.81 222 PHE B N 1
ATOM 3397 C CA . PHE B 1 222 ? 11.82 26.094 -1.209 1 95.81 222 PHE B CA 1
ATOM 3398 C C . PHE B 1 222 ? 12.719 26.453 -2.385 1 95.81 222 PHE B C 1
ATOM 3400 O O . PHE B 1 222 ? 13.469 25.609 -2.881 1 95.81 222 PHE B O 1
ATOM 3407 N N . ARG B 1 223 ? 12.602 27.703 -2.822 1 94.56 223 ARG B N 1
ATOM 3408 C CA . ARG B 1 223 ? 13.43 28.172 -3.932 1 94.56 223 ARG B CA 1
ATOM 3409 C C . ARG B 1 223 ? 14.898 28.219 -3.527 1 94.56 223 ARG B C 1
ATOM 3411 O O . ARG B 1 223 ? 15.766 27.672 -4.219 1 94.56 223 ARG B O 1
ATOM 3418 N N . GLU B 1 224 ? 15.234 28.812 -2.451 1 94.75 224 GLU B N 1
ATOM 3419 C CA . GLU B 1 224 ? 16.609 29.078 -2.043 1 94.75 224 GLU B CA 1
ATOM 3420 C C . GLU B 1 224 ? 17.297 27.812 -1.561 1 94.75 224 GLU B C 1
ATOM 3422 O O . GLU B 1 224 ? 18.484 27.609 -1.829 1 94.75 224 GLU B O 1
ATOM 3427 N N . ARG B 1 225 ? 16.578 26.969 -0.872 1 92.88 225 ARG B N 1
ATOM 3428 C CA . ARG B 1 225 ? 17.203 25.812 -0.23 1 92.88 225 ARG B CA 1
ATOM 3429 C C . ARG B 1 225 ? 17.172 24.594 -1.145 1 92.88 225 ARG B C 1
ATOM 3431 O O . ARG B 1 225 ? 18.094 23.766 -1.117 1 92.88 225 ARG B O 1
ATOM 3438 N N . PHE B 1 226 ? 16.109 24.547 -1.995 1 92.75 226 PHE B N 1
ATOM 3439 C CA . PHE B 1 226 ? 15.969 23.297 -2.729 1 92.75 226 PHE B CA 1
ATOM 3440 C C . PHE B 1 226 ? 15.773 23.562 -4.219 1 92.75 226 PHE B C 1
ATOM 3442 O O . PHE B 1 226 ? 15.523 22.625 -4.992 1 92.75 226 PHE B O 1
ATOM 3449 N N . GLY B 1 227 ? 15.836 24.781 -4.609 1 90.5 227 GLY B N 1
ATOM 3450 C CA . GLY B 1 227 ? 15.75 25.125 -6.023 1 90.5 227 GLY B CA 1
ATOM 3451 C C . GLY B 1 227 ? 14.391 24.859 -6.625 1 90.5 227 GLY B C 1
ATOM 3452 O O . GLY B 1 227 ? 14.281 24.562 -7.816 1 90.5 227 GLY B O 1
ATOM 3453 N N . MET B 1 228 ? 13.391 24.859 -5.816 1 90.75 228 MET B N 1
ATOM 3454 C CA . MET B 1 228 ? 12.047 24.547 -6.293 1 90.75 228 MET B CA 1
ATOM 3455 C C . MET B 1 228 ? 11.195 25.797 -6.367 1 90.75 228 MET B C 1
ATOM 3457 O O . MET B 1 228 ? 11.125 26.578 -5.41 1 90.75 228 MET B O 1
ATOM 3461 N N . THR B 1 229 ? 10.602 25.969 -7.523 1 88.44 229 THR B N 1
ATOM 3462 C CA . THR B 1 229 ? 9.648 27.062 -7.672 1 88.44 229 THR B CA 1
ATOM 3463 C C . THR B 1 229 ? 8.219 26.562 -7.469 1 88.44 229 THR B C 1
ATOM 3465 O O . THR B 1 229 ? 7.773 25.641 -8.156 1 88.44 229 THR B O 1
ATOM 3468 N N . VAL B 1 230 ? 7.59 27.031 -6.465 1 86.12 230 VAL B N 1
ATOM 3469 C CA . VAL B 1 230 ? 6.23 26.594 -6.16 1 86.12 230 VAL B CA 1
ATOM 3470 C C . VAL B 1 230 ? 5.246 27.719 -6.488 1 86.12 230 VAL B C 1
ATOM 3472 O O . VAL B 1 230 ? 5.602 28.906 -6.434 1 86.12 230 VAL B O 1
#

Foldseek 3Di:
DDPVVLVVLLCVLCVDQLLVQLLQLLQLQDWDFLVLSCVRSVHDSVVSVVSVVSCVVNQQKDWDDDPPTIIIHGNDVVSLQVSLVVVLVVLVPDDPPPPDPPDPQRVLVQCWFHSRQFIAHVVQVQLQVLCVVVPQWDADQAKIDGDPNVVVLVVVLPFPLVVLVPDPKASWTWRQHNSVRHTGIDMSSRNSVSVSCVVVVQWADDPSHRGIDGDPVVQVCCCVSRVTHD/DDPVVLVVLLCVLCVDQLLVQLLQLLQLQDWDFLVLSCVRSVHDSVVSVVSVVSCVVNQQKDWDDDPPTIIIHGNDVVSLQVSLVVVLVVLVPDDPPDPDPQDPQRVLVQCWFHSRQFIAHVVQVLLQVLCVVVPQWDADQFKMDGDPNVVVLVVVLPFPLVVLVPDPKASWTWRQHSSVRHTGIDISSRNSVSVSCVVVVQWAADPSGRGIDGDPVVQVCCCPSRVTHD

Solvent-accessible surface area (backbone atoms only — not comparable to full-atom values): 22706 Å² total; per-residue (Å²): 129,56,72,28,55,41,32,7,51,52,15,42,58,35,26,34,59,47,47,15,35,39,52,56,60,27,31,41,61,45,69,42,3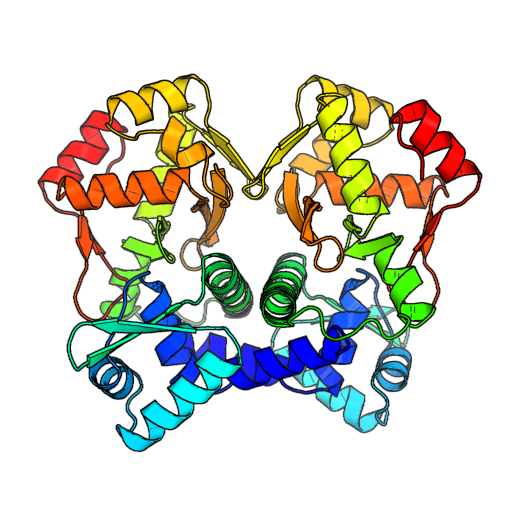6,58,65,57,43,9,60,75,37,68,49,51,64,70,57,33,51,53,46,52,48,52,36,38,76,60,45,47,28,39,81,42,78,56,90,95,43,57,27,35,24,54,54,40,70,60,45,46,50,18,53,50,31,46,38,41,41,43,46,76,60,51,61,83,62,84,84,64,79,70,51,70,68,55,48,44,41,40,43,21,19,41,59,28,57,15,44,21,28,50,48,14,34,47,50,34,51,30,35,39,75,68,47,21,31,50,72,40,68,9,8,23,42,73,31,75,59,20,49,51,52,43,40,74,74,67,42,63,58,72,66,34,62,67,40,92,48,16,40,26,14,42,34,79,24,68,82,70,71,41,56,14,47,24,38,32,51,26,27,48,51,40,51,49,35,45,74,72,48,21,36,41,79,40,86,100,48,44,26,40,45,76,30,74,64,19,46,52,44,39,32,75,77,50,68,31,88,119,131,56,71,30,56,41,32,7,51,52,14,43,57,35,26,34,59,46,47,14,37,38,54,58,60,25,29,42,60,47,70,43,37,59,65,58,44,10,60,77,37,69,47,52,64,68,57,33,52,52,49,52,49,53,37,38,76,61,45,48,26,39,79,43,78,55,90,96,44,58,26,35,24,54,54,41,70,59,44,46,50,17,52,50,31,46,38,43,43,42,47,75,59,50,63,83,63,84,83,62,80,70,50,69,68,55,48,43,41,39,43,20,19,40,59,28,57,16,45,21,28,50,48,14,33,48,50,35,51,30,33,39,75,69,48,21,32,51,73,41,68,15,9,20,43,72,32,73,60,22,49,52,52,43,40,73,73,67,43,63,58,75,66,35,62,66,41,93,48,19,36,23,18,41,34,77,24,70,80,68,70,41,57,12,47,23,39,32,52,26,26,50,50,39,51,50,34,44,74,71,47,22,36,43,79,38,86,99,49,42,25,39,45,76,30,74,63,20,45,52,44,39,33,73,75,50,68,31,88,121

pLDDT: mean 84.01, std 13.92, range [33.88, 97.81]

Sequence (460 aa):
MSSPNKLAEVGDIIGDQARAVILCTLLDGCSHSATELAGVAGVTPQTASWHLAKLTDGQLITPERRGRNRYFRLAGPLVGQALEAVMAIAITAVRPSRSHALSEREQTLRDARTCYDHFAGKLGVGLTQAFIKQKLIVLSRDGGLLTARGTKSLSDFGIDLAAVQGSKRQFCRSCLDWSEQRPHLGGAVAAAFATRCFDLGWVRRLPGTRAIAITPPGIKGFRERFGMTVMSSPNKLAEVGDIIGDQARAVILCTLLDGCSHSATELAGVAGVTPQTASWHLAKLTDGQLITPERRGRNRYFRLAGPLVGQALEAVMAIAITAVRPSRSHALSEREQTLRDARTCYDHFAGKLGVGLTQAFIKQKLIVLSRDGGLLTARGTKSLSDFGIDLAAVQGSKRQFCRSCLDWSEQRPHLGGAVAAAFATRCFDLGWVRRLPGTRAIAITPPGIKGFRERFGMTV

InterPro domains:
  IPR001845 HTH ArsR-type DNA-binding domain [PS50987] (1-94)
  IPR001845 HTH ArsR-type DNA-binding domain [SM00418] (9-88)
  IPR011991 ArsR-like helix-turn-helix domain [cd00090] (11-87)
  IPR036388 Winged helix-like DNA-binding domain superfamily [G3DSA:1.10.10.10] (2-101)
  IPR036390 Winged helix DNA-binding domain superfamily [SSF46785] (6-87)
  IPR052543 HTH-type Metal-responsive Transcriptional Regulator [PTHR39168] (1-215)

Radius of gyration: 22.18 Å; Cα contacts (8 Å, |Δi|>4): 886; chains: 2; bounding box: 53×64×55 Å

Nearest PDB structures (foldseek):
  2kko-assembly1_B  TM=8.587E-01  e=7.287E-06  Mycobacterium tuberculosis variant bovis
  3f72-assembly1_B  TM=9.219E-01  e=2.985E-05  Staphylococcus aureus
  1u2w-assembly1_B  TM=9.435E-01  e=4.430E-05  Staphylococcus aureus
  1u2w-assembly2_C  TM=9.413E-01  e=1.156E-04  Staphylococcus aureus
  1r22-assembly1_B  TM=8.208E-01  e=2.149E-04  Synechococcus elongatus PCC 7942 = FACHB-805

Secondary structure (DSSP, 8-state):
--HHHHHHHHHHHHTSHHHHHHHHHHTTS--EEHHHHHHHHT--HHHHHHHHHHHHHTTSEEEEEETTEEEEEES-HHHHHHHHHHHHHHHHHS---S-----HHHHHHHHSEEETTEEEHHHHHHHHHHHHHTTSEEEETTEEEE-HHHHHHHHHTT--HHHHHTSSS-SSEEEEETTTTEEEEEHHHHHHHHHHHHHTTSEEEPTTSSBEEEPHHHHHHHHHHH----/--HHHHHHHHHHHHTSHHHHHHHHHHTTS--EEHHHHHHHHT--HHHHHHHHHHHHHTTSEEEEEETTEEEEEES-HHHHHHHHHHHHHHHHHS---------HHHHHHHHSEEETTEEEHHHHHHHHHHHHHTTSEEEETTEEEE-HHHHHHHHHTT--HHHHHTSSS-SSEEEEETTTTEEEEEHHHHHHHHHHHHHTTSEEEPTTSSBEEEPHHHHHHHHHHH----